Protein AF-A0A084BCE7-F1 (afdb_monomer)

pLDDT: mean 90.68, std 13.87, range [33.34, 98.94]

InterPro domains:
  IPR000743 Glycoside hydrolase, family 28 [PF00295] (41-348)
  IPR000743 Glycoside hydrolase, family 28 [PS00502] (214-227)
  IPR000757 Beta-glucanase-like, N-terminal domain [PS51762] (350-612)
  IPR006626 Parallel beta-helix repeat [SM00710] (154-184)
  IPR006626 Parallel beta-helix repeat [SM00710] (185-206)
  IPR006626 Parallel beta-helix repeat [SM00710] (207-227)
  IPR006626 Parallel beta-helix repeat [SM00710] (236-257)
  IPR006626 Parallel beta-helix repeat [SM00710] (265-287)
  IPR011050 Pectin lyase fold/virulence factor [SSF51126] (38-345)
  IPR012334 Pectin lyase fold [G3DSA:2.160.20.10] (24-354)
  IPR013320 Concanavalin A-like lectin/glucanase domain superfamily [SSF49899] (370-582)
  IPR050434 Glycosyl hydrolase family 28, fungi [PTHR31884] (5-350)

Secondary structure (DSSP, 8-state):
--------------------PPBS-EEESSHHHHHHHGGGBSEEEEES-EEPTT--EEE-SPPTT-EEEEESEEEE----S---SEEEEEES-EEEE-TT-EEE--GGGT--S-GGGSSS-----EEEEEEEEEEEES-EEE--SS--EEEES-EEEEEES-EEE-THHHHHT--S--SEEEES-EEEEEES-EEE-SS-SEEE-SEEEEEEES-EEESSS-EEEEEESSSS--EEEEEEEES-EEES-SEEEEEEEETT---EEEEEEEEEEEEEEESSEEEEEEEEEETTEE-S---SSS-EEEEEEEEEEEEE-TTSEEEEEE-SSEEEEEEEEEEEE----------SS--PPP---TTS-GGGTEEEP-BSTTTIIIIIB--EE---TTTEEE-TTS-EEEEEEE-TT-SSHHHHEEE-EEEEEEE--SSEEEEEEEEEPP--TTEEEEEEEEESSS--TTTT-EEEEEE--TT-SEEEEEEE-S-TT-GGGEEEEEEE-TTTTTSPEEEEEEEE-GGG-TT--EEEEEETTEEEEEEEPPTTPPPGGGEEEEEEEEEBTTTTTT--PPSEEEEEEEEEEEEESS-TTTHHHHHHHHHH-TTSB--B--

Sequence (614 aa):
MVSALLVLSALAASVAANPIQARASCNFNDAAAAAKGKTSCTTIVLDSIVVPAGKTLDLTGLKSGTHVTFKGKTTFGYKEWEGPLISVSGDKITVDGASGHSIDCQGQRWWDTKGSNGGKTKPKFFAAHKMTNSAINGLNVLNTPVQAFSINQATQLQVTGVHIDNSLGDSKGGHNTDAFDVGSSTGVTISGAVVKNQDDCLAVNSGTDITFQDGDCSGGHGISIGSVGGRSDNVVKKVRILNSKISNSDNGVRIKTVSGATGSVSDVTYDGITLSNIAKYGIVIQQDYKNGSPTGTPTGGVPITGLTLNNIHGSVKSGGTNVYILCANAKNWAWSKIAVTGGTKKKSTERHGGNSVPRFDANVPVTVDWDAKLGNGPDGWGNQELQHYTADPANAFHTPDGRLVLRALANNAAPSPDKRYTSARLVSRQTLARDRGVLTALIVSPCAVGIWPAFWLLPQEPFSWPTDGEVDIAETWNGDHENHTCLHWGHHHEPHKHRVLGTKIPDMHARPVRYDFAWEQPNGVPGQGRMVWYIDGRPVMKQRVPEGTRPLRDMTVLLNVAMGGNVCGGKTPQDGYYDMVVETIYMASELEYGGWHRFEGDWASPHISEGNTY

Radius of gyration: 33.07 Å; Cα contacts (8 Å, |Δi|>4): 1876; chains: 1; bounding box: 82×54×138 Å

Organism: Stachybotrys chartarum (strain CBS 109288 / IBT 7711) (NCBI:txid1280523)

Mean predicted aligned error: 14.7 Å

Foldseek 3Di:
DDDDDDDDDDPPPPPPPDPLQQDAEDEDQELVCCQVNQQSYQEYEHAQHEAEAPDASEAEPHDANREYEYEAEYEYHDDQDADANYEHADEAYEYEYDPPYEYEHVLLVQADLCAPVDDTRFYEYYELEHYELYEYEQYHYEQHVAAHYEDYNYEQYEYENYEYDNQVCVVRRFDNHEDYEADHYENYAHENYEDDGAEEPYEDQAYENYEYEPYEAENYAEHEYHLAFPDPAREAYQYYYYQYEYENYQEHAYYHYDAPGAYEAEQHEYENYEYYAHEAEDHEYAQQDDSNDGPLAHDARYAHENYEYYQRAYEYAQCYYHYEYHYPHYDFYHYYNHHYDHHNDDDDHPDDDDWDFDWLAQPDQPVVFWDWDFACPVCNVVFNFQETEDSDCQQWGRDNVTKIKGKWFADCPDPDSHVRIYTTKIWTPAALQDQWWKKKWWKQFFAAQQKKKFKWKDFDPPDDPPQQKIWTQFIDERRPQWTWTKIARDDPVPLVRMFIDIDHHPCSNPGTKMKMKTWHHPPQDQQATKIFIDINRHTAAIDGRHHSHGRSRRMIIITIMTGAGVRSVRIGGDGDMTIIMINIIIIHRADPPQGVNVVVVQRPDPPHHNGDGD

Nearest PDB structures (foldseek):
  2iq7-assembly1_A  TM=9.904E-01  e=1.100E-38  Colletotrichum lupini
  6kve-assembly1_A  TM=9.912E-01  e=2.561E-35  Evansstolkia leycettana
  7e56-assembly1_A  TM=9.897E-01  e=9.537E-35  Evansstolkia leycettana
  1ib4-assembly2_B  TM=9.751E-01  e=1.989E-33  Aspergillus aculeatus
  1nhc-assembly6_F  TM=9.898E-01  e=5.962E-32  Aspergillus niger

Solvent-accessible surface area (backbone atoms only — not comparable to full-atom values): 29007 Å² total; per-residue (Å²): 135,85,87,82,84,85,78,84,77,80,79,77,78,76,77,72,75,72,77,76,73,60,39,75,67,42,82,28,59,41,41,68,59,38,47,73,45,45,70,48,27,43,25,38,36,39,45,41,25,59,29,55,53,82,46,53,39,48,46,56,72,36,41,72,58,23,35,38,33,38,28,48,55,31,36,57,41,85,57,74,37,65,59,44,43,30,34,39,20,25,39,39,29,38,37,36,42,43,92,86,30,36,39,42,48,61,11,70,81,55,30,70,60,37,25,85,83,40,84,62,53,48,29,31,32,34,34,44,36,47,24,27,61,20,38,39,36,50,40,40,36,32,28,48,35,16,35,32,36,40,37,29,53,22,35,42,28,41,36,35,45,35,35,38,48,26,58,67,22,81,84,47,27,41,18,49,27,24,43,37,39,34,30,62,26,34,43,36,39,37,33,46,33,38,37,28,27,54,18,33,49,28,24,42,28,13,27,35,43,34,37,41,30,52,27,42,34,29,49,13,45,18,48,30,41,23,64,25,25,86,56,101,57,18,46,32,34,44,34,39,38,34,55,26,40,32,30,54,9,40,21,27,46,36,38,38,23,31,46,84,22,53,42,34,37,34,42,35,36,42,34,45,34,42,34,33,56,11,45,45,25,34,32,33,38,37,16,16,32,51,96,95,40,77,71,86,58,49,33,49,46,44,36,40,32,41,38,36,43,32,45,33,33,37,36,16,32,51,88,6,22,29,68,45,53,35,46,42,31,44,49,65,66,47,78,43,67,71,52,57,40,60,27,66,48,83,71,85,60,65,77,51,66,63,80,66,58,70,77,34,38,53,91,46,66,59,68,78,57,26,45,65,49,64,48,38,60,70,69,20,68,77,42,50,35,58,31,22,21,38,85,46,66,82,13,43,38,34,37,88,90,39,27,37,35,38,23,25,38,33,33,84,84,43,92,45,68,65,63,21,20,33,12,23,31,36,33,38,76,54,46,64,71,43,44,55,31,20,44,36,36,30,36,24,42,55,64,36,53,8,31,32,43,39,36,30,34,39,53,49,80,87,72,55,88,36,39,36,32,39,43,33,68,39,28,38,49,40,40,69,39,34,36,40,31,37,39,35,42,41,57,89,94,38,35,87,37,30,28,41,38,80,43,83,39,90,52,38,67,80,38,71,40,39,37,37,44,34,38,44,16,80,92,46,43,59,29,44,40,39,37,39,36,26,52,73,85,38,77,57,39,39,45,63,40,50,73,66,17,55,32,66,27,43,22,19,46,36,41,36,40,48,31,28,16,61,89,33,69,68,32,66,56,69,72,48,73,42,53,35,38,36,60,46,49,38,65,40,78,48,49,82,92,54,28,61,64,41,53,53,51,56,69,70,37,88,86,46,38,65,48,40,60,109

Structure (mmCIF, N/CA/C/O backbone):
data_AF-A0A084BCE7-F1
#
_entry.id   AF-A0A084BCE7-F1
#
loop_
_atom_site.group_PDB
_atom_site.id
_atom_site.type_symbol
_atom_site.label_atom_id
_atom_site.label_alt_id
_atom_site.label_comp_id
_atom_site.label_asym_id
_atom_site.label_entity_id
_atom_site.label_seq_id
_atom_site.pdbx_PDB_ins_code
_atom_site.Cartn_x
_atom_site.Cartn_y
_atom_site.Cartn_z
_atom_site.occupancy
_atom_site.B_iso_or_equiv
_atom_site.auth_seq_id
_atom_site.auth_comp_id
_atom_site.auth_asym_id
_atom_site.auth_atom_id
_atom_site.pdbx_PDB_model_num
ATOM 1 N N . MET A 1 1 ? -6.760 33.782 91.946 1.00 41.81 1 MET A N 1
ATOM 2 C CA . MET A 1 1 ? -5.985 32.936 91.012 1.00 41.81 1 MET A CA 1
ATOM 3 C C . MET A 1 1 ? -6.921 32.480 89.908 1.00 41.81 1 MET A C 1
ATOM 5 O O . MET A 1 1 ? -8.112 32.367 90.156 1.00 41.81 1 MET A O 1
ATOM 9 N N . VAL A 1 2 ? -6.387 32.379 88.698 1.00 38.12 2 VAL A N 1
ATOM 10 C CA . VAL A 1 2 ? -7.086 32.501 87.411 1.00 38.12 2 VAL A CA 1
ATOM 11 C C . VAL A 1 2 ? -7.917 31.261 87.050 1.00 38.12 2 VAL A C 1
ATOM 13 O O . VAL A 1 2 ? -7.564 30.142 87.404 1.00 38.12 2 VAL A O 1
ATOM 16 N N . SER A 1 3 ? -9.019 31.528 86.343 1.00 40.91 3 SER A N 1
ATOM 17 C CA . SER A 1 3 ? -10.019 30.639 85.745 1.00 40.91 3 SER A CA 1
ATOM 18 C C . SER A 1 3 ? -9.496 29.362 85.085 1.00 40.91 3 SER A C 1
ATOM 20 O O . SER A 1 3 ? -8.537 29.402 84.319 1.00 40.91 3 SER A O 1
ATOM 22 N N . ALA A 1 4 ? -10.253 28.271 85.237 1.00 38.06 4 ALA A N 1
ATOM 23 C CA . ALA A 1 4 ? -10.224 27.128 84.329 1.00 38.06 4 ALA A CA 1
ATOM 24 C C . ALA A 1 4 ? -11.614 26.960 83.692 1.00 38.06 4 ALA A C 1
ATOM 26 O O . ALA A 1 4 ? -12.567 26.529 84.339 1.00 38.06 4 ALA A O 1
ATOM 27 N N . LEU A 1 5 ? -11.729 27.362 82.424 1.00 37.75 5 LEU A N 1
ATOM 28 C CA . LEU A 1 5 ? -12.868 27.066 81.555 1.00 37.75 5 LEU A CA 1
ATOM 29 C C . LEU A 1 5 ? -12.817 25.572 81.190 1.00 37.75 5 LEU A C 1
ATOM 31 O O . LEU A 1 5 ? -11.868 25.136 80.539 1.00 37.75 5 LEU A O 1
ATOM 35 N N . LEU A 1 6 ? -13.837 24.794 81.562 1.00 38.03 6 LEU A N 1
ATOM 36 C CA . LEU A 1 6 ? -14.081 23.484 80.955 1.00 38.03 6 LEU A CA 1
ATOM 37 C C . LEU A 1 6 ? -14.711 23.700 79.572 1.00 38.03 6 LEU A C 1
ATOM 39 O O . LEU A 1 6 ? -15.870 24.093 79.462 1.00 38.03 6 LEU A O 1
ATOM 43 N N . VAL A 1 7 ? -13.948 23.432 78.515 1.00 38.34 7 VAL A N 1
ATOM 44 C CA . VAL A 1 7 ? -14.473 23.312 77.151 1.00 38.34 7 VAL A CA 1
ATOM 45 C C . VAL A 1 7 ? -14.950 21.872 76.966 1.00 38.34 7 VAL A C 1
ATOM 47 O O . VAL A 1 7 ? -14.140 20.949 76.915 1.00 38.34 7 VAL A O 1
ATOM 50 N N . LEU A 1 8 ? -16.267 21.674 76.878 1.00 39.53 8 LEU A N 1
ATOM 51 C CA . LEU A 1 8 ? -16.862 20.419 76.420 1.00 39.53 8 LEU A CA 1
ATOM 52 C C . LEU A 1 8 ? -16.689 20.344 74.894 1.00 39.53 8 LEU A C 1
ATOM 54 O O . LEU A 1 8 ? -17.446 20.952 74.138 1.00 39.53 8 LEU A O 1
ATOM 58 N N . SER A 1 9 ? -15.673 19.626 74.425 1.00 39.03 9 SER A N 1
ATOM 59 C CA . SER A 1 9 ? -15.544 19.258 73.016 1.00 39.03 9 SER A CA 1
ATOM 60 C C . SER A 1 9 ? -16.465 18.072 72.723 1.00 39.03 9 SER A C 1
ATOM 62 O O . SER A 1 9 ? -16.181 16.926 73.066 1.00 39.03 9 SER A O 1
ATOM 64 N N . ALA A 1 10 ? -17.598 18.342 72.075 1.00 42.47 10 ALA A N 1
ATOM 65 C CA . ALA A 1 10 ? -18.396 17.300 71.448 1.00 42.47 10 ALA A CA 1
ATOM 66 C C . ALA A 1 10 ? -17.591 16.708 70.278 1.00 42.47 10 ALA A C 1
ATOM 68 O O . ALA A 1 10 ? -17.450 17.341 69.230 1.00 42.47 10 ALA A O 1
ATOM 69 N N . LEU A 1 11 ? -17.046 15.498 70.447 1.00 40.72 11 LEU A N 1
ATOM 70 C CA . LEU A 1 11 ? -16.598 14.688 69.317 1.00 40.72 11 LEU A CA 1
ATOM 71 C C . LEU A 1 11 ? -17.836 14.293 68.504 1.00 40.72 11 LEU A C 1
ATOM 73 O O . LEU A 1 11 ? -18.510 13.308 68.801 1.00 40.72 11 LEU A O 1
ATOM 77 N N . ALA A 1 12 ? -18.131 15.058 67.457 1.00 43.97 12 ALA A N 1
ATOM 78 C CA . ALA A 1 12 ? -18.917 14.549 66.350 1.00 43.97 12 ALA A CA 1
ATOM 79 C C . ALA A 1 12 ? -18.075 13.462 65.666 1.00 43.97 12 ALA A C 1
ATOM 81 O O . ALA A 1 12 ? -17.143 13.760 64.918 1.00 43.97 12 ALA A O 1
ATOM 82 N N . ALA A 1 13 ? -18.371 12.196 65.962 1.00 41.03 13 ALA A N 1
ATOM 83 C CA . ALA A 1 13 ? -17.885 11.081 65.169 1.00 41.03 13 ALA A CA 1
ATOM 84 C C . ALA A 1 13 ? -18.434 11.262 63.747 1.00 41.03 13 ALA A C 1
ATOM 86 O O . ALA A 1 13 ? -19.601 10.984 63.471 1.00 41.03 13 ALA A O 1
ATOM 87 N N . SER A 1 14 ? -17.600 11.787 62.850 1.00 43.22 14 SER A N 1
ATOM 88 C CA . SER A 1 14 ? -17.865 11.706 61.423 1.00 43.22 14 SER A CA 1
ATOM 89 C C . SER A 1 14 ? -17.832 10.226 61.069 1.00 43.22 14 SER A C 1
ATOM 91 O O . SER A 1 14 ? -16.785 9.583 61.048 1.00 43.22 14 SER A O 1
ATOM 93 N N . VAL A 1 15 ? -19.014 9.654 60.855 1.00 43.38 15 VAL A N 1
ATOM 94 C CA . VAL A 1 15 ? -19.138 8.356 60.208 1.00 43.38 15 VAL A CA 1
ATOM 95 C C . VAL A 1 15 ? -18.616 8.575 58.793 1.00 43.38 15 VAL A C 1
ATOM 97 O O . VAL A 1 15 ? -19.337 9.065 57.925 1.00 43.38 15 VAL A O 1
ATOM 100 N N . ALA A 1 16 ? -17.328 8.308 58.578 1.00 46.44 16 ALA A N 1
ATOM 101 C CA . ALA A 1 16 ? -16.782 8.190 57.242 1.00 46.44 16 ALA A CA 1
ATOM 102 C C . ALA A 1 16 ? -17.614 7.108 56.553 1.00 46.44 16 ALA A C 1
ATOM 104 O O . ALA A 1 16 ? -17.581 5.941 56.946 1.00 46.44 16 ALA A O 1
ATOM 105 N N . ALA A 1 17 ? -18.441 7.518 55.591 1.00 45.00 17 ALA A N 1
ATOM 106 C CA . ALA A 1 17 ? -19.156 6.589 54.744 1.00 45.00 17 ALA A CA 1
ATOM 107 C C . ALA A 1 17 ? -18.100 5.678 54.116 1.00 45.00 17 ALA A C 1
ATOM 109 O O . ALA A 1 17 ? -17.286 6.134 53.311 1.00 45.00 17 ALA A O 1
ATOM 110 N N . ASN A 1 18 ? -18.076 4.410 54.536 1.00 41.44 18 ASN A N 1
ATOM 111 C CA . ASN A 1 18 ? -17.269 3.393 53.884 1.00 41.44 18 ASN A CA 1
ATOM 112 C C . ASN A 1 18 ? -17.517 3.514 52.374 1.00 41.44 18 ASN A C 1
ATOM 114 O O . ASN A 1 18 ? -18.687 3.580 51.976 1.00 41.44 18 ASN A O 1
ATOM 118 N N . PRO A 1 19 ? -16.470 3.580 51.531 1.00 49.50 19 PRO A N 1
ATOM 119 C CA . PRO A 1 19 ? -16.668 3.608 50.093 1.00 49.50 19 PRO A CA 1
ATOM 120 C C . PRO A 1 19 ? -17.504 2.383 49.739 1.00 49.50 19 PRO A C 1
ATOM 122 O O . PRO A 1 19 ? -17.104 1.256 50.030 1.00 49.50 19 PRO A O 1
ATOM 125 N N . ILE A 1 20 ? -18.700 2.622 49.190 1.00 52.06 20 ILE A N 1
ATOM 126 C CA . ILE A 1 20 ? -19.615 1.565 48.766 1.00 52.06 20 ILE A CA 1
ATOM 127 C C . ILE A 1 20 ? -18.801 0.629 47.877 1.00 52.06 20 ILE A C 1
ATOM 129 O O . ILE A 1 20 ? -18.345 1.016 46.799 1.00 52.06 20 ILE A O 1
ATOM 133 N N . GLN A 1 21 ? -18.559 -0.580 48.376 1.00 54.62 21 GLN A N 1
ATOM 134 C CA . GLN A 1 21 ? -17.821 -1.599 47.655 1.00 54.62 21 GLN A CA 1
ATOM 135 C C . GLN A 1 21 ? -18.555 -1.831 46.333 1.00 54.62 21 GLN A C 1
ATOM 137 O O . GLN A 1 21 ? -19.768 -2.055 46.324 1.00 54.62 21 GLN A O 1
ATOM 142 N N . ALA A 1 22 ? -17.840 -1.682 45.213 1.00 56.84 22 ALA A N 1
ATOM 143 C CA . ALA A 1 22 ? -18.434 -1.846 43.892 1.00 56.84 22 ALA A CA 1
ATOM 144 C C . ALA A 1 22 ? -19.143 -3.205 43.818 1.00 56.84 22 ALA A C 1
ATOM 146 O O . ALA A 1 22 ? -18.609 -4.213 44.290 1.00 56.84 22 ALA A O 1
ATOM 147 N N . ARG A 1 23 ? -20.349 -3.233 43.245 1.00 64.81 23 ARG A N 1
ATOM 148 C CA . ARG A 1 23 ? -21.077 -4.487 43.049 1.00 64.81 23 ARG A CA 1
ATOM 149 C C . ARG A 1 23 ? -20.265 -5.359 42.094 1.00 64.81 23 ARG A C 1
ATOM 151 O O . ARG A 1 23 ? -19.856 -4.894 41.030 1.00 64.81 23 ARG A O 1
ATOM 158 N N . ALA A 1 24 ? -20.048 -6.619 42.474 1.00 75.19 24 ALA A N 1
ATOM 159 C CA . ALA A 1 24 ? -19.218 -7.546 41.703 1.00 75.19 24 ALA A CA 1
ATOM 160 C C . ALA A 1 24 ? -19.749 -7.766 40.270 1.00 75.19 24 ALA A C 1
ATOM 162 O O . ALA A 1 24 ? -18.966 -7.913 39.331 1.00 75.19 24 ALA A O 1
ATOM 163 N N . SER A 1 25 ? -21.078 -7.743 40.097 1.00 89.50 25 SER A N 1
ATOM 164 C CA . SER A 1 25 ? -21.761 -7.877 38.809 1.00 89.50 25 SER A CA 1
ATOM 165 C C . SER A 1 25 ? -23.090 -7.118 38.792 1.00 89.50 25 SER A C 1
ATOM 167 O O . SER A 1 25 ? -23.824 -7.110 39.784 1.00 89.50 25 SER A O 1
ATOM 169 N N . CYS A 1 26 ? -23.395 -6.486 37.661 1.00 94.50 26 CYS A N 1
ATOM 170 C CA . CYS A 1 26 ? -24.638 -5.777 37.384 1.00 94.50 26 CYS A CA 1
ATOM 171 C C . CYS A 1 26 ? -25.211 -6.254 36.048 1.00 94.50 26 CYS A C 1
ATOM 173 O O . CYS A 1 26 ? -24.501 -6.259 35.047 1.00 94.50 26 CYS A O 1
ATOM 175 N N . ASN A 1 27 ? -26.494 -6.613 36.019 1.00 96.31 27 ASN A N 1
ATOM 176 C CA . ASN A 1 27 ? -27.209 -6.935 34.786 1.00 96.31 27 ASN A CA 1
ATOM 177 C C . ASN A 1 27 ? -28.179 -5.798 34.454 1.00 96.31 27 ASN A C 1
ATOM 179 O O . ASN A 1 27 ? -28.990 -5.415 35.302 1.00 96.31 27 ASN A O 1
ATOM 183 N N . PHE A 1 28 ? -28.088 -5.266 33.240 1.00 97.44 28 PHE A N 1
ATOM 184 C CA . PHE A 1 28 ? -28.971 -4.230 32.731 1.00 97.44 28 PHE A CA 1
ATOM 185 C C . PHE A 1 28 ? -29.684 -4.715 31.472 1.00 97.44 28 PHE A C 1
ATOM 187 O O . PHE A 1 28 ? -29.056 -5.176 30.522 1.00 97.44 28 PHE A O 1
ATOM 194 N N . ASN A 1 29 ? -30.997 -4.520 31.451 1.00 94.75 29 ASN A N 1
ATOM 195 C CA . ASN A 1 29 ? -31.865 -4.687 30.284 1.00 94.75 29 ASN A CA 1
ATOM 196 C C . ASN A 1 29 ? -32.379 -3.336 29.742 1.00 94.75 29 ASN A C 1
ATOM 198 O O . ASN A 1 29 ? -33.186 -3.298 28.819 1.00 94.75 29 ASN A O 1
ATOM 202 N N . ASP A 1 30 ? -31.897 -2.226 30.309 1.00 94.56 30 ASP A N 1
ATOM 203 C CA . ASP A 1 30 ? -32.275 -0.860 29.959 1.00 94.56 30 ASP A CA 1
ATOM 204 C C . ASP A 1 30 ? -31.026 0.029 29.838 1.00 94.56 30 ASP A C 1
ATOM 206 O O . ASP A 1 30 ? -30.123 -0.004 30.682 1.00 94.56 30 ASP A O 1
ATOM 210 N N . ALA A 1 31 ? -30.974 0.841 28.778 1.00 96.12 31 ALA A N 1
ATOM 211 C CA . ALA A 1 31 ? -29.816 1.677 28.469 1.00 96.12 31 ALA A CA 1
ATOM 212 C C . ALA A 1 31 ? -29.603 2.813 29.488 1.00 96.12 31 ALA A C 1
ATOM 214 O O . ALA A 1 31 ? -28.458 3.143 29.806 1.00 96.12 31 ALA A O 1
ATOM 215 N N . ALA A 1 32 ? -30.676 3.411 30.017 1.00 95.75 32 ALA A N 1
ATOM 216 C CA . ALA A 1 32 ? -30.576 4.492 30.996 1.00 95.75 32 ALA A CA 1
ATOM 217 C C . ALA A 1 32 ? -30.112 3.962 32.362 1.00 95.75 32 ALA A C 1
ATOM 219 O O . ALA A 1 32 ? -29.286 4.594 33.028 1.00 95.75 32 ALA A O 1
ATOM 220 N N . ALA A 1 33 ? -30.584 2.777 32.753 1.00 96.38 33 ALA A N 1
ATOM 221 C CA . ALA A 1 33 ? -30.126 2.068 33.940 1.00 96.38 33 ALA A CA 1
ATOM 222 C C . ALA A 1 33 ? -28.636 1.711 33.838 1.00 96.38 33 ALA A C 1
ATOM 224 O O . ALA A 1 33 ? -27.888 1.983 34.780 1.00 96.38 33 ALA A O 1
ATOM 225 N N . ALA A 1 34 ? -28.192 1.191 32.686 1.00 97.06 34 ALA A N 1
ATOM 226 C CA . ALA A 1 34 ? -26.780 0.911 32.434 1.00 97.06 34 ALA A CA 1
ATOM 227 C C . ALA A 1 34 ? -25.925 2.183 32.552 1.00 97.06 34 ALA A C 1
ATOM 229 O O . ALA A 1 34 ? -24.966 2.208 33.322 1.00 97.06 34 ALA A O 1
ATOM 230 N N . ALA A 1 35 ? -26.314 3.270 31.878 1.00 96.00 35 ALA A N 1
ATOM 231 C CA . ALA A 1 35 ? -25.580 4.537 31.910 1.00 96.00 35 ALA A CA 1
ATOM 232 C C . ALA A 1 35 ? -25.482 5.137 33.324 1.00 96.00 35 ALA A C 1
ATOM 234 O O . ALA A 1 35 ? -24.441 5.676 33.698 1.00 96.00 35 ALA A O 1
ATOM 235 N N . LYS A 1 36 ? -26.541 5.019 34.136 1.00 95.56 36 LYS A N 1
ATOM 236 C CA . LYS A 1 36 ? -26.555 5.502 35.526 1.00 95.56 36 LYS A CA 1
ATOM 237 C C . LYS A 1 36 ? -25.744 4.609 36.473 1.00 95.56 36 LYS A C 1
ATOM 239 O O . LYS A 1 36 ? -25.140 5.111 37.416 1.00 95.56 36 LYS A O 1
ATOM 244 N N . GLY A 1 37 ? -25.762 3.295 36.254 1.00 94.25 37 GLY A N 1
ATOM 245 C CA . GLY A 1 37 ? -25.154 2.299 37.141 1.00 94.25 37 GLY A CA 1
ATOM 246 C C . GLY A 1 37 ? -23.700 1.947 36.824 1.00 94.25 37 GLY A C 1
ATOM 247 O O . GLY A 1 37 ? -23.021 1.392 37.689 1.00 94.25 37 GLY A O 1
ATOM 248 N N . LYS A 1 38 ? -23.207 2.276 35.625 1.00 94.75 38 LYS A N 1
ATOM 249 C CA . LYS A 1 38 ? -21.930 1.780 35.081 1.00 94.75 38 LYS A CA 1
ATOM 250 C C . LYS A 1 38 ? -20.702 1.951 35.983 1.00 94.75 38 LYS A C 1
ATOM 252 O O . LYS A 1 38 ? -19.850 1.075 36.012 1.00 94.75 38 LYS A O 1
ATOM 257 N N . THR A 1 39 ? -20.602 3.032 36.756 1.00 93.69 39 THR A N 1
ATOM 258 C CA . THR A 1 39 ? -19.436 3.295 37.627 1.00 93.69 39 THR A CA 1
ATOM 259 C C . THR A 1 39 ? -19.475 2.538 38.958 1.00 93.69 39 THR A C 1
ATOM 261 O O . THR A 1 39 ? -18.473 2.487 39.672 1.00 93.69 39 THR A O 1
ATOM 264 N N . SER A 1 40 ? -20.615 1.929 39.296 1.00 92.88 40 SER A N 1
ATOM 265 C CA . SER A 1 40 ? -20.816 1.162 40.534 1.00 92.88 40 SER A CA 1
ATOM 266 C C . SER A 1 40 ? -20.541 -0.341 40.385 1.00 92.88 40 SER A C 1
ATOM 268 O O . SER A 1 40 ? -20.659 -1.083 41.362 1.00 92.88 40 SER A O 1
ATOM 270 N N . CYS A 1 41 ? -20.163 -0.785 39.182 1.00 93.44 41 CYS A N 1
ATOM 271 C CA . CYS A 1 41 ? -20.056 -2.188 38.785 1.00 93.44 41 CYS A CA 1
ATOM 272 C C . CYS A 1 41 ? -18.646 -2.508 38.273 1.00 93.44 41 CYS A C 1
ATOM 274 O O . CYS A 1 41 ? -18.061 -1.707 37.549 1.00 93.44 41 CYS A O 1
ATOM 276 N N . THR A 1 42 ? -18.107 -3.678 38.619 1.00 94.06 42 THR A N 1
ATOM 277 C CA . THR A 1 42 ? -16.871 -4.213 38.004 1.00 94.06 42 THR A CA 1
ATOM 278 C C . THR A 1 42 ? -17.156 -5.146 36.830 1.00 94.06 42 THR A C 1
ATOM 280 O O . THR A 1 42 ? -16.352 -5.225 35.910 1.00 94.06 42 THR A O 1
ATOM 283 N N . THR A 1 43 ? -18.314 -5.808 36.839 1.00 96.69 43 THR A N 1
ATOM 284 C CA . THR A 1 43 ? -18.828 -6.594 35.710 1.00 96.69 43 THR A CA 1
ATOM 285 C C . THR A 1 43 ? -20.190 -6.043 35.309 1.00 96.69 43 THR A C 1
ATOM 287 O O . THR A 1 43 ? -21.039 -5.803 36.172 1.00 96.69 43 THR A O 1
ATOM 290 N N . ILE A 1 44 ? -20.409 -5.837 34.016 1.00 98.44 44 ILE A N 1
ATOM 291 C CA . ILE A 1 44 ? -21.641 -5.308 33.436 1.00 98.44 44 ILE A CA 1
ATOM 292 C C . ILE A 1 44 ? -22.129 -6.290 32.375 1.00 98.44 44 ILE A C 1
ATOM 294 O O . ILE A 1 44 ? -21.455 -6.509 31.377 1.00 98.44 44 ILE A O 1
ATOM 298 N N . VAL A 1 45 ? -23.324 -6.840 32.555 1.00 98.44 45 VAL A N 1
ATOM 299 C CA . VAL A 1 45 ? -24.019 -7.625 31.531 1.00 98.44 45 VAL A CA 1
ATOM 300 C C . VAL A 1 45 ? -25.113 -6.757 30.924 1.00 98.44 45 VAL A C 1
ATOM 302 O O . VAL A 1 45 ? -25.942 -6.207 31.646 1.00 98.44 45 VAL A O 1
ATOM 305 N N . LEU A 1 46 ? -25.100 -6.626 29.603 1.00 98.62 46 LEU A N 1
ATOM 306 C CA . LEU A 1 46 ? -26.089 -5.889 28.822 1.00 98.62 46 LEU A CA 1
ATOM 307 C C . LEU A 1 46 ? -26.982 -6.915 28.124 1.00 98.62 46 LEU A C 1
ATOM 309 O O . LEU A 1 46 ? -26.613 -7.439 27.073 1.00 98.62 46 LEU A O 1
ATOM 313 N N . ASP A 1 47 ? -28.116 -7.252 28.735 1.00 98.19 47 ASP A N 1
ATOM 314 C CA . ASP A 1 47 ? -29.001 -8.320 28.264 1.00 98.19 47 ASP A CA 1
ATOM 315 C C . ASP A 1 47 ? -30.139 -7.757 27.414 1.00 98.19 47 ASP A C 1
ATOM 317 O O . ASP A 1 47 ? -31.093 -7.169 27.927 1.00 98.19 47 ASP A O 1
ATOM 321 N N . SER A 1 48 ? -30.030 -7.958 26.100 1.00 98.19 48 SER A N 1
ATOM 322 C CA . SER A 1 48 ? -31.083 -7.662 25.124 1.00 98.19 48 SER A CA 1
ATOM 323 C C . SER A 1 48 ? -31.585 -6.211 25.178 1.00 98.19 48 SER A C 1
ATOM 325 O O . SER A 1 48 ? -32.780 -5.942 25.059 1.00 98.19 48 SER A O 1
ATOM 327 N N . ILE A 1 49 ? -30.661 -5.264 25.377 1.00 98.12 49 ILE A N 1
ATOM 328 C CA . ILE A 1 49 ? -30.991 -3.843 25.515 1.00 98.12 49 ILE A CA 1
ATOM 329 C C . ILE A 1 49 ? -31.604 -3.305 24.218 1.00 98.12 49 ILE A C 1
ATOM 331 O O . ILE A 1 49 ? -31.028 -3.414 23.133 1.00 98.12 49 ILE A O 1
ATOM 335 N N . VAL A 1 50 ? -32.738 -2.622 24.357 1.00 98.44 50 VAL A N 1
ATOM 336 C CA . VAL A 1 50 ? -33.308 -1.772 23.308 1.00 98.44 50 VAL A CA 1
ATOM 337 C C . VAL A 1 50 ? -32.946 -0.325 23.625 1.00 98.44 50 VAL A C 1
ATOM 339 O O . VAL A 1 50 ? -33.505 0.290 24.531 1.00 98.44 50 VAL A O 1
ATOM 342 N N . VAL A 1 51 ? -31.985 0.231 22.893 1.00 98.69 51 VAL A N 1
ATOM 343 C CA . VAL A 1 51 ? -31.547 1.616 23.085 1.00 98.69 51 VAL A CA 1
ATOM 344 C C . VAL A 1 51 ? -32.597 2.561 22.489 1.00 98.69 51 VAL A C 1
ATOM 346 O O . VAL A 1 51 ? -32.938 2.417 21.309 1.00 98.69 51 VAL A O 1
ATOM 349 N N . PRO A 1 52 ? -33.118 3.544 23.248 1.00 98.50 52 PRO A N 1
ATOM 350 C CA . PRO A 1 52 ? -34.123 4.469 22.733 1.00 98.50 52 PRO A CA 1
ATOM 351 C C . PRO A 1 52 ? -33.650 5.258 21.504 1.00 98.50 52 PRO A C 1
ATOM 353 O O . PRO A 1 52 ? -32.466 5.554 21.338 1.00 98.50 52 PRO A O 1
ATOM 356 N N . ALA A 1 53 ? -34.598 5.649 20.650 1.00 98.62 53 ALA A N 1
ATOM 357 C CA . ALA A 1 53 ? -34.316 6.423 19.445 1.00 98.62 53 ALA A CA 1
ATOM 358 C C . ALA A 1 53 ? -33.560 7.725 19.761 1.00 98.62 53 ALA A C 1
ATOM 360 O O . ALA A 1 53 ? -33.978 8.519 20.607 1.00 98.62 53 ALA A O 1
ATOM 361 N N . GLY A 1 54 ? -32.455 7.971 19.054 1.00 98.31 54 GLY A N 1
ATOM 362 C CA . GLY A 1 54 ? -31.661 9.186 19.248 1.00 98.31 54 GLY A CA 1
ATOM 363 C C . GLY A 1 54 ? -30.876 9.245 20.555 1.00 98.31 54 GLY A C 1
ATOM 364 O O . GLY A 1 54 ? -30.555 10.349 21.001 1.00 98.31 54 GLY A O 1
ATOM 365 N N . LYS A 1 55 ? -30.643 8.101 21.206 1.00 98.56 55 LYS A N 1
ATOM 366 C CA . LYS A 1 55 ? -29.843 7.989 22.426 1.00 98.56 55 LYS A CA 1
ATOM 367 C C . LYS A 1 55 ? -28.654 7.066 22.197 1.00 98.56 55 LYS A C 1
ATOM 369 O O . LYS A 1 55 ? -28.731 6.116 21.424 1.00 98.56 55 LYS A O 1
ATOM 374 N N . THR A 1 56 ? -27.568 7.360 22.900 1.00 98.75 56 THR A N 1
ATOM 375 C CA . THR A 1 56 ? -26.372 6.519 22.956 1.00 98.75 56 THR A CA 1
ATOM 376 C C . THR A 1 56 ? -26.505 5.537 24.115 1.00 98.75 56 THR A C 1
ATOM 378 O O . THR A 1 56 ? -26.910 5.927 25.213 1.00 98.75 56 THR A O 1
ATOM 381 N N . LEU A 1 57 ? -26.110 4.283 23.906 1.00 98.75 57 LEU A N 1
ATOM 382 C CA . LEU A 1 57 ? -25.739 3.390 25.000 1.00 98.75 57 LEU A CA 1
ATOM 383 C C . LEU A 1 57 ? -24.387 3.851 25.551 1.00 98.75 57 LEU A C 1
ATOM 385 O O . LEU A 1 57 ? -23.327 3.508 25.026 1.00 98.75 57 LEU A O 1
ATOM 389 N N . ASP A 1 58 ? -24.451 4.723 26.553 1.00 98.62 58 ASP A N 1
ATOM 390 C CA . ASP A 1 58 ? -23.285 5.420 27.083 1.00 98.62 58 ASP A CA 1
ATOM 391 C C . ASP A 1 58 ? -22.576 4.607 28.174 1.00 98.62 58 ASP A C 1
ATOM 393 O O . ASP A 1 58 ? -22.949 4.626 29.350 1.00 98.62 58 ASP A O 1
ATOM 397 N N . LEU A 1 59 ? -21.476 3.977 27.782 1.00 98.62 59 LEU A N 1
ATOM 398 C CA . LEU A 1 59 ? -20.539 3.243 28.626 1.00 98.62 59 LEU A CA 1
ATOM 399 C C . LEU A 1 59 ? -19.184 3.966 28.676 1.00 98.62 59 LEU A C 1
ATOM 401 O O . LEU A 1 59 ? -18.131 3.342 28.748 1.00 98.62 59 LEU A O 1
ATOM 405 N N . THR A 1 60 ? -19.185 5.295 28.600 1.00 98.56 60 THR A N 1
ATOM 406 C CA . THR A 1 60 ? -17.975 6.095 28.818 1.00 98.56 60 THR A CA 1
ATOM 407 C C . THR A 1 60 ? -17.666 6.253 30.304 1.00 98.56 60 THR A C 1
ATOM 409 O O . THR A 1 60 ? -18.572 6.213 31.142 1.00 98.56 60 THR A O 1
ATOM 412 N N . GLY A 1 61 ? -16.391 6.455 30.638 1.00 97.25 61 GLY A N 1
ATOM 413 C CA . GLY A 1 61 ? -15.941 6.703 32.009 1.00 97.25 61 GLY A CA 1
ATOM 414 C C . GLY A 1 61 ? -16.091 5.486 32.917 1.00 97.25 61 GLY A C 1
ATOM 415 O O . GLY A 1 61 ? -16.392 5.637 34.102 1.00 97.25 61 GLY A O 1
ATOM 416 N N . LEU A 1 62 ? -15.930 4.281 32.363 1.00 97.94 62 LEU A N 1
ATOM 417 C CA . LEU A 1 62 ? -15.972 3.059 33.155 1.00 97.94 62 LEU A CA 1
ATOM 418 C C . LEU A 1 62 ? -14.830 3.038 34.166 1.00 97.94 62 LEU A C 1
ATOM 420 O O . LEU A 1 62 ? -13.736 3.560 33.931 1.00 97.94 62 LEU A O 1
ATOM 424 N N . LYS A 1 63 ? -15.090 2.391 35.302 1.00 96.62 63 LYS A N 1
ATOM 425 C CA . LYS A 1 63 ? -14.063 2.143 36.308 1.00 96.62 63 LYS A CA 1
ATOM 426 C C . LYS A 1 63 ? -12.957 1.284 35.691 1.00 96.62 63 LYS A C 1
ATOM 428 O O . LYS A 1 63 ? -13.254 0.348 34.949 1.00 96.62 63 LYS A O 1
ATOM 433 N N . SER A 1 64 ? -11.698 1.584 36.010 1.00 97.75 64 SER A N 1
ATOM 434 C CA . SER A 1 64 ? -10.583 0.791 35.485 1.00 97.75 64 SER A CA 1
ATOM 435 C C . SER A 1 64 ? -10.751 -0.691 35.844 1.00 97.75 64 SER A C 1
ATOM 437 O O . SER A 1 64 ? -11.138 -1.011 36.973 1.00 97.75 64 SER A O 1
ATOM 439 N N . GLY A 1 65 ? -10.519 -1.577 34.874 1.00 97.31 65 GLY A N 1
ATOM 440 C CA . GLY A 1 65 ? -10.709 -3.022 35.032 1.00 97.31 65 GLY A CA 1
ATOM 441 C C . GLY A 1 65 ? -12.139 -3.526 34.798 1.00 97.31 65 GLY A C 1
ATOM 442 O O . GLY A 1 65 ? -12.395 -4.703 35.038 1.00 97.31 65 GLY A O 1
ATOM 443 N N . THR A 1 66 ? -13.085 -2.670 34.388 1.00 98.44 66 THR A N 1
ATOM 444 C CA . THR A 1 66 ? -14.479 -3.101 34.172 1.00 98.44 66 THR A CA 1
ATOM 445 C C . THR A 1 66 ? -14.591 -4.056 32.985 1.00 98.44 66 THR A C 1
ATOM 447 O O . THR A 1 66 ? -14.051 -3.797 31.908 1.00 98.44 66 THR A O 1
ATOM 450 N N . HIS A 1 67 ? -15.363 -5.126 33.166 1.00 98.56 67 HIS A N 1
ATOM 451 C CA . HIS A 1 67 ? -15.719 -6.080 32.119 1.00 98.56 67 HIS A CA 1
ATOM 452 C C . HIS A 1 67 ? -17.177 -5.882 31.697 1.00 98.56 67 HIS A C 1
ATOM 454 O O . HIS A 1 67 ? -18.077 -5.918 32.533 1.00 98.56 67 HIS A O 1
ATOM 460 N N . VAL A 1 68 ? -17.416 -5.643 30.411 1.00 98.81 68 VAL A N 1
ATOM 461 C CA . VAL A 1 68 ? -18.739 -5.484 29.802 1.00 98.81 68 VAL A CA 1
ATOM 462 C C . VAL A 1 68 ? -19.017 -6.658 28.866 1.00 98.81 68 VAL A C 1
ATOM 464 O O . VAL A 1 68 ? -18.252 -6.884 27.935 1.00 98.81 68 VAL A O 1
ATOM 467 N N . THR A 1 69 ? -20.144 -7.340 29.051 1.00 98.75 69 THR A N 1
ATOM 468 C CA . THR A 1 69 ? -20.589 -8.446 28.195 1.00 98.75 69 THR A CA 1
ATOM 469 C C . THR A 1 69 ? -21.941 -8.128 27.567 1.00 98.75 69 THR A C 1
ATOM 471 O O . THR A 1 69 ? -22.936 -7.927 28.269 1.00 98.75 69 THR A O 1
ATOM 474 N N . PHE A 1 70 ? -22.005 -8.132 26.238 1.00 98.88 70 PHE A N 1
ATOM 475 C CA . PHE A 1 70 ? -23.260 -8.099 25.488 1.00 98.88 70 PHE A CA 1
ATOM 476 C C . PHE A 1 70 ? -23.910 -9.484 25.471 1.00 98.88 70 PHE A C 1
ATOM 478 O O . PHE A 1 70 ? -23.276 -10.478 25.122 1.00 98.88 70 PHE A O 1
ATOM 485 N N . LYS A 1 71 ? -25.193 -9.566 25.816 1.00 98.62 71 LYS A N 1
ATOM 486 C CA . LYS A 1 71 ? -25.966 -10.810 25.818 1.00 98.62 71 LYS A CA 1
ATOM 487 C C . LYS A 1 71 ? -27.273 -10.622 25.055 1.00 98.62 71 LYS A C 1
ATOM 489 O O . LYS A 1 71 ? -27.875 -9.552 25.082 1.00 98.62 71 LYS A O 1
ATOM 494 N N . GLY A 1 72 ? -27.718 -11.684 24.386 1.00 98.44 72 GLY A N 1
ATOM 495 C CA . GLY A 1 72 ? -28.941 -11.646 23.591 1.00 98.44 72 GLY A CA 1
ATOM 496 C C . GLY A 1 72 ? -28.811 -10.684 22.411 1.00 98.44 72 GLY A C 1
ATOM 497 O O . GLY A 1 72 ? -27.747 -10.596 21.795 1.00 98.44 72 GLY A O 1
ATOM 498 N N . LYS A 1 73 ? -29.897 -9.984 22.077 1.00 98.69 73 LYS A N 1
ATOM 499 C CA . LYS A 1 73 ? -29.950 -9.098 20.909 1.00 98.69 73 LYS A CA 1
ATOM 500 C C . LYS A 1 73 ? -30.091 -7.637 21.326 1.00 98.69 73 LYS A C 1
ATOM 502 O O . LYS A 1 73 ? -31.168 -7.220 21.746 1.00 98.69 73 LYS A O 1
ATOM 507 N N . THR A 1 74 ? -29.034 -6.851 21.148 1.00 98.88 74 THR A N 1
ATOM 508 C CA . THR A 1 74 ? -29.084 -5.392 21.328 1.00 98.88 74 THR A CA 1
ATOM 509 C C . THR A 1 74 ? -29.627 -4.728 20.066 1.00 98.88 74 THR A C 1
ATOM 511 O O . THR A 1 74 ? -29.209 -5.072 18.959 1.00 98.88 74 THR A O 1
ATOM 514 N N . THR A 1 75 ? -30.543 -3.769 20.218 1.00 98.88 75 THR A N 1
ATOM 515 C CA . THR A 1 75 ? -31.148 -3.013 19.103 1.00 98.88 75 THR A CA 1
ATOM 516 C C . THR A 1 75 ? -31.288 -1.527 19.428 1.00 98.88 75 THR A C 1
ATOM 518 O O . THR A 1 75 ? -31.096 -1.108 20.569 1.00 98.88 75 THR A O 1
ATOM 521 N N . PHE A 1 76 ? -31.626 -0.714 18.422 1.00 98.81 76 PHE A N 1
ATOM 522 C CA . PHE A 1 76 ? -31.686 0.747 18.537 1.00 98.81 76 PHE A CA 1
ATOM 523 C C . PHE A 1 76 ? -32.969 1.298 17.918 1.00 98.81 76 PHE A C 1
ATOM 525 O O . PHE A 1 76 ? -33.382 0.867 16.838 1.00 98.81 76 PHE A O 1
ATOM 532 N N . GLY A 1 77 ? -33.585 2.287 18.560 1.00 98.69 77 GLY A N 1
ATOM 533 C CA . GLY A 1 77 ? -34.705 3.034 17.991 1.00 98.69 77 GLY A CA 1
ATOM 534 C C . GLY A 1 77 ? -34.284 3.892 16.789 1.00 98.69 77 GLY A C 1
ATOM 535 O O . GLY A 1 77 ? -33.159 4.387 16.723 1.00 98.69 77 GLY A O 1
ATOM 536 N N . TYR A 1 78 ? -35.197 4.091 15.836 1.00 98.75 78 TYR A N 1
ATOM 537 C CA . TYR A 1 78 ? -34.932 4.893 14.639 1.00 98.75 78 TYR A CA 1
ATOM 538 C C . TYR A 1 78 ? -35.017 6.396 14.924 1.00 98.75 78 TYR A C 1
ATOM 540 O O . TYR A 1 78 ? -36.024 6.885 15.434 1.00 98.75 78 TYR A O 1
ATOM 548 N N . LYS A 1 79 ? -33.975 7.132 14.539 1.00 98.62 79 LYS A N 1
ATOM 549 C CA . LYS A 1 79 ? -33.944 8.596 14.441 1.00 98.62 79 LYS A CA 1
ATOM 550 C C . LYS A 1 79 ? -32.887 8.979 13.413 1.00 98.62 79 LYS A C 1
ATOM 552 O O . LYS A 1 79 ? -31.859 8.315 13.342 1.00 98.62 79 LYS A O 1
ATOM 557 N N . GLU A 1 80 ? -33.091 10.049 12.660 1.00 98.75 80 GLU A N 1
ATOM 558 C CA . GLU A 1 80 ? -32.029 10.656 11.851 1.00 98.75 80 GLU A CA 1
ATOM 559 C C . GLU A 1 80 ? -31.202 11.597 12.740 1.00 98.75 80 GLU A C 1
ATOM 561 O O . GLU A 1 80 ? -31.685 12.632 13.196 1.00 98.75 80 GLU A O 1
ATOM 566 N N . TRP A 1 81 ? -29.990 11.170 13.093 1.00 98.69 81 TRP A N 1
ATOM 567 C CA . TRP A 1 81 ? -29.055 11.869 13.983 1.00 98.69 81 TRP A CA 1
ATOM 568 C C . TRP A 1 81 ? -27.640 11.324 13.767 1.00 98.69 81 TRP A C 1
ATOM 570 O O . TRP A 1 81 ? -27.481 10.282 13.139 1.00 98.69 81 TRP A O 1
ATOM 580 N N . GLU A 1 82 ? -26.620 12.010 14.274 1.00 98.25 82 GLU A N 1
ATOM 581 C CA . GLU A 1 82 ? -25.212 11.687 13.982 1.00 98.25 82 GLU A CA 1
ATOM 582 C C . GLU A 1 82 ? -24.636 10.535 14.824 1.00 98.25 82 GLU A C 1
ATOM 584 O O . GLU A 1 82 ? -23.605 9.956 14.474 1.00 98.25 82 GLU A O 1
ATOM 589 N N . GLY A 1 83 ? -25.321 10.136 15.900 1.00 98.25 83 GLY A N 1
ATOM 590 C CA . GLY A 1 83 ? -24.829 9.118 16.827 1.00 98.25 83 GLY A CA 1
ATOM 591 C C . GLY A 1 83 ? -23.803 9.668 17.834 1.00 98.25 83 GLY A C 1
ATOM 592 O O . GLY A 1 83 ? -23.776 10.877 18.076 1.00 98.25 83 GLY A O 1
ATOM 593 N N . PRO A 1 84 ? -22.968 8.800 18.441 1.00 98.75 84 PRO A N 1
ATOM 594 C CA . PRO A 1 84 ? -22.864 7.361 18.189 1.00 98.75 84 PRO A CA 1
ATOM 595 C C . PRO A 1 84 ? -23.991 6.544 18.846 1.00 98.75 84 PRO A C 1
ATOM 597 O O . PRO A 1 84 ? -24.589 6.973 19.834 1.00 98.75 84 PRO A O 1
ATOM 600 N N . LEU A 1 85 ? -24.257 5.343 18.328 1.00 98.88 85 LEU A N 1
ATOM 601 C CA . LEU A 1 85 ? -25.196 4.382 18.921 1.00 98.88 85 LEU A CA 1
ATOM 602 C C . LEU A 1 85 ? -24.662 3.784 20.237 1.00 98.88 85 LEU A C 1
ATOM 604 O O . LEU A 1 85 ? -25.409 3.673 21.209 1.00 98.88 85 LEU A O 1
ATOM 608 N N . ILE A 1 86 ? -23.373 3.443 20.291 1.00 98.94 86 ILE A N 1
ATOM 609 C CA . ILE A 1 86 ? -22.653 2.949 21.474 1.00 98.94 86 ILE A CA 1
ATOM 610 C C . ILE A 1 86 ? -21.391 3.793 21.668 1.00 98.94 86 ILE A C 1
ATOM 612 O O . ILE A 1 86 ? -20.703 4.118 20.701 1.00 98.94 86 ILE A O 1
ATOM 616 N N . SER A 1 87 ? -21.056 4.122 22.914 1.00 98.88 87 SER A N 1
ATOM 617 C CA . SER A 1 87 ? -19.779 4.760 23.248 1.00 98.88 87 SER A CA 1
ATOM 618 C C . SER A 1 87 ? -19.160 4.106 24.476 1.00 98.88 87 SER A C 1
ATOM 620 O O . SER A 1 87 ? -19.841 3.967 25.491 1.00 98.88 87 SER A O 1
ATOM 622 N N . VAL A 1 88 ? -17.889 3.707 24.387 1.00 98.81 88 VAL A N 1
ATOM 623 C CA . VAL A 1 88 ? -17.140 3.051 25.470 1.00 98.81 88 VAL A CA 1
ATOM 624 C C . VAL A 1 88 ? -15.816 3.773 25.693 1.00 98.81 88 VAL A C 1
ATOM 626 O O . VAL A 1 88 ? -15.099 4.067 24.738 1.00 98.81 88 VAL A O 1
ATOM 629 N N . SER A 1 89 ? -15.475 4.040 26.958 1.00 98.81 89 SER A N 1
ATOM 630 C CA . SER A 1 89 ? -14.170 4.592 27.338 1.00 98.81 89 SER A CA 1
ATOM 631 C C . SER A 1 89 ? -13.742 4.169 28.742 1.00 98.81 89 SER A C 1
ATOM 633 O O . SER A 1 89 ? -14.581 3.888 29.604 1.00 98.81 89 SER A O 1
ATOM 635 N N . GLY A 1 90 ? -12.430 4.150 28.980 1.00 98.50 90 GLY A N 1
ATOM 636 C CA . GLY A 1 90 ? -11.838 3.766 30.260 1.00 98.50 90 GLY A CA 1
ATOM 637 C C . GLY A 1 90 ? -10.460 3.122 30.103 1.00 98.50 90 GLY A C 1
ATOM 638 O O . GLY A 1 90 ? -9.962 2.940 28.994 1.00 98.50 90 GLY A O 1
ATOM 639 N N . ASP A 1 91 ? -9.849 2.771 31.230 1.00 98.69 91 ASP A N 1
ATOM 640 C CA . ASP A 1 91 ? -8.574 2.049 31.291 1.00 98.69 91 ASP A CA 1
ATOM 641 C C . ASP A 1 91 ? -8.811 0.580 31.672 1.00 98.69 91 ASP A C 1
ATOM 643 O O . ASP A 1 91 ? -9.648 0.297 32.526 1.00 98.69 91 ASP A O 1
ATOM 647 N N . LYS A 1 92 ? -8.086 -0.362 31.064 1.00 98.62 92 LYS A N 1
ATOM 648 C CA . LYS A 1 92 ? -8.213 -1.806 31.348 1.00 98.62 92 LYS A CA 1
ATOM 649 C C . LYS A 1 92 ? -9.640 -2.334 31.204 1.00 98.62 92 LYS A C 1
ATOM 651 O O . LYS A 1 92 ? -10.083 -3.173 31.984 1.00 98.62 92 LYS A O 1
ATOM 656 N N . ILE A 1 93 ? -10.380 -1.818 30.228 1.00 98.81 93 ILE A N 1
ATOM 657 C CA . ILE A 1 93 ? -11.750 -2.246 29.963 1.00 98.81 93 ILE A CA 1
ATOM 658 C C . ILE A 1 93 ? -11.719 -3.474 29.065 1.00 98.81 93 ILE A C 1
ATOM 660 O O . ILE A 1 93 ? -11.015 -3.485 28.058 1.00 98.81 93 ILE A O 1
ATOM 664 N N . THR A 1 94 ? -12.512 -4.485 29.403 1.00 98.88 94 THR A N 1
ATOM 665 C CA . THR A 1 94 ? -12.785 -5.610 28.501 1.00 98.88 94 THR A CA 1
ATOM 666 C C . THR A 1 94 ? -14.227 -5.522 28.035 1.00 98.88 94 THR A C 1
ATOM 668 O O . THR A 1 94 ? -15.127 -5.393 28.860 1.00 98.88 94 THR A O 1
ATOM 671 N N . VAL A 1 95 ? -14.453 -5.581 26.728 1.00 98.88 95 VAL A N 1
ATOM 672 C CA . VAL A 1 95 ? -15.784 -5.664 26.124 1.00 98.88 95 VAL A CA 1
ATOM 673 C C . VAL A 1 95 ? -15.864 -6.955 25.329 1.00 98.88 95 VAL A C 1
ATOM 675 O O . VAL A 1 95 ? -15.027 -7.186 24.463 1.00 98.88 95 VAL A O 1
ATOM 678 N N . ASP A 1 96 ? -16.865 -7.785 25.582 1.00 98.50 96 ASP A N 1
ATOM 679 C CA . ASP A 1 96 ? -17.117 -8.987 24.794 1.00 98.50 96 ASP A CA 1
ATOM 680 C C . ASP A 1 96 ? -18.609 -9.257 24.610 1.00 98.50 96 ASP A C 1
ATOM 682 O O . ASP A 1 96 ? -19.466 -8.450 24.987 1.00 98.50 96 ASP A O 1
ATOM 686 N N . GLY A 1 97 ? -18.926 -10.379 23.973 1.00 98.06 97 GLY A N 1
ATOM 687 C CA . GLY A 1 97 ? -20.291 -10.847 23.858 1.00 98.06 97 GLY A CA 1
ATOM 688 C C . GLY A 1 97 ? -20.428 -12.326 24.190 1.00 98.06 97 GLY A C 1
ATOM 689 O O . GLY A 1 97 ? -19.591 -13.155 23.838 1.00 98.06 97 GLY A O 1
ATOM 690 N N . ALA A 1 98 ? -21.519 -12.656 24.873 1.00 98.19 98 ALA A N 1
ATOM 691 C CA . ALA A 1 98 ? -21.874 -14.018 25.235 1.00 98.19 98 ALA A CA 1
ATOM 692 C C . ALA A 1 98 ? -22.182 -14.872 23.992 1.00 98.19 98 ALA A C 1
ATOM 694 O O . ALA A 1 98 ? -22.499 -14.360 22.916 1.00 98.19 98 ALA A O 1
ATOM 695 N N . SER A 1 99 ? -22.153 -16.197 24.140 1.00 97.62 99 SER A N 1
ATOM 696 C CA . SER A 1 99 ? -22.551 -17.100 23.054 1.00 97.62 99 SER A CA 1
ATOM 697 C C . SER A 1 99 ? -23.953 -16.755 22.527 1.00 97.62 99 SER A C 1
ATOM 699 O O . SER A 1 99 ? -24.885 -16.544 23.305 1.00 97.62 99 SER A O 1
ATOM 701 N N . GLY A 1 100 ? -24.087 -16.659 21.201 1.00 97.62 100 GLY A N 1
ATOM 702 C CA . GLY A 1 100 ? -25.340 -16.316 20.522 1.00 97.62 100 GLY A CA 1
ATOM 703 C C . GLY A 1 100 ? -25.741 -14.836 20.562 1.00 97.62 100 GLY A C 1
ATOM 704 O O . GLY A 1 100 ? -26.830 -14.504 20.092 1.00 97.62 100 GLY A O 1
ATOM 705 N N . HIS A 1 101 ? -24.910 -13.938 21.104 1.00 98.75 101 HIS A N 1
ATOM 706 C CA . HIS A 1 101 ? -25.227 -12.510 21.104 1.00 98.75 101 HIS A CA 1
ATOM 707 C C . HIS A 1 101 ? -25.212 -11.900 19.688 1.00 98.75 101 HIS A C 1
ATOM 709 O O . HIS A 1 101 ? -24.554 -12.382 18.760 1.00 98.75 101 HIS A O 1
ATOM 715 N N . SER A 1 102 ? -25.931 -10.791 19.531 1.00 98.75 102 SER A N 1
ATOM 716 C CA . SER A 1 102 ? -25.836 -9.926 18.353 1.00 98.75 102 SER A CA 1
ATOM 717 C C . SER A 1 102 ? -26.140 -8.474 18.708 1.00 98.75 102 SER A C 1
ATOM 719 O O . SER A 1 102 ? -26.962 -8.183 19.580 1.00 98.75 102 SER A O 1
ATOM 721 N N . ILE A 1 103 ? -25.490 -7.555 18.004 1.00 98.94 103 ILE A N 1
ATOM 722 C CA . ILE A 1 103 ? -25.792 -6.126 18.036 1.00 98.94 103 ILE A CA 1
ATOM 723 C C . ILE A 1 103 ? -26.350 -5.764 16.661 1.00 98.94 103 ILE A C 1
ATOM 725 O O . ILE A 1 103 ? -25.598 -5.561 15.710 1.00 98.94 103 ILE A O 1
ATOM 729 N N . ASP A 1 104 ? -27.677 -5.737 16.541 1.00 98.88 104 ASP A N 1
ATOM 730 C CA . ASP A 1 104 ? -28.366 -5.477 15.276 1.00 98.88 104 ASP A CA 1
ATOM 731 C C . ASP A 1 104 ? -28.819 -4.022 15.210 1.00 98.88 104 ASP A C 1
ATOM 733 O O . ASP A 1 104 ? -29.797 -3.602 15.841 1.00 98.88 104 ASP A O 1
ATOM 737 N N . CYS A 1 105 ? -28.091 -3.244 14.418 1.00 98.88 105 CYS A N 1
ATOM 738 C CA . CYS A 1 105 ? -28.353 -1.828 14.227 1.00 98.88 105 CYS A CA 1
ATOM 739 C C . CYS A 1 105 ? -29.558 -1.568 13.314 1.00 98.88 105 CYS A C 1
ATOM 741 O O . CYS A 1 105 ? -30.124 -0.470 13.345 1.00 98.88 105 CYS A O 1
ATOM 743 N N . GLN A 1 106 ? -29.985 -2.566 12.530 1.00 98.75 106 GLN A N 1
ATOM 744 C CA . GLN A 1 106 ? -31.074 -2.462 11.555 1.00 98.75 106 GLN A CA 1
ATOM 745 C C . GLN A 1 106 ? -30.906 -1.234 10.629 1.00 98.75 106 GLN A C 1
ATOM 747 O O . GLN A 1 106 ? -31.818 -0.411 10.465 1.00 98.75 106 GLN A O 1
ATOM 752 N N . GLY A 1 107 ? -29.704 -1.091 10.065 1.00 98.75 107 GLY A N 1
ATOM 753 C CA . GLY A 1 107 ? -29.233 0.024 9.239 1.00 98.75 107 GLY A CA 1
ATOM 754 C C . GLY A 1 107 ? -30.064 0.293 7.990 1.00 98.75 107 GLY A C 1
ATOM 755 O O . GLY A 1 107 ? -30.153 1.442 7.562 1.00 98.75 107 GLY A O 1
ATOM 756 N N . GLN A 1 108 ? -30.791 -0.704 7.480 1.00 98.69 108 GLN A N 1
ATOM 757 C CA . GLN A 1 108 ? -31.712 -0.573 6.345 1.00 98.69 108 GLN A CA 1
ATOM 758 C C . GLN A 1 108 ? -32.811 0.479 6.547 1.00 98.69 108 GLN A C 1
ATOM 760 O O . GLN A 1 108 ? -33.445 0.904 5.587 1.00 98.69 108 GLN A O 1
ATOM 765 N N . ARG A 1 109 ? -33.049 0.924 7.787 1.00 98.75 109 ARG A N 1
ATOM 766 C CA . ARG A 1 109 ? -33.958 2.043 8.077 1.00 98.75 109 ARG A CA 1
ATOM 767 C C . ARG A 1 109 ? -33.378 3.396 7.626 1.00 98.75 109 ARG A C 1
ATOM 769 O O . ARG A 1 109 ? -34.136 4.310 7.296 1.00 98.75 109 ARG A O 1
ATOM 776 N N . TRP A 1 110 ? -32.049 3.519 7.581 1.00 98.81 110 TRP A N 1
ATOM 777 C CA . TRP A 1 110 ? -31.310 4.722 7.175 1.00 98.81 110 TRP A CA 1
ATOM 778 C C . TRP A 1 110 ? -30.717 4.643 5.773 1.00 98.81 110 TRP A C 1
ATOM 780 O O . TRP A 1 110 ? -30.581 5.685 5.140 1.00 98.81 110 TRP A O 1
ATOM 790 N N . TRP A 1 111 ? -30.334 3.455 5.306 1.00 98.75 111 TRP A N 1
ATOM 791 C CA . TRP A 1 111 ? -29.667 3.285 4.017 1.00 98.75 111 TRP A CA 1
ATOM 792 C C . TRP A 1 111 ? -30.475 3.881 2.856 1.00 98.75 111 TRP A C 1
ATOM 794 O O . TRP A 1 111 ? -31.675 3.654 2.714 1.00 98.75 111 TRP A O 1
ATOM 804 N N . ASP A 1 112 ? -29.794 4.696 2.055 1.00 98.12 112 ASP A N 1
ATOM 805 C CA . ASP A 1 112 ? -30.363 5.531 0.993 1.00 98.12 112 ASP A CA 1
ATOM 806 C C . ASP A 1 112 ? -29.379 5.718 -0.177 1.00 98.12 112 ASP A C 1
ATOM 808 O O . ASP A 1 112 ? -29.449 6.719 -0.888 1.00 98.12 112 ASP A O 1
ATOM 812 N N . THR A 1 113 ? -28.422 4.788 -0.313 1.00 96.69 113 THR A N 1
ATOM 813 C CA . THR A 1 113 ? -27.300 4.780 -1.272 1.00 96.69 113 THR A CA 1
ATOM 814 C C . THR A 1 113 ? -26.314 5.946 -1.157 1.00 96.69 113 THR A C 1
ATOM 816 O O . THR A 1 113 ? -25.393 6.029 -1.966 1.00 96.69 113 THR A O 1
ATOM 819 N N . LYS A 1 114 ? -26.489 6.868 -0.202 1.00 94.62 114 LYS A N 1
ATOM 820 C CA . LYS A 1 114 ? -25.661 8.081 -0.073 1.00 94.62 114 LYS A CA 1
ATOM 821 C C . LYS A 1 114 ? -24.762 8.081 1.156 1.00 94.62 114 LYS A C 1
ATOM 823 O O . LYS A 1 114 ? -23.826 8.873 1.208 1.00 94.62 114 LYS A O 1
ATOM 828 N N . GLY A 1 115 ? -25.019 7.201 2.124 1.00 96.00 115 GLY A N 1
ATOM 829 C CA . GLY A 1 115 ? -24.153 7.028 3.293 1.00 96.00 115 GLY A CA 1
ATOM 830 C C . GLY A 1 115 ? -23.952 8.340 4.052 1.00 96.00 115 GLY A C 1
ATOM 831 O O . GLY A 1 115 ? -24.917 9.064 4.296 1.00 96.00 115 GLY A O 1
ATOM 832 N N . SER A 1 116 ? -22.714 8.669 4.408 1.00 92.62 116 SER A N 1
ATOM 833 C CA . SER A 1 116 ? -22.353 9.941 5.048 1.00 92.62 116 SER A CA 1
ATOM 834 C C . SER A 1 116 ? -22.114 11.091 4.061 1.00 92.62 116 SER A C 1
ATOM 836 O O . SER A 1 116 ? -21.836 12.207 4.491 1.00 92.62 116 SER A O 1
ATOM 838 N N . ASN A 1 117 ? -22.230 10.853 2.752 1.00 90.00 117 ASN A N 1
ATOM 839 C CA . ASN A 1 117 ? -22.012 11.868 1.715 1.00 90.00 117 ASN A CA 1
ATOM 840 C C . ASN A 1 117 ? -23.272 12.701 1.403 1.00 90.00 117 ASN A C 1
ATOM 842 O O . ASN A 1 117 ? -23.217 13.636 0.605 1.00 90.00 117 ASN A O 1
ATOM 846 N N . GLY A 1 118 ? -24.417 12.369 2.005 1.00 92.44 118 GLY A N 1
ATOM 847 C CA . GLY A 1 118 ? -25.672 13.108 1.873 1.00 92.44 118 GLY A CA 1
ATOM 848 C C . GLY A 1 118 ? -26.904 12.248 2.170 1.00 92.44 118 GLY A C 1
ATOM 849 O O . GLY A 1 118 ? -26.794 11.111 2.625 1.00 92.44 118 GLY A O 1
ATOM 850 N N . GLY A 1 119 ? -28.092 12.784 1.873 1.00 97.25 119 GLY A N 1
ATOM 851 C CA . GLY A 1 119 ? -29.365 12.106 2.142 1.00 97.25 119 GLY A CA 1
ATOM 852 C C . GLY A 1 119 ? -29.788 12.219 3.607 1.00 97.25 119 GLY A C 1
ATOM 853 O O . GLY A 1 119 ? -29.664 13.293 4.193 1.00 97.25 119 GLY A O 1
ATOM 854 N N . LYS A 1 120 ? -30.305 11.131 4.185 1.00 98.38 120 LYS A N 1
ATOM 855 C CA . LYS A 1 120 ? -30.678 11.063 5.607 1.00 98.38 120 LYS A CA 1
ATOM 856 C C . LYS A 1 120 ? -29.455 11.262 6.495 1.00 98.38 120 LYS A C 1
ATOM 858 O O . LYS A 1 120 ? -28.387 10.736 6.172 1.00 98.38 120 LYS A O 1
ATOM 863 N N . THR A 1 121 ? -29.622 11.893 7.655 1.00 98.62 121 THR A N 1
ATOM 864 C CA . THR A 1 121 ? -28.589 11.876 8.703 1.00 98.62 121 THR A CA 1
ATOM 865 C C . THR A 1 121 ? -28.565 10.497 9.362 1.00 98.62 121 THR A C 1
ATOM 867 O O . THR A 1 121 ? -29.600 9.997 9.810 1.00 98.62 121 THR A O 1
ATOM 870 N N . LYS A 1 122 ? -27.391 9.864 9.419 1.00 98.69 122 LYS A N 1
ATOM 871 C CA . LYS A 1 122 ? -27.234 8.464 9.844 1.00 98.69 122 LYS A CA 1
ATOM 872 C C . LYS A 1 122 ? -26.275 8.384 11.030 1.00 98.69 122 LYS A C 1
ATOM 874 O O . LYS A 1 122 ? -25.212 9.004 10.967 1.00 98.69 122 LYS A O 1
ATOM 879 N N . PRO A 1 123 ? -26.607 7.627 12.087 1.00 98.81 123 PRO A N 1
ATOM 880 C CA . PRO A 1 123 ? -25.764 7.602 13.265 1.00 98.81 123 PRO A CA 1
ATOM 881 C C . PRO A 1 123 ? -24.553 6.696 13.066 1.00 98.81 123 PRO A C 1
ATOM 883 O O . PRO A 1 123 ? -24.688 5.564 12.595 1.00 98.81 123 PRO A O 1
ATOM 886 N N . LYS A 1 124 ? -23.381 7.170 13.501 1.00 98.75 124 LYS A N 1
ATOM 887 C CA . LYS A 1 124 ? -22.203 6.311 13.691 1.00 98.75 124 LYS A CA 1
ATOM 888 C C . LYS A 1 124 ? -22.524 5.209 14.699 1.00 98.75 124 LYS A C 1
ATOM 890 O O . LYS A 1 124 ? -23.309 5.430 15.623 1.00 98.75 124 LYS A O 1
ATOM 895 N N . PHE A 1 125 ? -21.922 4.033 14.555 1.00 98.94 125 PHE A N 1
ATOM 896 C CA . PHE A 1 125 ? -22.239 2.907 15.432 1.00 98.94 125 PHE A CA 1
ATOM 897 C C . PHE A 1 125 ? -21.477 2.954 16.765 1.00 98.94 125 PHE A C 1
ATOM 899 O O . PHE A 1 125 ? -22.072 3.320 17.776 1.00 98.94 125 PHE A O 1
ATOM 906 N N . PHE A 1 126 ? -20.194 2.594 16.792 1.00 98.94 126 PHE A N 1
ATOM 907 C CA . PHE A 1 126 ? -19.453 2.334 18.026 1.00 98.94 126 PHE A CA 1
ATOM 908 C C . PHE A 1 126 ? -18.256 3.273 18.159 1.00 98.94 126 PHE A C 1
ATOM 910 O O . PHE A 1 126 ? -17.314 3.219 17.369 1.00 98.94 126 PHE A O 1
ATOM 917 N N . ALA A 1 127 ? -18.264 4.114 19.188 1.00 98.94 127 ALA A N 1
ATOM 918 C CA . ALA A 1 127 ? -17.122 4.939 19.561 1.00 98.94 127 ALA A CA 1
ATOM 919 C C . ALA A 1 127 ? -16.266 4.213 20.612 1.00 98.94 127 ALA A C 1
ATOM 921 O O . ALA A 1 127 ? -16.625 4.158 21.788 1.00 98.94 127 ALA A O 1
ATOM 922 N N . ALA A 1 128 ? -15.125 3.669 20.184 1.00 98.81 128 ALA A N 1
ATOM 923 C CA . ALA A 1 128 ? -14.073 3.132 21.048 1.00 98.81 128 ALA A CA 1
ATOM 924 C C . ALA A 1 128 ? -13.056 4.245 21.337 1.00 98.81 128 ALA A C 1
ATOM 926 O O . ALA A 1 128 ? -11.921 4.235 20.852 1.00 98.81 128 ALA A O 1
ATOM 927 N N . HIS A 1 129 ? -13.515 5.287 22.031 1.00 98.81 129 HIS A N 1
ATOM 928 C CA . HIS A 1 129 ? -12.741 6.511 22.227 1.00 98.81 129 HIS A CA 1
ATOM 929 C C . HIS A 1 129 ? -12.099 6.527 23.607 1.00 98.81 129 HIS A C 1
ATOM 931 O O . HIS A 1 129 ? -12.768 6.233 24.592 1.00 98.81 129 HIS A O 1
ATOM 937 N N . LYS A 1 130 ? -10.822 6.918 23.713 1.00 98.69 130 LYS A N 1
ATOM 938 C CA . LYS A 1 130 ? -10.108 6.981 25.009 1.00 98.69 130 LYS A CA 1
ATOM 939 C C . LYS A 1 130 ? -10.157 5.653 25.781 1.00 98.69 130 LYS A C 1
ATOM 941 O O . LYS A 1 130 ? -10.327 5.633 27.001 1.00 98.69 130 LYS A O 1
ATOM 946 N N . MET A 1 131 ? -10.060 4.545 25.050 1.00 98.75 131 MET A N 1
ATOM 947 C CA . MET A 1 131 ? -9.856 3.218 25.622 1.00 98.75 131 MET A CA 1
ATOM 948 C C . MET A 1 131 ? -8.354 2.963 25.736 1.00 98.75 131 MET A C 1
ATOM 950 O O . MET A 1 131 ? -7.640 2.990 24.731 1.00 98.75 131 MET A O 1
ATOM 954 N N . THR A 1 132 ? -7.885 2.739 26.959 1.00 98.81 132 THR A N 1
ATOM 955 C CA . THR A 1 132 ? -6.462 2.571 27.274 1.00 98.81 132 THR A CA 1
ATOM 956 C C . THR A 1 132 ? -6.219 1.182 27.855 1.00 98.81 132 THR A C 1
ATOM 958 O O . THR A 1 132 ? -7.003 0.741 28.692 1.00 98.81 132 THR A O 1
ATOM 961 N N . ASN A 1 133 ? -5.181 0.465 27.417 1.00 98.75 133 ASN A N 1
ATOM 962 C CA . ASN A 1 133 ? -4.856 -0.897 27.881 1.00 98.75 133 ASN A CA 1
ATOM 963 C C . ASN A 1 133 ? -6.066 -1.850 27.859 1.00 98.75 133 ASN A C 1
ATOM 965 O O . ASN A 1 133 ? -6.289 -2.604 28.804 1.00 98.75 133 ASN A O 1
ATOM 969 N N . SER A 1 134 ? -6.913 -1.735 26.842 1.00 98.94 134 SER A N 1
ATOM 970 C CA . SER A 1 134 ? -8.261 -2.313 26.828 1.00 98.94 134 SER A CA 1
ATOM 971 C C . SER A 1 134 ? -8.417 -3.347 25.714 1.00 98.94 134 SER A C 1
ATOM 973 O O . SER A 1 134 ? -7.584 -3.426 24.810 1.00 98.94 134 SER A O 1
ATOM 975 N N . ALA A 1 135 ? -9.498 -4.124 25.760 1.00 98.88 135 ALA A N 1
ATOM 976 C CA . ALA A 1 135 ? -9.807 -5.152 24.775 1.00 98.88 135 ALA A CA 1
ATOM 977 C C . ALA A 1 135 ? -11.286 -5.140 24.355 1.00 98.88 135 ALA A C 1
ATOM 979 O O . ALA A 1 135 ? -12.174 -4.929 25.183 1.00 98.88 135 ALA A O 1
ATOM 980 N N . ILE A 1 136 ? -11.544 -5.407 23.075 1.00 98.94 136 ILE A N 1
ATOM 981 C CA . ILE A 1 136 ? -12.864 -5.667 22.492 1.00 98.94 136 ILE A CA 1
ATOM 982 C C . ILE A 1 136 ? -12.797 -7.022 21.784 1.00 98.94 136 ILE A C 1
ATOM 984 O O . ILE A 1 136 ? -12.023 -7.184 20.845 1.00 98.94 136 ILE A O 1
ATOM 988 N N . ASN A 1 137 ? -13.599 -7.993 22.212 1.00 98.69 137 ASN A N 1
ATOM 989 C CA . ASN A 1 137 ? -13.464 -9.384 21.790 1.00 98.69 137 ASN A CA 1
ATOM 990 C C . ASN A 1 137 ? -14.785 -9.953 21.263 1.00 98.69 137 ASN A C 1
ATOM 992 O O . ASN A 1 137 ? -15.815 -9.882 21.928 1.00 98.69 137 ASN A O 1
ATOM 996 N N . GLY A 1 138 ? -14.746 -10.573 20.086 1.00 98.12 138 GLY A N 1
ATOM 997 C CA . GLY A 1 138 ? -15.800 -11.470 19.613 1.00 98.12 138 GLY A CA 1
ATOM 998 C C . GLY A 1 138 ? -17.148 -10.818 19.308 1.00 98.12 138 GLY A C 1
ATOM 999 O O . GLY A 1 138 ? -18.133 -11.541 19.195 1.00 98.12 138 GLY A O 1
ATOM 1000 N N . LEU A 1 139 ? -17.234 -9.486 19.212 1.00 98.88 139 LEU A N 1
ATOM 1001 C CA . LEU A 1 139 ? -18.515 -8.813 18.983 1.00 98.88 139 LEU A CA 1
ATOM 1002 C C . LEU A 1 139 ? -19.102 -9.181 17.616 1.00 98.88 139 LEU A C 1
ATOM 1004 O O . LEU A 1 139 ? -18.420 -9.083 16.598 1.00 98.88 139 LEU A O 1
ATOM 1008 N N . ASN A 1 140 ? -20.384 -9.546 17.601 1.00 98.88 140 ASN A N 1
ATOM 1009 C CA . ASN A 1 140 ? -21.151 -9.853 16.396 1.00 98.88 140 ASN A CA 1
ATOM 1010 C C . ASN A 1 140 ? -22.097 -8.690 16.059 1.00 98.88 140 ASN A C 1
ATOM 1012 O O . ASN A 1 140 ? -23.127 -8.497 16.714 1.00 98.88 140 ASN A O 1
ATOM 1016 N N . VAL A 1 141 ? -21.733 -7.900 15.053 1.00 98.94 141 VAL A N 1
ATOM 1017 C CA . VAL A 1 141 ? -22.387 -6.641 14.674 1.00 98.94 141 VAL A CA 1
ATOM 1018 C C . VAL A 1 141 ? -23.089 -6.804 13.333 1.00 98.94 141 VAL A C 1
ATOM 1020 O O . VAL A 1 141 ? -22.491 -7.274 12.369 1.00 98.94 141 VAL A O 1
ATOM 1023 N N . LEU A 1 142 ? -24.349 -6.374 13.261 1.00 98.94 142 LEU A N 1
ATOM 1024 C CA . LEU A 1 142 ? -25.177 -6.490 12.064 1.00 98.94 142 LEU A CA 1
ATOM 1025 C C . LEU A 1 142 ? -25.712 -5.122 11.625 1.00 98.94 142 LEU A C 1
ATOM 1027 O O . LEU A 1 142 ? -26.248 -4.358 12.435 1.00 98.94 142 LEU A O 1
ATOM 1031 N N . ASN A 1 143 ? -25.653 -4.868 10.318 1.00 98.88 143 ASN A N 1
ATOM 1032 C CA . ASN A 1 143 ? -26.366 -3.795 9.620 1.00 98.88 143 ASN A CA 1
ATOM 1033 C C . ASN A 1 143 ? -26.128 -2.384 10.191 1.00 98.88 143 ASN A C 1
ATOM 1035 O O . ASN A 1 143 ? -27.086 -1.701 10.555 1.00 98.88 143 ASN A O 1
ATOM 1039 N N . THR A 1 144 ? -24.887 -1.914 10.303 1.00 98.94 144 THR A N 1
ATOM 1040 C CA . THR A 1 144 ? -24.598 -0.552 10.783 1.00 98.94 144 THR A CA 1
ATOM 1041 C C . THR A 1 144 ? -25.168 0.520 9.836 1.00 98.94 144 THR A C 1
ATOM 1043 O O . THR A 1 144 ? -25.170 0.330 8.618 1.00 98.94 144 THR A O 1
ATOM 1046 N N . PRO A 1 145 ? -25.673 1.668 10.340 1.00 98.88 145 PRO A N 1
ATOM 1047 C CA . PRO A 1 145 ? -26.279 2.690 9.477 1.00 98.88 145 PRO A CA 1
ATOM 1048 C C . PRO A 1 145 ? -25.270 3.362 8.533 1.00 98.88 145 PRO A C 1
ATOM 1050 O O . PRO A 1 145 ? -25.612 3.655 7.390 1.00 98.88 145 PRO A O 1
ATOM 1053 N N . VAL A 1 146 ? -24.048 3.580 9.028 1.00 98.75 146 VAL A N 1
ATOM 1054 C CA . VAL A 1 146 ? -22.839 4.051 8.323 1.00 98.75 146 VAL A CA 1
ATOM 1055 C C . VAL A 1 146 ? -21.626 3.340 8.948 1.00 98.75 146 VAL A C 1
ATOM 1057 O O . VAL A 1 146 ? -21.698 2.124 9.151 1.00 98.75 146 VAL A O 1
ATOM 1060 N N . GLN A 1 147 ? -20.549 4.051 9.293 1.00 98.81 147 GLN A N 1
ATOM 1061 C CA . GLN A 1 147 ? -19.325 3.487 9.858 1.00 98.81 147 GLN A CA 1
ATOM 1062 C C . GLN A 1 147 ? -19.581 2.719 11.162 1.00 98.81 147 GLN A C 1
ATOM 1064 O O . GLN A 1 147 ? -20.372 3.144 12.017 1.00 98.81 147 GLN A O 1
ATOM 1069 N N . ALA A 1 148 ? -18.891 1.589 11.307 1.00 98.88 148 ALA A N 1
ATOM 1070 C CA . ALA A 1 148 ? -18.995 0.673 12.427 1.00 98.88 148 ALA A CA 1
ATOM 1071 C C . ALA A 1 148 ? -18.151 1.148 13.622 1.00 98.88 148 ALA A C 1
ATOM 1073 O O . ALA A 1 148 ? -18.682 1.819 14.509 1.00 98.88 148 ALA A O 1
ATOM 1074 N N . PHE A 1 149 ? -16.857 0.829 13.674 1.00 98.94 149 PHE A N 1
ATOM 1075 C CA . PHE A 1 149 ? -15.990 1.201 14.792 1.00 98.94 149 PHE A CA 1
ATOM 1076 C C . PHE A 1 149 ? -15.196 2.466 14.484 1.00 98.94 149 PHE A C 1
ATOM 1078 O O . PHE A 1 149 ? -14.324 2.475 13.621 1.00 98.94 149 PHE A O 1
ATOM 1085 N N . SER A 1 150 ? -15.435 3.513 15.269 1.00 98.94 150 SER A N 1
ATOM 1086 C CA . SER A 1 150 ? -14.547 4.667 15.363 1.00 98.94 150 SER A CA 1
ATOM 1087 C C . SER A 1 150 ? -13.595 4.469 16.540 1.00 98.94 150 SER A C 1
ATOM 1089 O O . SER A 1 150 ? -14.008 4.553 17.698 1.00 98.94 150 SER A O 1
ATOM 1091 N N . ILE A 1 151 ? -12.322 4.216 16.244 1.00 98.94 151 ILE A N 1
ATOM 1092 C CA . ILE A 1 151 ? -11.236 4.065 17.216 1.00 98.94 151 ILE A CA 1
ATOM 1093 C C . ILE A 1 151 ? -10.456 5.377 17.242 1.00 98.94 151 ILE A C 1
ATOM 1095 O O . ILE A 1 151 ? -9.810 5.756 16.260 1.00 98.94 151 ILE A O 1
ATOM 1099 N N . ASN A 1 152 ? -10.550 6.109 18.351 1.00 98.81 152 ASN A N 1
ATOM 1100 C CA . ASN A 1 152 ? -9.956 7.439 18.446 1.00 98.81 152 ASN A CA 1
ATOM 1101 C C . ASN A 1 152 ? -9.383 7.728 19.831 1.00 98.81 152 ASN A C 1
ATOM 1103 O O . ASN A 1 152 ? -10.010 7.408 20.839 1.00 98.81 152 ASN A O 1
ATOM 1107 N N . GLN A 1 153 ? -8.197 8.339 19.901 1.00 98.69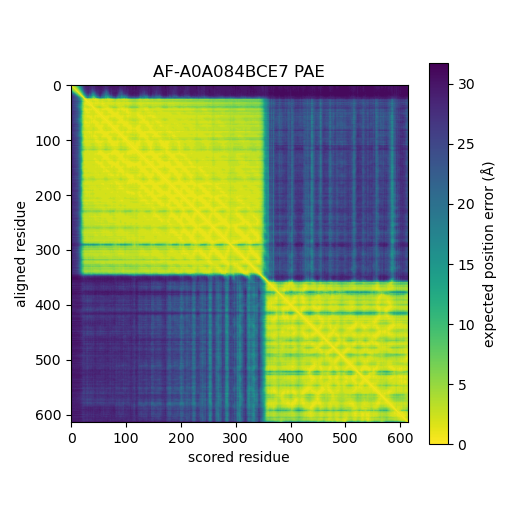 153 GLN A N 1
ATOM 1108 C CA . GLN A 1 153 ? -7.514 8.584 21.180 1.00 98.69 153 GLN A CA 1
ATOM 1109 C C . GLN A 1 153 ? -7.345 7.305 22.017 1.00 98.69 153 GLN A C 1
ATOM 1111 O O . GLN A 1 153 ? -7.335 7.364 23.245 1.00 98.69 153 GLN A O 1
ATOM 1116 N N . ALA A 1 154 ? -7.252 6.143 21.365 1.00 98.81 154 ALA A N 1
ATOM 1117 C CA . ALA A 1 154 ? -7.045 4.863 22.025 1.00 98.81 154 ALA A CA 1
ATOM 1118 C C . ALA A 1 154 ? -5.545 4.583 22.182 1.00 98.81 154 ALA A C 1
ATOM 1120 O O . ALA A 1 154 ? -4.742 4.949 21.321 1.00 98.81 154 ALA A O 1
ATOM 1121 N N . THR A 1 155 ? -5.171 3.929 23.279 1.00 98.88 155 THR A N 1
ATOM 1122 C CA . THR A 1 155 ? -3.779 3.572 23.586 1.00 98.88 155 THR A CA 1
ATOM 1123 C C . THR A 1 155 ? -3.719 2.114 24.014 1.00 98.88 155 THR A C 1
ATOM 1125 O O . THR A 1 155 ? -4.351 1.764 25.005 1.00 98.88 155 THR A O 1
ATOM 1128 N N . GLN A 1 156 ? -2.947 1.265 23.333 1.00 98.81 156 GLN A N 1
ATOM 1129 C CA . GLN A 1 156 ? -2.854 -0.166 23.677 1.00 98.81 156 GLN A CA 1
ATOM 1130 C C . GLN A 1 156 ? -4.241 -0.841 23.677 1.00 98.81 156 GLN A C 1
ATOM 1132 O O . GLN A 1 156 ? -4.683 -1.395 24.686 1.00 98.81 156 GLN A O 1
ATOM 1137 N N . LEU A 1 157 ? -4.966 -0.721 22.559 1.00 98.94 157 LEU A N 1
ATOM 1138 C CA . LEU A 1 157 ? -6.298 -1.307 22.378 1.00 98.94 157 LEU A CA 1
ATOM 1139 C C . LEU A 1 157 ? -6.209 -2.566 21.516 1.00 98.94 157 LEU A C 1
ATOM 1141 O O . LEU A 1 157 ? -5.748 -2.512 20.377 1.00 98.94 157 LEU A O 1
ATOM 1145 N N . GLN A 1 158 ? -6.713 -3.672 22.048 1.00 98.94 158 GLN A N 1
ATOM 1146 C CA . GLN A 1 158 ? -6.847 -4.942 21.341 1.00 98.94 158 GLN A CA 1
ATOM 1147 C C . GLN A 1 158 ? -8.278 -5.113 20.825 1.00 98.94 158 GLN A C 1
ATOM 1149 O O . GLN A 1 158 ? -9.233 -4.927 21.576 1.00 98.94 158 GLN A O 1
ATOM 1154 N N . VAL A 1 159 ? -8.446 -5.484 19.560 1.00 98.94 159 VAL A N 1
ATOM 1155 C CA . VAL A 1 159 ? -9.747 -5.782 18.948 1.00 98.94 159 VAL A CA 1
ATOM 1156 C C . VAL A 1 159 ? -9.653 -7.140 18.261 1.00 98.94 159 VAL A C 1
ATOM 1158 O O . VAL A 1 159 ? -9.027 -7.262 17.213 1.00 98.94 159 VAL A O 1
ATOM 1161 N N . THR A 1 160 ? -10.250 -8.175 18.846 1.00 98.88 160 THR A N 1
ATOM 1162 C CA . THR A 1 160 ? -10.025 -9.565 18.417 1.00 98.88 160 THR A CA 1
ATOM 1163 C C . THR A 1 160 ? -11.323 -10.245 18.010 1.00 98.88 160 THR A C 1
ATOM 1165 O O . THR A 1 160 ? -12.301 -10.207 18.753 1.00 98.88 160 THR A O 1
ATOM 1168 N N . GLY A 1 161 ? -11.340 -10.910 16.853 1.00 98.25 161 GLY A N 1
ATOM 1169 C CA . GLY A 1 161 ? -12.436 -11.792 16.437 1.00 98.25 161 GLY A CA 1
ATOM 1170 C C . GLY A 1 161 ? -13.780 -11.090 16.229 1.00 98.25 161 GLY A C 1
ATOM 1171 O O . GLY A 1 161 ? -14.826 -11.711 16.396 1.00 98.25 161 GLY A O 1
ATOM 1172 N N . VAL A 1 162 ? -13.777 -9.789 15.932 1.00 98.81 162 VAL A N 1
ATOM 1173 C CA . VAL A 1 162 ? -15.008 -9.027 15.680 1.00 98.81 162 VAL A CA 1
ATOM 1174 C C . VAL A 1 162 ? -15.574 -9.391 14.306 1.00 98.81 162 VAL A C 1
ATOM 1176 O O . VAL A 1 162 ? -14.855 -9.380 13.306 1.00 98.81 162 VAL A O 1
ATOM 1179 N N . HIS A 1 163 ? -16.876 -9.668 14.255 1.00 98.81 163 HIS A N 1
ATOM 1180 C CA . HIS A 1 163 ? -17.617 -9.946 13.030 1.00 98.81 163 HIS A CA 1
ATOM 1181 C C . HIS A 1 163 ? -18.564 -8.786 12.716 1.00 98.81 163 HIS A C 1
ATOM 1183 O O . HIS A 1 163 ? -19.391 -8.409 13.548 1.00 98.81 163 HIS A O 1
ATOM 1189 N N . ILE A 1 164 ? -18.440 -8.220 11.517 1.00 98.94 164 ILE A N 1
ATOM 1190 C CA . ILE A 1 164 ? -19.287 -7.132 11.023 1.00 98.94 164 ILE A CA 1
ATOM 1191 C C . ILE A 1 164 ? -19.954 -7.606 9.738 1.00 98.94 164 ILE A C 1
ATOM 1193 O O . ILE A 1 164 ? -19.302 -7.714 8.697 1.00 98.94 164 ILE A O 1
ATOM 1197 N N . ASP A 1 165 ? -21.257 -7.866 9.808 1.00 98.94 165 ASP A N 1
ATOM 1198 C CA . ASP A 1 165 ? -22.055 -8.262 8.652 1.00 98.94 165 ASP A CA 1
ATOM 1199 C C . ASP A 1 165 ? -23.024 -7.140 8.258 1.00 98.94 165 ASP A C 1
ATOM 1201 O O . ASP A 1 165 ? -24.113 -6.972 8.816 1.00 98.94 165 ASP A O 1
ATOM 1205 N N . ASN A 1 166 ? -22.600 -6.360 7.268 1.00 98.88 166 ASN A N 1
ATOM 1206 C CA . ASN A 1 166 ? -23.410 -5.370 6.569 1.00 98.88 166 ASN A CA 1
ATOM 1207 C C . ASN A 1 166 ? -23.781 -5.847 5.157 1.00 98.88 166 ASN A C 1
ATOM 1209 O O . ASN A 1 166 ? -24.155 -5.021 4.329 1.00 98.88 166 ASN A O 1
ATOM 1213 N N . SER A 1 167 ? -23.702 -7.148 4.846 1.00 98.75 167 SER A N 1
ATOM 1214 C CA . SER A 1 167 ? -23.948 -7.669 3.486 1.00 98.75 167 SER A CA 1
ATOM 1215 C C . SER A 1 167 ? -25.352 -7.359 2.953 1.00 98.75 167 SER A C 1
ATOM 1217 O O . SER A 1 167 ? -25.544 -7.182 1.752 1.00 98.75 167 SER A O 1
ATOM 1219 N N . LEU A 1 168 ? -26.344 -7.188 3.836 1.00 98.62 168 LEU A N 1
ATOM 1220 C CA . LEU A 1 168 ? -27.674 -6.719 3.438 1.00 98.62 168 LEU A CA 1
ATOM 1221 C C . LEU A 1 168 ? -27.612 -5.355 2.721 1.00 98.62 168 LEU A C 1
ATOM 1223 O O . LEU A 1 168 ? -28.427 -5.090 1.831 1.00 98.62 168 LEU A O 1
ATOM 1227 N N . GLY A 1 169 ? -26.633 -4.521 3.078 1.00 98.69 169 GLY A N 1
ATOM 1228 C CA . GLY A 1 169 ? -26.366 -3.215 2.486 1.00 98.69 169 GLY A CA 1
ATOM 1229 C C . GLY A 1 169 ? -26.128 -3.268 0.980 1.00 98.69 169 GLY A C 1
ATOM 1230 O O . GLY A 1 169 ? -26.592 -2.363 0.287 1.00 98.69 169 GLY A O 1
ATOM 1231 N N . ASP A 1 170 ? -25.555 -4.353 0.450 1.00 97.25 170 ASP A N 1
ATOM 1232 C CA . ASP A 1 170 ? -25.307 -4.522 -0.992 1.00 97.25 170 ASP A CA 1
ATOM 1233 C C . ASP A 1 170 ? -26.604 -4.413 -1.810 1.00 97.25 170 ASP A C 1
ATOM 1235 O O . ASP A 1 170 ? -26.633 -3.834 -2.893 1.00 97.25 170 ASP A O 1
ATOM 1239 N N . SER A 1 171 ? -27.710 -4.934 -1.264 1.00 97.75 171 SER A N 1
ATOM 1240 C CA . SER A 1 171 ? -29.031 -4.944 -1.916 1.00 97.75 171 SER A CA 1
ATOM 1241 C C . SER A 1 171 ? -29.999 -3.879 -1.391 1.00 97.75 171 SER A C 1
ATOM 1243 O O . SER A 1 171 ? -31.078 -3.685 -1.955 1.00 97.75 171 SER A O 1
ATOM 1245 N N . LYS A 1 172 ? -29.648 -3.205 -0.289 1.00 98.12 172 LYS A N 1
ATOM 1246 C CA . LYS A 1 172 ? -30.512 -2.242 0.416 1.00 98.12 172 LYS A CA 1
ATOM 1247 C C . LYS A 1 172 ? -29.932 -0.828 0.485 1.00 98.12 172 LYS A C 1
ATOM 1249 O O . LYS A 1 172 ? -30.516 0.025 1.144 1.00 98.12 172 LYS A O 1
ATOM 1254 N N . GLY A 1 173 ? -28.832 -0.564 -0.217 1.00 97.19 173 GLY A N 1
ATOM 1255 C CA . GLY A 1 173 ? -28.262 0.775 -0.364 1.00 97.19 173 GLY A CA 1
ATOM 1256 C C . GLY A 1 173 ? -27.349 1.208 0.782 1.00 97.19 173 GLY A C 1
ATOM 1257 O O . GLY A 1 173 ? -27.286 2.404 1.082 1.00 97.19 173 GLY A O 1
ATOM 1258 N N . GLY A 1 174 ? -26.672 0.256 1.427 1.00 98.38 174 GLY A N 1
ATOM 1259 C CA . GLY A 1 174 ? -25.580 0.536 2.357 1.00 98.38 174 GLY A CA 1
ATOM 1260 C C . GLY A 1 174 ? -24.450 1.287 1.647 1.00 98.38 174 GLY A C 1
ATOM 1261 O O . GLY A 1 174 ? -24.125 0.998 0.497 1.00 98.38 174 GLY A O 1
ATOM 1262 N N . HIS A 1 175 ? -23.900 2.308 2.300 1.00 97.12 175 HIS A N 1
ATOM 1263 C CA . HIS A 1 175 ? -22.820 3.138 1.765 1.00 97.12 175 HIS A CA 1
ATOM 1264 C C . HIS A 1 175 ? -22.088 3.832 2.923 1.00 97.12 175 HIS A C 1
ATOM 1266 O O . HIS A 1 175 ? -22.735 4.205 3.905 1.00 97.12 175 HIS A O 1
ATOM 1272 N N . ASN A 1 176 ? -20.767 4.013 2.817 1.00 98.06 176 ASN A N 1
ATOM 1273 C CA . ASN A 1 176 ? -19.899 4.493 3.911 1.00 98.06 176 ASN A CA 1
ATOM 1274 C C . ASN A 1 176 ? -20.065 3.682 5.202 1.00 98.06 176 ASN A C 1
ATOM 1276 O O . ASN A 1 176 ? -20.217 4.221 6.298 1.00 98.06 176 ASN A O 1
ATOM 1280 N N . THR A 1 177 ? -20.120 2.361 5.044 1.00 98.69 177 THR A N 1
ATOM 1281 C CA . THR A 1 177 ? -20.240 1.393 6.137 1.00 98.69 177 THR A CA 1
ATOM 1282 C C . THR A 1 177 ? -18.869 0.855 6.542 1.00 98.69 177 THR A C 1
ATOM 1284 O O . THR A 1 177 ? -18.682 -0.360 6.629 1.00 98.69 177 THR A O 1
ATOM 1287 N N . ASP A 1 178 ? -17.891 1.743 6.697 1.00 98.81 178 ASP A N 1
ATOM 1288 C CA . ASP A 1 178 ? -16.508 1.431 7.059 1.00 98.81 178 ASP A CA 1
ATOM 1289 C C . ASP A 1 178 ? -16.471 0.555 8.320 1.00 98.81 178 ASP A C 1
ATOM 1291 O O . ASP A 1 178 ? -17.256 0.764 9.247 1.00 98.81 178 ASP A O 1
ATOM 1295 N N . ALA A 1 179 ? -15.598 -0.449 8.368 1.00 98.88 179 ALA A N 1
ATOM 1296 C CA . ALA A 1 179 ? -15.543 -1.365 9.508 1.00 98.88 179 ALA A CA 1
ATOM 1297 C C . ALA A 1 179 ? -14.724 -0.794 10.673 1.00 98.88 179 ALA A C 1
ATOM 1299 O O . ALA A 1 179 ? -15.248 -0.667 11.782 1.00 98.88 179 ALA A O 1
ATOM 1300 N N . PHE A 1 180 ? -13.469 -0.414 10.425 1.00 98.94 180 PHE A N 1
ATOM 1301 C CA . PHE A 1 180 ? -12.586 0.158 11.442 1.00 98.94 180 PHE A CA 1
ATOM 1302 C C . PHE A 1 180 ? -11.958 1.467 10.958 1.00 98.94 180 PHE A C 1
ATOM 1304 O O . PHE A 1 180 ? -11.043 1.465 10.136 1.00 98.94 180 PHE A O 1
ATOM 1311 N N . ASP A 1 181 ? -12.409 2.582 11.526 1.00 98.94 181 ASP A N 1
ATOM 1312 C CA . ASP A 1 181 ? -11.811 3.901 11.343 1.00 98.94 181 ASP A CA 1
ATOM 1313 C C . ASP A 1 181 ? -10.868 4.211 12.499 1.00 98.94 181 ASP A C 1
ATOM 1315 O O . ASP A 1 181 ? -11.309 4.418 13.633 1.00 98.94 181 ASP A O 1
ATOM 1319 N N . VAL A 1 182 ? -9.570 4.302 12.214 1.00 98.88 182 VAL A N 1
ATOM 1320 C CA . VAL A 1 182 ? -8.548 4.619 13.219 1.00 98.88 182 VAL A CA 1
ATOM 1321 C C . VAL A 1 182 ? -8.069 6.056 13.040 1.00 98.88 182 VAL A C 1
ATOM 1323 O O . VAL A 1 182 ? -7.714 6.479 11.937 1.00 98.88 182 VAL A O 1
ATOM 1326 N N . GLY A 1 183 ? -8.054 6.815 14.133 1.00 98.69 183 GLY A N 1
ATOM 1327 C CA . GLY A 1 183 ? -7.486 8.161 14.193 1.00 98.69 183 GLY A CA 1
ATOM 1328 C C . GLY A 1 183 ? -6.840 8.432 15.546 1.00 98.69 183 GLY A C 1
ATOM 1329 O O . GLY A 1 183 ? -7.289 7.910 16.563 1.00 98.69 183 GLY A O 1
ATOM 1330 N N . SER A 1 184 ? -5.793 9.248 15.575 1.00 98.75 184 SER A N 1
ATOM 1331 C CA . SER A 1 184 ? -5.133 9.761 16.787 1.00 98.75 184 SER A CA 1
ATOM 1332 C C . SER A 1 184 ? -4.942 8.713 17.883 1.00 98.75 184 SER A C 1
ATOM 1334 O O . SER A 1 184 ? -5.246 8.964 19.044 1.00 98.75 184 SER A O 1
ATOM 1336 N N . SER A 1 185 ? -4.509 7.512 17.504 1.00 98.88 185 SER A N 1
ATOM 1337 C CA . SER A 1 185 ? -4.393 6.360 18.403 1.00 98.88 185 SER A CA 1
ATOM 1338 C C . SER A 1 185 ? -2.993 5.756 18.337 1.00 98.88 185 SER A C 1
ATOM 1340 O O . SER A 1 185 ? -2.270 5.963 17.357 1.00 98.88 185 SER A O 1
ATOM 1342 N N . THR A 1 186 ? -2.607 5.018 19.378 1.00 98.88 186 THR A N 1
ATOM 1343 C CA . THR A 1 186 ? -1.308 4.341 19.449 1.00 98.88 186 THR A CA 1
ATOM 1344 C C . THR A 1 186 ? -1.419 2.913 19.973 1.00 98.88 186 THR A C 1
ATOM 1346 O O . THR A 1 186 ? -2.161 2.659 20.921 1.00 98.88 186 THR A O 1
ATOM 1349 N N . GLY A 1 187 ? -0.692 1.964 19.383 1.00 98.75 187 GLY A N 1
ATOM 1350 C CA . GLY A 1 187 ? -0.702 0.571 19.846 1.00 98.75 187 GLY A CA 1
ATOM 1351 C C . GLY A 1 187 ? -2.068 -0.101 19.684 1.00 98.75 187 GLY A C 1
ATOM 1352 O O . GLY A 1 187 ? -2.539 -0.765 20.603 1.00 98.75 187 GLY A O 1
ATOM 1353 N N . VAL A 1 188 ? -2.754 0.126 18.562 1.00 98.94 188 VAL A N 1
ATOM 1354 C CA . VAL A 1 188 ? -4.030 -0.552 18.270 1.00 98.94 188 VAL A CA 1
ATOM 1355 C C . VAL A 1 188 ? -3.730 -1.817 17.485 1.00 98.94 188 VAL A C 1
ATOM 1357 O O . VAL A 1 188 ? -3.068 -1.749 16.455 1.00 98.94 188 VAL A O 1
ATOM 1360 N N . THR A 1 189 ? -4.230 -2.961 17.934 1.00 98.94 189 THR A N 1
ATOM 1361 C CA . THR A 1 189 ? -4.112 -4.225 17.199 1.00 98.94 189 THR A CA 1
ATOM 1362 C C . THR A 1 189 ? -5.497 -4.801 16.950 1.00 98.94 189 THR A C 1
ATOM 1364 O O . THR A 1 189 ? -6.279 -4.988 17.878 1.00 98.94 189 THR A O 1
ATOM 1367 N N . ILE A 1 190 ? -5.801 -5.053 15.682 1.00 98.94 190 ILE A N 1
ATOM 1368 C CA . ILE A 1 190 ? -7.047 -5.643 15.202 1.00 98.94 190 ILE A CA 1
ATOM 1369 C C . ILE A 1 190 ? -6.691 -7.004 14.602 1.00 98.94 190 ILE A C 1
ATOM 1371 O O . ILE A 1 190 ? -5.885 -7.070 13.677 1.00 98.94 190 ILE A O 1
ATOM 1375 N N . SER A 1 191 ? -7.249 -8.089 15.130 1.00 98.88 191 SER A N 1
ATOM 1376 C CA . SER A 1 191 ? -6.887 -9.454 14.731 1.00 98.88 191 SER A CA 1
ATOM 1377 C C . SER A 1 191 ? -8.118 -10.323 14.489 1.00 98.88 191 SER A C 1
ATOM 1379 O O . SER A 1 191 ? -9.080 -10.274 15.259 1.00 98.88 191 SER A O 1
ATOM 1381 N N . GLY A 1 192 ? -8.101 -11.121 13.419 1.00 98.75 192 GLY A N 1
ATOM 1382 C CA . GLY A 1 192 ? -9.152 -12.105 13.139 1.00 98.75 192 GLY A CA 1
ATOM 1383 C C . GLY A 1 192 ? -10.515 -11.491 12.811 1.00 98.75 192 GLY A C 1
ATOM 1384 O O . GLY A 1 192 ? -11.544 -12.112 13.071 1.00 98.75 192 GLY A O 1
ATOM 1385 N N . ALA A 1 193 ? -10.545 -10.250 12.319 1.00 98.81 193 ALA A N 1
ATOM 1386 C CA . ALA A 1 193 ? -11.793 -9.581 11.972 1.00 98.81 193 ALA A CA 1
ATOM 1387 C C . ALA A 1 193 ? -12.402 -10.179 10.696 1.00 98.81 193 ALA A C 1
ATOM 1389 O O . ALA A 1 193 ? -11.695 -10.394 9.713 1.00 98.81 193 ALA A O 1
ATOM 1390 N N . VAL A 1 194 ? -13.719 -10.378 10.686 1.00 98.88 194 VAL A N 1
ATOM 1391 C CA . VAL A 1 194 ? -14.468 -10.791 9.491 1.00 98.88 194 VAL A CA 1
ATOM 1392 C C . VAL A 1 194 ? -15.446 -9.679 9.135 1.00 98.88 194 VAL A C 1
ATOM 1394 O O . VAL A 1 194 ? -16.287 -9.300 9.951 1.00 98.88 194 VAL A O 1
ATOM 1397 N N . VAL A 1 195 ? -15.322 -9.132 7.929 1.00 98.94 195 VAL A N 1
ATOM 1398 C CA . VAL A 1 195 ? -16.038 -7.927 7.503 1.00 98.94 195 VAL A CA 1
ATOM 1399 C C . VAL A 1 195 ? -16.717 -8.156 6.158 1.00 98.94 195 VAL A C 1
ATOM 1401 O O . VAL A 1 195 ? -16.079 -8.532 5.173 1.00 98.94 195 VAL A O 1
ATOM 1404 N N . LYS A 1 196 ? -18.013 -7.853 6.102 1.00 98.94 196 LYS A N 1
ATOM 1405 C CA . LYS A 1 196 ? -18.790 -7.728 4.864 1.00 98.94 196 LYS A CA 1
ATOM 1406 C C . LYS A 1 196 ? -19.431 -6.353 4.841 1.00 98.94 196 LYS A C 1
ATOM 1408 O O . LYS A 1 196 ? -20.286 -6.084 5.683 1.00 98.94 196 LYS A O 1
ATOM 1413 N N . ASN A 1 197 ? -19.013 -5.469 3.945 1.00 98.88 197 ASN A N 1
ATOM 1414 C CA . ASN A 1 197 ? -19.489 -4.085 3.933 1.00 98.88 197 ASN A CA 1
ATOM 1415 C C . ASN A 1 197 ? -19.398 -3.432 2.543 1.00 98.88 197 ASN A C 1
ATOM 1417 O O . ASN A 1 197 ? -19.060 -4.088 1.567 1.00 98.88 197 ASN A O 1
ATOM 1421 N N . GLN A 1 198 ? -19.717 -2.134 2.468 1.00 98.69 198 GLN A N 1
ATOM 1422 C CA . GLN A 1 198 ? -19.736 -1.334 1.236 1.00 98.69 198 GLN A CA 1
ATOM 1423 C C . GLN A 1 198 ? -18.717 -0.176 1.244 1.00 98.69 198 GLN A C 1
ATOM 1425 O O . GLN A 1 198 ? -18.840 0.758 0.455 1.00 98.69 198 GLN A O 1
ATOM 1430 N N . ASP A 1 199 ? -17.745 -0.185 2.162 1.00 98.50 199 ASP A N 1
ATOM 1431 C CA . ASP A 1 199 ? -16.657 0.805 2.200 1.00 98.50 199 ASP A CA 1
ATOM 1432 C C . ASP A 1 199 ? -15.380 0.190 2.802 1.00 98.50 199 ASP A C 1
ATOM 1434 O O . ASP A 1 199 ? -15.190 -1.022 2.724 1.00 98.50 199 ASP A O 1
ATOM 1438 N N . ASP A 1 200 ? -14.458 0.973 3.353 1.00 98.81 200 ASP A N 1
ATOM 1439 C CA . ASP A 1 200 ? -13.187 0.462 3.864 1.00 98.81 200 ASP A CA 1
ATOM 1440 C C . ASP A 1 200 ? -13.359 -0.632 4.930 1.00 98.81 200 ASP A C 1
ATOM 1442 O O . ASP A 1 200 ? -14.134 -0.511 5.879 1.00 98.81 200 ASP A O 1
ATOM 1446 N N . CYS A 1 201 ? -12.601 -1.720 4.788 1.00 98.88 201 CYS A N 1
ATOM 1447 C CA . CYS A 1 201 ? -12.468 -2.720 5.848 1.00 98.88 201 CYS A CA 1
ATOM 1448 C C . CYS A 1 201 ? -11.660 -2.139 7.018 1.00 98.88 201 CYS A C 1
ATOM 1450 O O . CYS A 1 201 ? -11.985 -2.325 8.186 1.00 98.88 201 CYS A O 1
ATOM 1452 N N . LEU A 1 202 ? -10.630 -1.364 6.684 1.00 98.94 202 LEU A N 1
ATOM 1453 C CA . LEU A 1 202 ? -9.834 -0.568 7.607 1.00 98.94 202 LEU A CA 1
ATOM 1454 C C . LEU A 1 202 ? -9.513 0.763 6.935 1.00 98.94 202 LEU A C 1
ATOM 1456 O O . LEU A 1 202 ? -9.088 0.767 5.778 1.00 98.94 202 LEU A O 1
ATOM 1460 N N . ALA A 1 203 ? -9.634 1.859 7.676 1.00 98.81 203 ALA A N 1
ATOM 1461 C CA . ALA A 1 203 ? -9.159 3.176 7.280 1.00 98.81 203 ALA A CA 1
ATOM 1462 C C . ALA A 1 203 ? -8.318 3.793 8.407 1.00 98.81 203 ALA A C 1
ATOM 1464 O O . ALA A 1 203 ? -8.834 4.304 9.406 1.00 98.81 203 ALA A O 1
ATOM 1465 N N . VAL A 1 204 ? -6.991 3.766 8.252 1.00 98.88 204 VAL A N 1
ATOM 1466 C CA . VAL A 1 204 ? -6.074 4.437 9.189 1.00 98.88 204 VAL A CA 1
ATOM 1467 C C . VAL A 1 204 ? -5.880 5.885 8.754 1.00 98.88 204 VAL A C 1
ATOM 1469 O O . VAL A 1 204 ? -5.045 6.184 7.902 1.00 98.88 204 VAL A O 1
ATOM 1472 N N . ASN A 1 205 ? -6.667 6.794 9.323 1.00 98.62 205 ASN A N 1
ATOM 1473 C CA . ASN A 1 205 ? -6.622 8.223 9.010 1.00 98.62 205 ASN A CA 1
ATOM 1474 C C . ASN A 1 205 ? -5.421 8.921 9.671 1.00 98.62 205 ASN A C 1
ATOM 1476 O O . ASN A 1 205 ? -4.811 9.801 9.064 1.00 98.62 205 ASN A O 1
ATOM 1480 N N . SER A 1 206 ? -5.091 8.515 10.900 1.00 98.88 206 SER A N 1
ATOM 1481 C CA . SER A 1 206 ? -3.876 8.885 11.633 1.00 98.88 206 SER A CA 1
ATOM 1482 C C . SER A 1 206 ? -3.624 7.905 12.787 1.00 98.88 206 SER A C 1
ATOM 1484 O O . SER A 1 206 ? -4.535 7.195 13.222 1.00 98.88 206 SER A O 1
ATOM 1486 N N . GLY A 1 207 ? -2.393 7.847 13.290 1.00 98.62 207 GLY A N 1
ATOM 1487 C CA . GLY A 1 207 ? -2.010 6.983 14.407 1.00 98.62 207 GLY A CA 1
ATOM 1488 C C . GLY A 1 207 ? -0.601 6.411 14.279 1.00 98.62 207 GLY A C 1
ATOM 1489 O O . GLY A 1 207 ? 0.047 6.522 13.236 1.00 98.62 207 GLY A O 1
ATOM 1490 N N . THR A 1 208 ? -0.114 5.811 15.363 1.00 98.75 208 THR A N 1
ATOM 1491 C CA . THR A 1 208 ? 1.200 5.155 15.417 1.00 98.75 208 THR A CA 1
ATOM 1492 C C . THR A 1 208 ? 1.084 3.726 15.933 1.00 98.75 208 THR A C 1
ATOM 1494 O O . THR A 1 208 ? 0.296 3.475 16.831 1.00 98.75 208 THR A O 1
ATOM 1497 N N . ASP A 1 209 ? 1.887 2.793 15.425 1.00 98.75 209 ASP A N 1
ATOM 1498 C CA . ASP A 1 209 ? 1.918 1.411 15.934 1.00 98.75 209 ASP A CA 1
ATOM 1499 C C . ASP A 1 209 ? 0.543 0.731 15.838 1.00 98.75 209 ASP A C 1
ATOM 1501 O O . ASP A 1 209 ? -0.075 0.362 16.837 1.00 98.75 209 ASP A O 1
ATOM 1505 N N . ILE A 1 210 ? 0.025 0.664 14.612 1.00 98.94 210 ILE A N 1
ATOM 1506 C CA . ILE A 1 210 ? -1.286 0.084 14.312 1.00 98.94 210 ILE A CA 1
ATOM 1507 C C . ILE A 1 210 ? -1.076 -1.234 13.575 1.00 98.94 210 ILE A C 1
ATOM 1509 O O . ILE A 1 210 ? -0.417 -1.252 12.536 1.00 98.94 210 ILE A O 1
ATOM 1513 N N . THR A 1 211 ? -1.670 -2.313 14.069 1.00 98.94 211 THR A N 1
ATOM 1514 C CA . THR A 1 211 ? -1.615 -3.632 13.436 1.00 98.94 211 THR A CA 1
ATOM 1515 C C . THR A 1 211 ? -3.016 -4.088 13.051 1.00 98.94 211 THR A C 1
ATOM 1517 O O . THR A 1 211 ? -3.929 -4.052 13.869 1.00 98.94 211 THR A O 1
ATOM 1520 N N . PHE A 1 212 ? -3.187 -4.544 11.816 1.00 98.94 212 PHE A N 1
ATOM 1521 C CA . PHE A 1 212 ? -4.353 -5.297 11.368 1.00 98.94 212 PHE A CA 1
ATOM 1522 C C . PHE A 1 212 ? -3.863 -6.633 10.825 1.00 98.94 212 PHE A C 1
ATOM 1524 O O . PHE A 1 212 ? -3.022 -6.650 9.927 1.00 98.94 212 PHE A O 1
ATOM 1531 N N . GLN A 1 213 ? -4.343 -7.749 11.358 1.00 98.88 213 GLN A N 1
ATOM 1532 C CA . GLN A 1 213 ? -3.855 -9.060 10.948 1.00 98.88 213 GLN A CA 1
ATOM 1533 C C . GLN A 1 213 ? -4.945 -10.120 10.886 1.00 98.88 213 GLN A C 1
ATOM 1535 O O . GLN A 1 213 ? -5.961 -10.029 11.575 1.00 98.88 213 GLN A O 1
ATOM 1540 N N . ASP A 1 214 ? -4.697 -11.140 10.065 1.00 98.81 214 ASP A N 1
ATOM 1541 C CA . ASP A 1 214 ? -5.540 -12.333 9.956 1.00 98.81 214 ASP A CA 1
ATOM 1542 C C . ASP A 1 214 ? -7.012 -11.999 9.634 1.00 98.81 214 ASP A C 1
ATOM 1544 O O . ASP A 1 214 ? -7.931 -12.697 10.058 1.00 98.81 214 ASP A O 1
ATOM 1548 N N . GLY A 1 215 ? -7.248 -10.891 8.922 1.00 98.75 215 GLY A N 1
ATOM 1549 C CA . GLY A 1 215 ? -8.587 -10.407 8.604 1.00 98.75 215 GLY A CA 1
ATOM 1550 C C . GLY A 1 215 ? -9.148 -10.988 7.307 1.00 98.75 215 GLY A C 1
ATOM 1551 O O . GLY A 1 215 ? -8.406 -11.274 6.364 1.00 98.75 215 GLY A O 1
ATOM 1552 N N . ASP A 1 216 ? -10.472 -11.103 7.240 1.00 98.88 216 ASP A N 1
ATOM 1553 C CA . ASP A 1 216 ? -11.230 -11.481 6.045 1.00 98.88 216 ASP A CA 1
ATOM 1554 C C . ASP A 1 216 ? -12.198 -10.353 5.668 1.00 98.88 216 ASP A C 1
ATOM 1556 O O . ASP A 1 216 ? -13.227 -10.140 6.313 1.00 98.88 216 ASP A O 1
ATOM 1560 N N . CYS A 1 217 ? -11.828 -9.586 4.646 1.00 98.94 217 CYS A N 1
ATOM 1561 C CA . CYS A 1 217 ? -12.560 -8.417 4.178 1.00 98.94 217 CYS A CA 1
ATOM 1562 C C . CYS A 1 217 ? -13.286 -8.729 2.868 1.00 98.94 217 CYS A C 1
ATOM 1564 O O . CYS A 1 217 ? -12.655 -9.158 1.895 1.00 98.94 217 CYS A O 1
ATOM 1566 N N . SER A 1 218 ? -14.583 -8.426 2.784 1.00 98.88 218 SER A N 1
ATOM 1567 C CA . SER A 1 218 ? -15.343 -8.616 1.547 1.00 98.88 218 SER A CA 1
ATOM 1568 C C . SER A 1 218 ? -16.388 -7.543 1.240 1.00 98.88 218 SER A C 1
ATOM 1570 O O . SER A 1 218 ? -16.948 -6.920 2.141 1.00 98.88 218 SER A O 1
ATOM 1572 N N . GLY A 1 219 ? -16.627 -7.321 -0.056 1.00 98.56 219 GLY A N 1
ATOM 1573 C CA . GLY A 1 219 ? -17.641 -6.396 -0.591 1.00 98.56 219 GLY A CA 1
ATOM 1574 C C . GLY A 1 219 ? -17.214 -4.923 -0.638 1.00 98.56 219 GLY A C 1
ATOM 1575 O O . GLY A 1 219 ? -17.638 -4.184 -1.523 1.00 98.56 219 GLY A O 1
ATOM 1576 N N . GLY A 1 220 ? -16.345 -4.508 0.285 1.00 98.50 220 GLY A N 1
ATOM 1577 C CA . GLY A 1 220 ? -16.021 -3.107 0.531 1.00 98.50 220 GLY A CA 1
ATOM 1578 C C . GLY A 1 220 ? -14.972 -2.481 -0.392 1.00 98.50 220 GLY A C 1
ATOM 1579 O O . GLY A 1 220 ? -14.850 -2.783 -1.579 1.00 98.50 220 GLY A O 1
ATOM 1580 N N . HIS A 1 221 ? -14.168 -1.575 0.165 1.00 98.56 221 HIS A N 1
ATOM 1581 C CA . HIS A 1 221 ? -13.159 -0.795 -0.562 1.00 98.56 221 HIS A CA 1
ATOM 1582 C C . HIS A 1 221 ? -11.704 -1.196 -0.275 1.00 98.56 221 HIS A C 1
ATOM 1584 O O . HIS A 1 221 ? -10.790 -0.518 -0.754 1.00 98.56 221 HIS A O 1
ATOM 1590 N N . GLY A 1 222 ? -11.495 -2.311 0.428 1.00 98.56 222 GLY A N 1
ATOM 1591 C CA . GLY A 1 222 ? -10.174 -2.856 0.739 1.00 98.56 222 GLY A CA 1
ATOM 1592 C C . GLY A 1 222 ? -9.651 -2.442 2.111 1.00 98.56 222 GLY A C 1
ATOM 1593 O O . GLY A 1 222 ? -10.415 -2.030 2.985 1.00 98.56 222 GLY A O 1
ATOM 1594 N N . ILE A 1 223 ? -8.343 -2.589 2.302 1.00 98.88 223 ILE A N 1
ATOM 1595 C CA . ILE A 1 223 ? -7.641 -2.175 3.521 1.00 98.88 223 ILE A CA 1
ATOM 1596 C C . ILE A 1 223 ? -6.822 -0.931 3.174 1.00 98.88 223 ILE A C 1
ATOM 1598 O O . ILE A 1 223 ? -5.954 -0.975 2.297 1.00 98.88 223 ILE A O 1
ATOM 1602 N N . SER A 1 224 ? -7.132 0.178 3.844 1.00 98.88 224 SER A N 1
ATOM 1603 C CA . SER A 1 224 ? -6.687 1.513 3.460 1.00 98.88 224 SER A CA 1
ATOM 1604 C C . SER A 1 224 ? -5.868 2.217 4.539 1.00 98.88 224 SER A C 1
ATOM 1606 O O . SER A 1 224 ? -6.253 2.298 5.707 1.00 98.88 224 SER A O 1
ATOM 1608 N N . ILE A 1 225 ? -4.787 2.867 4.106 1.00 98.88 225 ILE A N 1
ATOM 1609 C CA . ILE A 1 225 ? -4.228 4.024 4.810 1.00 98.88 225 ILE A CA 1
ATOM 1610 C C . ILE A 1 225 ? -4.871 5.294 4.251 1.00 98.88 225 ILE A C 1
ATOM 1612 O O . ILE A 1 225 ? -4.838 5.549 3.043 1.00 98.88 225 ILE A O 1
ATOM 1616 N N . GLY A 1 226 ? -5.415 6.109 5.147 1.00 97.19 226 GLY A N 1
ATOM 1617 C CA . GLY A 1 226 ? -6.018 7.396 4.854 1.00 97.19 226 GLY A CA 1
ATOM 1618 C C . GLY A 1 226 ? -7.539 7.381 4.660 1.00 97.19 226 GLY A C 1
ATOM 1619 O O . GLY A 1 226 ? -8.203 6.378 4.883 1.00 97.19 226 GLY A O 1
ATOM 1620 N N . SER A 1 227 ? -8.132 8.485 4.202 1.00 97.06 227 SER A N 1
ATOM 1621 C CA . SER A 1 227 ? -7.422 9.610 3.573 1.00 97.06 227 SER A CA 1
ATOM 1622 C C . SER A 1 227 ? -6.602 10.430 4.566 1.00 97.06 227 SER A C 1
ATOM 1624 O O . SER A 1 227 ? -7.176 11.026 5.466 1.00 97.06 227 SER A O 1
ATOM 1626 N N . VAL A 1 228 ? -5.281 10.500 4.396 1.00 98.31 228 VAL A N 1
ATOM 1627 C CA . VAL A 1 228 ? -4.389 11.260 5.295 1.00 98.31 228 VAL A CA 1
ATOM 1628 C C . VAL A 1 228 ? -4.295 12.712 4.833 1.00 98.31 228 VAL A C 1
ATOM 1630 O O . VAL A 1 228 ? -4.044 12.957 3.653 1.00 98.31 228 VAL A O 1
ATOM 1633 N N . GLY A 1 229 ? -4.488 13.670 5.741 1.00 95.19 229 GLY A N 1
ATOM 1634 C CA . GLY A 1 229 ? -4.512 15.103 5.432 1.00 95.19 229 GLY A CA 1
ATOM 1635 C C . GLY A 1 229 ? -5.873 15.755 5.711 1.00 95.19 229 GLY A C 1
ATOM 1636 O O . GLY A 1 229 ? -6.914 15.095 5.678 1.00 95.19 229 GLY A O 1
ATOM 1637 N N . GLY A 1 230 ? -5.870 17.060 5.996 1.00 92.38 230 GLY A N 1
ATOM 1638 C CA . GLY A 1 230 ? -7.088 17.855 6.211 1.00 92.38 230 GLY A CA 1
ATOM 1639 C C . GLY A 1 230 ? -7.806 17.615 7.547 1.00 92.38 230 GLY A C 1
ATOM 1640 O O . GLY A 1 230 ? -8.958 18.016 7.692 1.00 92.38 230 GLY A O 1
ATOM 1641 N N . ARG A 1 231 ? -7.159 16.952 8.513 1.00 94.50 231 ARG A N 1
ATOM 1642 C CA . ARG A 1 231 ? -7.665 16.706 9.876 1.00 94.50 231 ARG A CA 1
ATOM 1643 C C . ARG A 1 231 ? -6.784 17.399 10.917 1.00 94.50 231 ARG A C 1
ATOM 1645 O O . ARG A 1 231 ? -5.745 17.965 10.583 1.00 94.50 231 ARG A O 1
ATOM 1652 N N . SER A 1 232 ? -7.186 17.331 12.187 1.00 95.81 232 SER A N 1
ATOM 1653 C CA . SER A 1 232 ? -6.367 17.788 13.321 1.00 95.81 232 SER A CA 1
ATOM 1654 C C . SER A 1 232 ? -5.076 16.983 13.489 1.00 95.81 232 SER A C 1
ATOM 1656 O O . SER A 1 232 ? -4.099 17.492 14.024 1.00 95.81 232 SER A O 1
ATOM 1658 N N . ASP A 1 233 ? -5.074 15.734 13.026 1.00 97.88 233 ASP A N 1
ATOM 1659 C CA . ASP A 1 233 ? -3.934 14.829 13.044 1.00 97.88 233 ASP A CA 1
ATOM 1660 C C . ASP A 1 233 ? -3.840 14.125 11.686 1.00 97.88 233 ASP A C 1
ATOM 1662 O O . ASP A 1 233 ? -4.811 13.544 11.202 1.00 97.88 233 ASP A O 1
ATOM 1666 N N . ASN A 1 234 ? -2.671 14.238 11.058 1.00 98.31 234 ASN A N 1
ATOM 1667 C CA . ASN A 1 234 ? -2.395 13.772 9.699 1.00 98.31 234 ASN A CA 1
ATOM 1668 C C . ASN A 1 234 ? -1.112 12.932 9.653 1.00 98.31 234 ASN A C 1
ATOM 1670 O O . ASN A 1 234 ? -0.435 12.895 8.624 1.00 98.31 234 ASN A O 1
ATOM 1674 N N . VAL A 1 235 ? -0.736 12.323 10.780 1.00 98.56 235 VAL A N 1
ATOM 1675 C CA . VAL A 1 235 ? 0.466 11.496 10.889 1.00 98.56 235 VAL A CA 1
ATOM 1676 C C . VAL A 1 235 ? 0.064 10.032 10.990 1.00 98.56 235 VAL A C 1
ATOM 1678 O O . VAL A 1 235 ? -0.639 9.625 11.912 1.00 98.56 235 VAL A O 1
ATOM 1681 N N . VAL A 1 236 ? 0.546 9.231 10.046 1.00 98.94 236 VAL A N 1
ATOM 1682 C CA . VAL A 1 236 ? 0.495 7.770 10.090 1.00 98.94 236 VAL A CA 1
ATOM 1683 C C . VAL A 1 236 ? 1.922 7.248 10.182 1.00 98.94 236 VAL A C 1
ATOM 1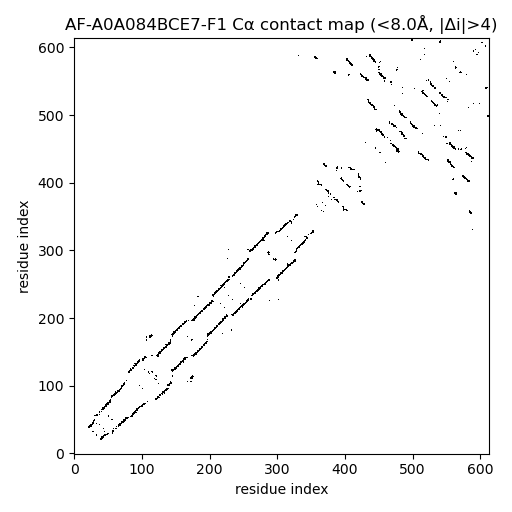685 O O . VAL A 1 236 ? 2.762 7.561 9.332 1.00 98.94 236 VAL A O 1
ATOM 1688 N N . LYS A 1 237 ? 2.209 6.446 11.208 1.00 98.69 237 LYS A N 1
ATOM 1689 C CA . LYS A 1 237 ? 3.541 5.876 11.424 1.00 98.69 237 LYS A CA 1
ATOM 1690 C C . LYS A 1 237 ? 3.473 4.433 11.912 1.00 98.69 237 LYS A C 1
ATOM 1692 O O . LYS A 1 237 ? 2.646 4.124 12.758 1.00 98.69 237 LYS A O 1
ATOM 1697 N N . LYS A 1 238 ? 4.385 3.568 11.465 1.00 98.31 238 LYS A N 1
ATOM 1698 C CA . LYS A 1 238 ? 4.529 2.199 11.993 1.00 98.31 238 LYS A CA 1
ATOM 1699 C C . LYS A 1 238 ? 3.200 1.432 11.920 1.00 98.31 238 LYS A C 1
ATOM 1701 O O . LYS A 1 238 ? 2.609 1.087 12.937 1.00 98.31 238 LYS A O 1
ATOM 1706 N N . VAL A 1 239 ? 2.696 1.221 10.707 1.00 98.94 239 VAL A N 1
ATOM 1707 C CA . VAL A 1 239 ? 1.470 0.437 10.476 1.00 98.94 239 VAL A CA 1
ATOM 1708 C C . VAL A 1 239 ? 1.829 -0.916 9.877 1.00 98.94 239 VAL A C 1
ATOM 1710 O O . VAL A 1 239 ? 2.680 -0.984 8.987 1.00 98.94 239 VAL A O 1
ATOM 1713 N N . ARG A 1 240 ? 1.212 -1.992 10.364 1.00 98.88 240 ARG A N 1
ATOM 1714 C CA . ARG A 1 240 ? 1.414 -3.369 9.898 1.00 98.88 240 ARG A CA 1
ATOM 1715 C C . ARG A 1 240 ? 0.078 -3.979 9.508 1.00 98.88 240 ARG A C 1
ATOM 1717 O O . ARG A 1 240 ? -0.834 -4.051 10.319 1.00 98.88 240 ARG A O 1
ATOM 1724 N N . ILE A 1 241 ? -0.040 -4.408 8.262 1.00 98.94 241 ILE A N 1
ATOM 1725 C CA . ILE A 1 241 ? -1.226 -5.071 7.729 1.00 98.94 241 ILE A CA 1
ATOM 1726 C C . ILE A 1 241 ? -0.775 -6.438 7.234 1.00 98.94 241 ILE A C 1
ATOM 1728 O O . ILE A 1 241 ? 0.010 -6.514 6.291 1.00 98.94 241 ILE A O 1
ATOM 1732 N N . LEU A 1 242 ? -1.207 -7.500 7.907 1.00 98.88 242 LEU A N 1
ATOM 1733 C CA . LEU A 1 242 ? -0.570 -8.814 7.823 1.00 98.88 242 LEU A CA 1
ATOM 1734 C C . LEU A 1 242 ? -1.583 -9.924 7.513 1.00 98.88 242 LEU A C 1
ATOM 1736 O O . LEU A 1 242 ? -2.707 -9.899 8.012 1.00 98.88 242 LEU A O 1
ATOM 1740 N N . ASN A 1 243 ? -1.180 -10.922 6.727 1.00 98.69 243 ASN A N 1
ATOM 1741 C CA . ASN A 1 243 ? -1.855 -12.223 6.583 1.00 98.69 243 ASN A CA 1
ATOM 1742 C C . ASN A 1 243 ? -3.372 -12.144 6.323 1.00 98.69 243 ASN A C 1
ATOM 1744 O O . ASN A 1 243 ? -4.151 -12.921 6.871 1.00 98.69 243 ASN A O 1
ATOM 1748 N N . SER A 1 244 ? -3.812 -11.171 5.528 1.00 98.88 244 SER A N 1
ATOM 1749 C CA . SER A 1 244 ? -5.234 -10.844 5.380 1.00 98.88 244 SER A CA 1
ATOM 1750 C C . SER A 1 244 ? -5.751 -11.125 3.973 1.00 98.88 244 SER A C 1
ATOM 1752 O O . SER A 1 244 ? -5.015 -11.063 2.982 1.00 98.88 244 SER A O 1
ATOM 1754 N N . LYS A 1 245 ? -7.047 -11.417 3.880 1.00 98.88 245 LYS A N 1
ATOM 1755 C CA . LYS A 1 245 ? -7.756 -11.690 2.629 1.00 98.88 245 LYS A CA 1
ATOM 1756 C C . LYS A 1 245 ? -8.681 -10.533 2.289 1.00 98.88 245 LYS A C 1
ATOM 1758 O O . LYS A 1 245 ? -9.374 -10.002 3.153 1.00 98.88 245 LYS A O 1
ATOM 1763 N N . ILE A 1 246 ? -8.701 -10.158 1.014 1.00 98.94 246 ILE A N 1
ATOM 1764 C CA . ILE A 1 246 ? -9.599 -9.132 0.487 1.00 98.94 246 ILE A CA 1
ATOM 1765 C C . ILE A 1 246 ? -10.3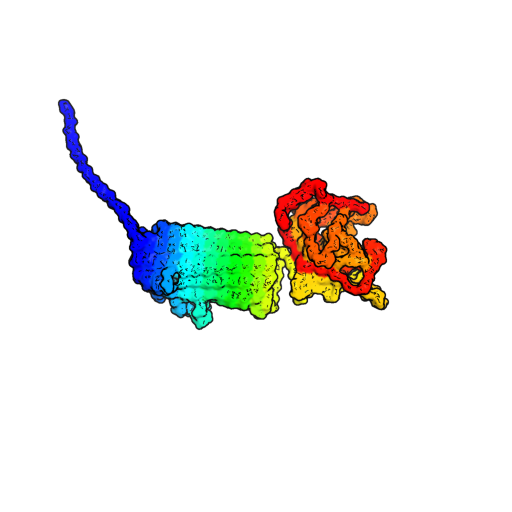01 -9.705 -0.740 1.00 98.94 246 ILE A C 1
ATOM 1767 O O . ILE A 1 246 ? -9.647 -10.054 -1.726 1.00 98.94 246 ILE A O 1
ATOM 1771 N N . SER A 1 247 ? -11.627 -9.807 -0.691 1.00 98.88 247 SER A N 1
ATOM 1772 C CA . SER A 1 247 ? -12.419 -10.432 -1.749 1.00 98.88 247 SER A CA 1
ATOM 1773 C C . SER A 1 247 ? -13.607 -9.586 -2.194 1.00 98.88 247 SER A C 1
ATOM 1775 O O . SER A 1 247 ? -14.241 -8.917 -1.392 1.00 98.88 247 SER A O 1
ATOM 1777 N N . ASN A 1 248 ? -13.954 -9.624 -3.481 1.00 98.56 248 ASN A N 1
ATOM 1778 C CA . ASN A 1 248 ? -15.147 -8.943 -4.011 1.00 98.56 248 ASN A CA 1
ATOM 1779 C C . ASN A 1 248 ? -15.215 -7.438 -3.679 1.00 98.56 248 ASN A C 1
ATOM 1781 O O . ASN A 1 248 ? -16.301 -6.877 -3.604 1.00 98.56 248 ASN A O 1
ATOM 1785 N N . SER A 1 249 ? -14.061 -6.805 -3.484 1.00 98.81 249 SER A N 1
ATOM 1786 C CA . SER A 1 249 ? -13.939 -5.406 -3.076 1.00 98.81 249 SER A CA 1
ATOM 1787 C C . SER A 1 249 ? -13.545 -4.526 -4.256 1.00 98.81 249 SER A C 1
ATOM 1789 O O . SER A 1 249 ? -12.969 -4.997 -5.242 1.00 98.81 249 SER A O 1
ATOM 1791 N N . ASP A 1 250 ? -13.781 -3.222 -4.152 1.00 98.00 250 ASP A N 1
ATOM 1792 C CA . ASP A 1 250 ? -13.298 -2.257 -5.141 1.00 98.00 250 ASP A CA 1
ATOM 1793 C C . ASP A 1 250 ? -11.774 -2.260 -5.235 1.00 98.00 250 ASP A C 1
ATOM 1795 O O . ASP A 1 250 ? -11.219 -2.256 -6.335 1.00 98.00 250 ASP A O 1
ATOM 1799 N N . ASN A 1 251 ? -11.092 -2.276 -4.091 1.00 98.44 251 ASN A N 1
ATOM 1800 C CA . ASN A 1 251 ? -9.638 -2.243 -4.034 1.00 98.44 251 ASN A CA 1
ATOM 1801 C C . ASN A 1 251 ? -9.105 -3.345 -3.121 1.00 98.44 251 ASN A C 1
ATOM 1803 O O . ASN A 1 251 ? -9.803 -3.795 -2.213 1.00 98.44 251 ASN A O 1
ATOM 1807 N N . GLY A 1 252 ? -7.865 -3.761 -3.369 1.00 98.69 252 GLY A N 1
ATOM 1808 C CA . GLY A 1 252 ? -7.092 -4.574 -2.438 1.00 98.69 252 GLY A CA 1
ATOM 1809 C C . GLY A 1 252 ? -6.364 -3.683 -1.435 1.00 98.69 252 GLY A C 1
ATOM 1810 O O . GLY A 1 252 ? -6.952 -3.190 -0.472 1.00 98.69 252 GLY A O 1
ATOM 1811 N N . VAL A 1 253 ? -5.076 -3.462 -1.689 1.00 98.69 253 VAL A N 1
ATOM 1812 C CA . VAL A 1 253 ? -4.226 -2.562 -0.897 1.00 98.69 253 VAL A CA 1
ATOM 1813 C C . VAL A 1 253 ? -4.428 -1.121 -1.342 1.00 98.69 253 VAL A C 1
ATOM 1815 O O . VAL A 1 253 ? -4.352 -0.830 -2.540 1.00 98.69 253 VAL A O 1
ATOM 1818 N N . ARG A 1 254 ? -4.640 -0.206 -0.389 1.00 98.75 254 ARG A N 1
ATOM 1819 C CA . ARG A 1 254 ? -4.864 1.208 -0.699 1.00 98.75 254 ARG A CA 1
ATOM 1820 C C . ARG A 1 254 ? -4.112 2.168 0.221 1.00 98.75 254 ARG A C 1
ATOM 1822 O O . ARG A 1 254 ? -4.117 2.035 1.440 1.00 98.75 254 ARG A O 1
ATOM 1829 N N . ILE A 1 255 ? -3.515 3.203 -0.365 1.00 98.69 255 ILE A N 1
ATOM 1830 C CA . ILE A 1 255 ? -3.035 4.392 0.350 1.00 98.69 255 ILE A CA 1
ATOM 1831 C C . ILE A 1 255 ? -3.557 5.628 -0.381 1.00 98.69 255 ILE A C 1
ATOM 1833 O O . ILE A 1 255 ? -3.337 5.791 -1.580 1.00 98.69 255 ILE A O 1
ATOM 1837 N N . LYS A 1 256 ? -4.256 6.500 0.343 1.00 97.94 256 LYS A N 1
ATOM 1838 C CA . LYS A 1 256 ? -4.861 7.727 -0.189 1.00 97.94 256 LYS A CA 1
ATOM 1839 C C . LYS A 1 256 ? -4.465 8.920 0.679 1.00 97.94 256 LYS A C 1
ATOM 1841 O O . LYS A 1 256 ? -4.700 8.915 1.887 1.00 97.94 256 LYS A O 1
ATOM 1846 N N . THR A 1 257 ? -3.884 9.959 0.084 1.00 98.12 257 THR A N 1
ATOM 1847 C CA . THR A 1 257 ? -3.619 11.232 0.780 1.00 98.12 257 THR A CA 1
ATOM 1848 C C . THR A 1 257 ? -4.398 12.372 0.142 1.00 98.12 257 THR A C 1
ATOM 1850 O O . THR A 1 257 ? -4.665 12.372 -1.061 1.00 98.12 257 THR A O 1
ATOM 1853 N N . VAL A 1 258 ? -4.794 13.340 0.964 1.00 97.19 258 VAL A N 1
ATOM 1854 C CA . VAL A 1 258 ? -5.633 14.460 0.540 1.00 97.19 258 VAL A CA 1
ATOM 1855 C C . VAL A 1 258 ? -4.813 15.462 -0.274 1.00 97.19 258 VAL A C 1
ATOM 1857 O O . VAL A 1 258 ? -3.760 15.922 0.166 1.00 97.19 258 VAL A O 1
ATOM 1860 N N . SER A 1 259 ? -5.317 15.820 -1.453 1.00 93.19 259 SER A N 1
ATOM 1861 C CA . SER A 1 259 ? -4.719 16.811 -2.345 1.00 93.19 259 SER A CA 1
ATOM 1862 C C . SER A 1 259 ? -4.625 18.180 -1.663 1.00 93.19 259 SER A C 1
ATOM 1864 O O . SER A 1 259 ? -5.625 18.712 -1.185 1.00 93.19 259 SER A O 1
ATOM 1866 N N . GLY A 1 260 ? -3.434 18.777 -1.667 1.00 90.44 260 GLY A N 1
ATOM 1867 C CA . GLY A 1 260 ? -3.134 20.081 -1.068 1.00 90.44 260 GLY A CA 1
ATOM 1868 C C . GLY A 1 260 ? -2.983 20.065 0.456 1.00 90.44 260 GLY A C 1
ATOM 1869 O O . GLY A 1 260 ? -2.744 21.115 1.045 1.00 90.44 260 GLY A O 1
ATOM 1870 N N . ALA A 1 261 ? -3.122 18.906 1.104 1.00 96.19 261 ALA A N 1
ATOM 1871 C CA . ALA A 1 261 ? -2.980 18.791 2.549 1.00 96.19 261 ALA A CA 1
ATOM 1872 C C . ALA A 1 261 ? -1.519 18.603 2.986 1.00 96.19 261 ALA A C 1
ATOM 1874 O O . ALA A 1 261 ? -0.631 18.326 2.177 1.00 96.19 261 ALA A O 1
ATOM 1875 N N . THR A 1 262 ? -1.293 18.709 4.296 1.00 95.12 262 THR A N 1
ATOM 1876 C CA . THR A 1 262 ? -0.015 18.426 4.956 1.00 95.12 262 THR A CA 1
ATOM 1877 C C . THR A 1 262 ? -0.150 17.269 5.945 1.00 95.12 262 THR A C 1
ATOM 1879 O O . THR A 1 262 ? -1.217 17.047 6.523 1.00 95.12 262 THR A O 1
ATOM 1882 N N . GLY A 1 263 ? 0.924 16.499 6.121 1.00 97.75 263 GLY A N 1
ATOM 1883 C CA . GLY A 1 263 ? 0.940 15.322 6.990 1.00 97.75 263 GLY A CA 1
ATOM 1884 C C . GLY A 1 263 ? 2.120 14.406 6.692 1.00 97.75 263 GLY A C 1
ATOM 1885 O O . GLY A 1 263 ? 3.087 14.823 6.060 1.00 97.75 263 GLY A O 1
ATOM 1886 N N . SER A 1 264 ? 2.043 13.148 7.115 1.00 98.19 264 SER A N 1
ATOM 1887 C CA . SER A 1 264 ? 3.020 12.126 6.734 1.00 98.19 264 SER A CA 1
ATOM 1888 C C . SER A 1 264 ? 2.444 10.718 6.826 1.00 98.19 264 SER A C 1
ATOM 1890 O O . SER A 1 264 ? 1.625 10.412 7.692 1.00 98.19 264 SER A O 1
ATOM 1892 N N . VAL A 1 265 ? 2.905 9.848 5.931 1.00 98.81 265 VAL A N 1
ATOM 1893 C CA . VAL A 1 265 ? 2.710 8.399 6.004 1.00 98.81 265 VAL A CA 1
ATOM 1894 C C . VAL A 1 265 ? 4.093 7.772 6.007 1.00 98.81 265 VAL A C 1
ATOM 1896 O O . VAL A 1 265 ? 4.847 7.952 5.055 1.00 98.81 265 VAL A O 1
ATOM 1899 N N . SER A 1 266 ? 4.457 7.078 7.081 1.00 97.56 266 SER A N 1
ATOM 1900 C CA . SER A 1 266 ? 5.802 6.520 7.230 1.00 97.56 266 SER A CA 1
ATOM 1901 C C . SER A 1 266 ? 5.803 5.129 7.850 1.00 97.56 266 SER A C 1
ATOM 1903 O O . SER A 1 266 ? 4.984 4.847 8.720 1.00 97.56 266 SER A O 1
ATOM 1905 N N . ASP A 1 267 ? 6.745 4.277 7.443 1.00 96.25 267 ASP A N 1
ATOM 1906 C CA . ASP A 1 267 ? 6.927 2.942 8.030 1.00 96.25 267 ASP A CA 1
ATOM 1907 C C . ASP A 1 267 ? 5.620 2.125 7.993 1.00 96.25 267 ASP A C 1
ATOM 1909 O O . ASP A 1 267 ? 5.032 1.776 9.017 1.00 96.25 267 ASP A O 1
ATOM 1913 N N . VAL A 1 268 ? 5.109 1.885 6.788 1.00 98.88 268 VAL A N 1
ATOM 1914 C CA . VAL A 1 268 ? 3.881 1.115 6.552 1.00 98.88 268 VAL A CA 1
ATOM 1915 C C . VAL A 1 268 ? 4.261 -0.199 5.893 1.00 98.88 268 VAL A C 1
ATOM 1917 O O . VAL A 1 268 ? 5.018 -0.208 4.931 1.00 98.88 268 VAL A O 1
ATOM 1920 N N . THR A 1 269 ? 3.734 -1.317 6.381 1.00 98.44 269 THR A N 1
ATOM 1921 C CA . THR A 1 269 ? 3.958 -2.640 5.788 1.00 98.44 269 THR A CA 1
ATOM 1922 C C . THR A 1 269 ? 2.634 -3.316 5.482 1.00 98.44 269 THR A C 1
ATOM 1924 O O . THR A 1 269 ? 1.785 -3.420 6.364 1.00 98.44 269 THR A O 1
ATOM 1927 N N . TYR A 1 270 ? 2.500 -3.810 4.256 1.00 98.88 270 TYR A N 1
ATOM 1928 C CA . TYR A 1 270 ? 1.527 -4.828 3.875 1.00 98.88 270 TYR A CA 1
ATOM 1929 C C . TYR A 1 270 ? 2.290 -6.120 3.583 1.00 98.88 270 TYR A C 1
ATOM 1931 O O . TYR A 1 270 ? 3.176 -6.113 2.726 1.00 98.88 270 TYR A O 1
ATOM 1939 N N . ASP A 1 271 ? 1.962 -7.206 4.280 1.00 98.06 271 ASP A N 1
ATOM 1940 C CA . ASP A 1 271 ? 2.612 -8.506 4.098 1.00 98.06 271 ASP A CA 1
ATOM 1941 C C . ASP A 1 271 ? 1.599 -9.656 4.102 1.00 98.06 271 ASP A C 1
ATOM 1943 O O . ASP A 1 271 ? 0.711 -9.707 4.950 1.00 98.06 271 ASP A O 1
ATOM 1947 N N . GLY A 1 272 ? 1.722 -10.585 3.156 1.00 96.44 272 GLY A N 1
ATOM 1948 C CA . GLY A 1 272 ? 0.878 -11.778 3.096 1.00 96.44 272 GLY A CA 1
ATOM 1949 C C . GLY A 1 272 ? -0.576 -11.459 2.760 1.00 96.44 272 GLY A C 1
ATOM 1950 O O . GLY A 1 272 ? -1.491 -11.956 3.414 1.00 96.44 272 GLY A O 1
ATOM 1951 N N . ILE A 1 273 ? -0.802 -10.608 1.755 1.00 98.88 273 ILE A N 1
ATOM 1952 C CA . ILE A 1 273 ? -2.147 -10.169 1.367 1.00 98.88 273 ILE A CA 1
ATOM 1953 C C . ILE A 1 273 ? -2.645 -10.979 0.173 1.00 98.88 273 ILE A C 1
ATOM 1955 O O . ILE A 1 273 ? -2.047 -10.950 -0.904 1.00 98.88 273 ILE A O 1
ATOM 1959 N N . THR A 1 274 ? -3.772 -11.671 0.349 1.00 98.69 274 THR A N 1
ATOM 1960 C CA . THR A 1 274 ? -4.433 -12.428 -0.724 1.00 98.69 274 THR A CA 1
ATOM 1961 C C . THR A 1 274 ? -5.617 -11.647 -1.282 1.00 98.69 274 THR A C 1
ATOM 1963 O O . THR A 1 274 ? -6.536 -11.284 -0.547 1.00 98.69 274 THR A O 1
ATOM 1966 N N . LEU A 1 275 ? -5.621 -11.421 -2.593 1.00 98.88 275 LEU A N 1
ATOM 1967 C CA . LEU A 1 275 ? -6.667 -10.695 -3.308 1.00 98.88 275 LEU A CA 1
ATOM 1968 C C . LEU A 1 275 ? -7.541 -11.646 -4.132 1.00 98.88 275 LEU A C 1
ATOM 1970 O O . LEU A 1 275 ? -7.041 -12.546 -4.807 1.00 98.88 275 LEU A O 1
ATOM 1974 N N . SER A 1 276 ? -8.851 -11.421 -4.145 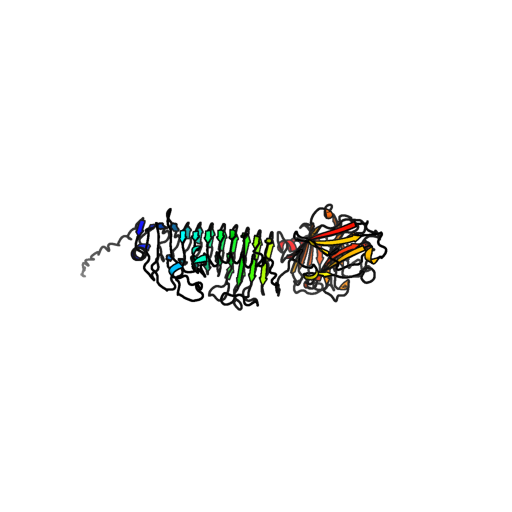1.00 98.50 276 SER A N 1
ATOM 1975 C CA . SER A 1 276 ? -9.759 -12.161 -5.021 1.00 98.50 276 SER A CA 1
ATOM 1976 C C . SER A 1 276 ? -10.851 -11.270 -5.588 1.00 98.50 276 SER A C 1
ATOM 1978 O O . SER A 1 276 ? -11.559 -10.580 -4.856 1.00 98.50 276 SER A O 1
ATOM 1980 N N . ASN A 1 277 ? -11.040 -11.322 -6.905 1.00 97.19 277 ASN A N 1
ATOM 1981 C CA . ASN A 1 277 ? -12.163 -10.674 -7.577 1.00 97.19 277 ASN A CA 1
ATOM 1982 C C . ASN A 1 277 ? -12.242 -9.149 -7.344 1.00 97.19 277 ASN A C 1
ATOM 1984 O O . ASN A 1 277 ? -13.336 -8.588 -7.225 1.00 97.19 277 ASN A O 1
ATOM 1988 N N . ILE A 1 278 ? -11.088 -8.477 -7.274 1.00 98.69 278 ILE A N 1
ATOM 1989 C CA . ILE A 1 278 ? -11.010 -7.031 -7.017 1.00 98.69 278 ILE A CA 1
ATOM 1990 C C . ILE A 1 278 ? -11.525 -6.238 -8.223 1.00 98.69 278 ILE A C 1
ATOM 1992 O O . ILE A 1 278 ? -11.119 -6.501 -9.353 1.00 98.69 278 ILE A O 1
ATOM 1996 N N . ALA A 1 279 ? -12.421 -5.272 -8.020 1.00 96.56 279 ALA A N 1
ATOM 1997 C CA . ALA A 1 279 ? -13.140 -4.632 -9.123 1.00 96.56 279 ALA A CA 1
ATOM 1998 C C . ALA A 1 279 ? -12.381 -3.482 -9.805 1.00 96.56 279 ALA A C 1
ATOM 2000 O O . ALA A 1 279 ? -12.432 -3.371 -11.032 1.00 96.56 279 ALA A O 1
ATOM 2001 N N . LYS A 1 280 ? -11.702 -2.619 -9.039 1.00 93.12 280 LYS A N 1
ATOM 2002 C CA . LYS A 1 280 ? -11.058 -1.393 -9.539 1.00 93.12 280 LYS A CA 1
ATOM 2003 C C . LYS A 1 280 ? -9.541 -1.478 -9.501 1.00 93.12 280 LYS A C 1
ATOM 2005 O O . LYS A 1 280 ? -8.933 -1.406 -10.565 1.00 93.12 280 LYS A O 1
ATOM 2010 N N . TYR A 1 281 ? -8.934 -1.629 -8.323 1.00 96.44 281 TYR A N 1
ATOM 2011 C CA . TYR A 1 281 ? -7.474 -1.600 -8.184 1.00 96.44 281 TYR A CA 1
ATOM 2012 C C . TYR A 1 281 ? -6.953 -2.680 -7.242 1.00 96.44 281 TYR A C 1
ATOM 2014 O O . TYR A 1 281 ? -7.277 -2.671 -6.059 1.00 96.44 281 TYR A O 1
ATOM 2022 N N . GLY A 1 282 ? -6.092 -3.575 -7.726 1.00 96.19 282 GLY A N 1
ATOM 2023 C CA . GLY A 1 282 ? -5.429 -4.545 -6.847 1.00 96.19 282 GLY A CA 1
ATOM 2024 C C . GLY A 1 282 ? -4.574 -3.850 -5.781 1.00 96.19 282 GLY A C 1
ATOM 2025 O O . GLY A 1 282 ? -4.783 -4.042 -4.585 1.00 96.19 282 GLY A O 1
ATOM 2026 N N . ILE A 1 283 ? -3.668 -2.977 -6.223 1.00 97.81 283 ILE A N 1
ATOM 2027 C CA . ILE A 1 283 ? -2.893 -2.061 -5.376 1.00 97.81 283 ILE A CA 1
ATOM 2028 C C . ILE A 1 283 ? -3.095 -0.636 -5.897 1.00 97.81 283 ILE A C 1
ATOM 2030 O O . ILE A 1 283 ? -2.897 -0.385 -7.087 1.00 97.81 283 ILE A O 1
ATOM 2034 N N . VAL A 1 284 ? -3.457 0.306 -5.026 1.00 96.06 284 VAL A N 1
ATOM 2035 C CA . VAL A 1 284 ? -3.575 1.728 -5.379 1.00 96.06 284 VAL A CA 1
ATOM 2036 C C . VAL A 1 284 ? -2.931 2.637 -4.339 1.00 96.06 284 VAL A C 1
ATOM 2038 O O . VAL A 1 284 ? -3.292 2.613 -3.166 1.00 96.06 284 VAL A O 1
ATOM 2041 N N . ILE A 1 285 ? -1.982 3.469 -4.765 1.00 97.38 285 ILE A N 1
ATOM 2042 C CA . ILE A 1 285 ? -1.316 4.449 -3.901 1.00 97.38 285 ILE A CA 1
ATOM 2043 C C . ILE A 1 285 ? -1.349 5.807 -4.587 1.00 97.38 285 ILE A C 1
ATOM 2045 O O . ILE A 1 285 ? -0.753 5.975 -5.648 1.00 97.38 285 ILE A O 1
ATOM 2049 N N . GLN A 1 286 ? -2.053 6.775 -4.003 1.00 93.81 286 GLN A N 1
ATOM 2050 C CA . GLN A 1 286 ? -2.300 8.051 -4.669 1.00 93.81 286 GLN A CA 1
ATOM 2051 C C . GLN A 1 286 ? -2.366 9.255 -3.719 1.00 93.81 286 GLN A C 1
ATOM 2053 O O . GLN A 1 286 ? -2.854 9.147 -2.591 1.00 93.81 286 GLN A O 1
ATOM 2058 N N . GLN A 1 287 ? -1.880 10.409 -4.190 1.00 94.81 287 GLN A N 1
ATOM 2059 C CA . GLN A 1 287 ? -1.771 11.661 -3.419 1.00 94.81 287 GLN A CA 1
ATOM 2060 C C . GLN A 1 287 ? -2.647 12.806 -3.960 1.00 94.81 287 GLN A C 1
ATOM 2062 O O . GLN A 1 287 ? -2.304 13.987 -3.849 1.00 94.81 287 GLN A O 1
ATOM 2067 N N . ASP A 1 288 ? -3.772 12.452 -4.575 1.00 91.00 288 ASP A N 1
ATOM 2068 C CA . ASP A 1 288 ? -4.669 13.339 -5.321 1.00 91.00 288 ASP A CA 1
ATOM 2069 C C . ASP A 1 288 ? -6.123 13.292 -4.798 1.00 91.00 288 ASP A C 1
ATOM 2071 O O . ASP A 1 288 ? -7.059 13.671 -5.496 1.00 91.00 288 ASP A O 1
ATOM 2075 N N . TYR A 1 289 ? -6.363 12.799 -3.578 1.00 90.31 289 TYR A N 1
ATOM 2076 C CA . TYR A 1 289 ? -7.727 12.590 -3.077 1.00 90.31 289 TYR A CA 1
ATOM 2077 C C . TYR A 1 289 ? -8.383 13.911 -2.643 1.00 90.31 289 TYR A C 1
ATOM 2079 O O . TYR A 1 289 ? -7.827 14.645 -1.830 1.00 90.31 289 TYR A O 1
ATOM 2087 N N . LYS A 1 290 ? -9.596 14.218 -3.106 1.00 86.56 290 LYS A N 1
ATOM 2088 C CA . LYS A 1 290 ? -10.364 15.405 -2.694 1.00 86.56 290 LYS A CA 1
ATOM 2089 C C . LYS A 1 290 ? -11.858 15.092 -2.637 1.00 86.56 290 LYS A C 1
ATOM 2091 O O . LYS A 1 290 ? -12.423 14.581 -3.594 1.00 86.56 290 LYS A O 1
ATOM 2096 N N . ASN A 1 291 ? -12.512 15.410 -1.517 1.00 76.50 291 ASN A N 1
ATOM 2097 C CA . ASN A 1 291 ? -13.965 15.244 -1.335 1.00 76.50 291 ASN A CA 1
ATOM 2098 C C . ASN A 1 291 ? -14.489 13.849 -1.744 1.00 76.50 291 ASN A C 1
ATOM 2100 O O . ASN A 1 291 ? -15.482 13.725 -2.453 1.00 76.50 291 ASN A O 1
ATOM 2104 N N . GLY A 1 292 ? -13.778 12.794 -1.339 1.00 71.00 292 GLY A N 1
ATOM 2105 C CA . GLY A 1 292 ? -14.164 11.409 -1.623 1.00 71.00 292 GLY A CA 1
ATOM 2106 C C . GLY A 1 292 ? -13.777 10.884 -3.011 1.00 71.00 292 GLY A C 1
ATOM 2107 O O . GLY A 1 292 ? -13.987 9.701 -3.263 1.00 71.00 292 GLY A O 1
ATOM 2108 N N . SER A 1 293 ? -13.175 11.703 -3.882 1.00 77.06 293 SER A N 1
ATOM 2109 C CA . SER A 1 293 ? -12.777 11.300 -5.240 1.00 77.06 293 SER A CA 1
ATOM 2110 C C . SER A 1 293 ? -11.330 11.690 -5.593 1.00 77.06 293 SER A C 1
ATOM 2112 O O . SER A 1 293 ? -10.828 12.689 -5.083 1.00 77.06 293 SER A O 1
ATOM 2114 N N . PRO A 1 294 ? -10.641 10.938 -6.470 1.00 85.81 294 PRO A N 1
ATOM 2115 C CA . PRO A 1 294 ? -9.353 11.345 -7.047 1.00 85.81 294 PRO A CA 1
ATOM 2116 C C . PRO A 1 294 ? -9.501 12.576 -7.959 1.00 85.81 294 PRO A C 1
ATOM 2118 O O . PRO A 1 294 ? -10.465 12.648 -8.723 1.00 85.81 294 PRO A O 1
ATOM 2121 N N . THR A 1 295 ? -8.557 13.518 -7.924 1.00 84.25 295 THR A N 1
ATOM 2122 C CA . THR A 1 295 ? -8.516 14.672 -8.847 1.00 84.25 295 THR A CA 1
ATOM 2123 C C . THR A 1 295 ? -7.748 14.381 -10.136 1.00 84.25 295 THR A C 1
ATOM 2125 O O . THR A 1 295 ? -7.923 15.100 -11.116 1.00 84.25 295 THR A O 1
ATOM 2128 N N . GLY A 1 296 ? -6.895 13.354 -10.144 1.00 81.25 296 GLY A N 1
ATOM 2129 C CA . GLY A 1 296 ? -5.947 13.058 -11.216 1.00 81.25 296 GLY A CA 1
ATOM 2130 C C . GLY A 1 296 ? -4.611 13.797 -11.096 1.00 81.25 296 GLY A C 1
ATOM 2131 O O . GLY A 1 296 ? -3.691 13.481 -11.842 1.00 81.25 296 GLY A O 1
ATOM 2132 N N . THR A 1 297 ? -4.462 14.736 -10.155 1.00 82.56 297 THR A N 1
ATOM 2133 C CA . THR A 1 297 ? -3.230 15.524 -9.981 1.00 82.56 297 THR A CA 1
ATOM 2134 C C . THR A 1 297 ? -2.708 15.396 -8.548 1.00 82.56 297 THR A C 1
ATOM 2136 O O . THR A 1 297 ? -3.333 15.932 -7.626 1.00 82.56 297 THR A O 1
ATOM 2139 N N . PRO A 1 298 ? -1.579 14.697 -8.323 1.00 85.31 298 PRO A N 1
ATOM 2140 C CA . PRO A 1 298 ? -1.061 14.479 -6.981 1.00 85.31 298 PRO A CA 1
ATOM 2141 C C . PRO A 1 298 ? -0.377 15.726 -6.416 1.00 85.31 298 PRO A C 1
ATOM 2143 O O . PRO A 1 298 ? 0.173 16.550 -7.143 1.00 85.31 298 PRO A O 1
ATOM 2146 N N . THR A 1 299 ? -0.349 15.833 -5.088 1.00 83.38 299 THR A N 1
ATOM 2147 C CA . THR A 1 299 ? 0.372 16.894 -4.362 1.00 83.38 299 THR A CA 1
ATOM 2148 C C . THR A 1 299 ? 1.319 16.306 -3.317 1.00 83.38 299 THR A C 1
ATOM 2150 O O . THR A 1 299 ? 1.058 15.246 -2.756 1.00 83.38 299 THR A O 1
ATOM 2153 N N . GLY A 1 300 ? 2.445 16.979 -3.059 1.00 87.25 300 GLY A N 1
ATOM 2154 C CA . GLY A 1 300 ? 3.554 16.420 -2.271 1.00 87.25 300 GLY A CA 1
ATOM 2155 C C . GLY A 1 300 ? 3.541 16.705 -0.763 1.00 87.25 300 GLY A C 1
ATOM 2156 O O . GLY A 1 300 ? 4.504 16.346 -0.086 1.00 87.25 300 GLY A O 1
ATOM 2157 N N . GLY A 1 301 ? 2.503 17.362 -0.231 1.00 84.75 301 GLY A N 1
ATOM 2158 C CA . GLY A 1 301 ? 2.458 17.827 1.166 1.00 84.75 301 GLY A CA 1
ATOM 2159 C C . GLY A 1 301 ? 2.294 16.720 2.218 1.00 84.75 301 GLY A C 1
ATOM 2160 O O . GLY A 1 301 ? 2.537 16.956 3.401 1.00 84.75 301 GLY A O 1
ATOM 2161 N N . VAL A 1 302 ? 1.939 15.504 1.794 1.00 96.06 302 VAL A N 1
ATOM 2162 C CA . VAL A 1 302 ? 1.842 14.311 2.649 1.00 96.06 302 VAL A CA 1
ATOM 2163 C C . VAL A 1 302 ? 2.820 13.245 2.135 1.00 96.06 302 VAL A C 1
ATOM 2165 O O . VAL A 1 302 ? 2.389 12.332 1.431 1.00 96.06 302 VAL A O 1
ATOM 2168 N N . PRO A 1 303 ? 4.135 13.348 2.409 1.00 89.06 303 PRO A N 1
ATOM 2169 C CA . PRO A 1 303 ? 5.117 12.354 1.978 1.00 89.06 303 PRO A CA 1
ATOM 2170 C C . PRO A 1 303 ? 4.741 10.933 2.413 1.00 89.06 303 PRO A C 1
ATOM 2172 O O . PRO A 1 303 ? 4.354 10.721 3.564 1.00 89.06 303 PRO A O 1
ATOM 2175 N N . ILE A 1 304 ? 4.921 9.969 1.505 1.00 95.69 304 ILE A N 1
ATOM 2176 C CA . ILE A 1 304 ? 4.763 8.533 1.777 1.00 95.69 304 ILE A CA 1
ATOM 2177 C C . ILE A 1 304 ? 6.148 7.877 1.769 1.00 95.69 304 ILE A C 1
ATOM 2179 O O . ILE A 1 304 ? 6.768 7.730 0.712 1.00 95.69 304 ILE A O 1
ATOM 2183 N N . THR A 1 305 ? 6.656 7.484 2.935 1.00 85.31 305 THR A N 1
ATOM 2184 C CA . THR A 1 305 ? 8.025 6.973 3.097 1.00 85.31 305 THR A CA 1
ATOM 2185 C C . THR A 1 305 ? 8.085 5.627 3.811 1.00 85.31 305 THR A C 1
ATOM 2187 O O . THR A 1 305 ? 7.224 5.315 4.623 1.00 85.31 305 THR A O 1
ATOM 2190 N N . GLY A 1 306 ? 9.096 4.800 3.530 1.00 80.31 306 GLY A N 1
ATOM 2191 C CA . GLY A 1 306 ? 9.247 3.517 4.233 1.00 80.31 306 GLY A CA 1
ATOM 2192 C C . GLY A 1 306 ? 8.045 2.589 4.030 1.00 80.31 306 GLY A C 1
ATOM 2193 O O . GLY A 1 306 ? 7.519 2.051 5.001 1.00 80.31 306 GLY A O 1
ATOM 2194 N N . LEU A 1 307 ? 7.548 2.482 2.793 1.00 95.06 307 LEU A N 1
ATOM 2195 C CA . LEU A 1 307 ? 6.448 1.580 2.452 1.00 95.06 307 LEU A CA 1
ATOM 2196 C C . LEU A 1 307 ? 7.007 0.224 2.025 1.00 95.06 307 LEU A C 1
ATOM 2198 O O . LEU A 1 307 ? 7.705 0.144 1.017 1.00 95.06 307 LEU A O 1
ATOM 2202 N N . THR A 1 308 ? 6.629 -0.834 2.727 1.00 85.94 308 THR A N 1
ATOM 2203 C CA . THR A 1 308 ? 6.957 -2.214 2.370 1.00 85.94 308 THR A CA 1
ATOM 2204 C C . THR A 1 308 ? 5.707 -2.932 1.879 1.00 85.94 308 THR A C 1
ATOM 2206 O O . THR A 1 308 ? 4.725 -3.036 2.612 1.00 85.94 308 THR A O 1
ATOM 2209 N N . LEU A 1 309 ? 5.744 -3.444 0.652 1.00 90.50 309 LEU A N 1
ATOM 2210 C CA . LEU A 1 309 ? 4.753 -4.371 0.115 1.00 90.50 309 LEU A CA 1
ATOM 2211 C C . LEU A 1 309 ? 5.435 -5.720 -0.121 1.00 90.50 309 LEU A C 1
ATOM 2213 O O . LEU A 1 309 ? 6.317 -5.823 -0.971 1.00 90.50 309 LEU A O 1
ATOM 2217 N N . ASN A 1 310 ? 5.036 -6.751 0.614 1.00 84.62 310 ASN A N 1
ATOM 2218 C CA . ASN A 1 310 ? 5.609 -8.089 0.501 1.00 84.62 310 ASN A CA 1
ATOM 2219 C C . ASN A 1 310 ? 4.501 -9.130 0.335 1.00 84.62 310 ASN A C 1
ATOM 2221 O O . ASN A 1 310 ? 3.445 -9.027 0.953 1.00 84.62 310 ASN A O 1
ATOM 2225 N N . ASN A 1 311 ? 4.741 -10.145 -0.493 1.00 86.69 311 ASN A N 1
ATOM 2226 C CA . ASN A 1 311 ? 3.858 -11.308 -0.619 1.00 86.69 311 ASN A CA 1
ATOM 2227 C C . ASN A 1 311 ? 2.378 -10.928 -0.856 1.00 86.69 311 ASN A C 1
ATOM 2229 O O . ASN A 1 311 ? 1.473 -11.391 -0.159 1.00 86.69 311 ASN A O 1
ATOM 2233 N N . ILE A 1 312 ? 2.138 -10.053 -1.836 1.00 93.69 312 ILE A N 1
ATOM 2234 C CA . ILE A 1 312 ? 0.791 -9.622 -2.232 1.00 93.69 312 ILE A CA 1
ATOM 2235 C C . ILE A 1 312 ? 0.440 -10.301 -3.543 1.00 93.69 312 ILE A C 1
ATOM 2237 O O . ILE A 1 312 ? 1.087 -10.059 -4.562 1.00 93.69 312 ILE A O 1
ATOM 2241 N N . HIS A 1 313 ? -0.595 -11.128 -3.543 1.00 89.31 313 HIS A N 1
ATOM 2242 C CA . HIS A 1 313 ? -0.933 -11.944 -4.702 1.00 89.31 313 HIS A CA 1
ATOM 2243 C C . HIS A 1 313 ? -2.440 -12.123 -4.856 1.00 89.31 313 HIS A C 1
ATOM 2245 O O . HIS A 1 313 ? -3.191 -12.016 -3.887 1.00 89.31 313 HIS A O 1
ATOM 2251 N N . GLY A 1 314 ? -2.896 -12.391 -6.079 1.00 90.81 314 GLY A N 1
ATOM 2252 C CA . GLY A 1 314 ? -4.302 -12.682 -6.343 1.00 90.81 314 GLY A CA 1
ATOM 2253 C C . GLY A 1 314 ? -4.860 -12.050 -7.613 1.00 90.81 314 GLY A C 1
ATOM 2254 O O . GLY A 1 314 ? -4.114 -11.672 -8.521 1.00 90.81 314 GLY A O 1
ATOM 2255 N N . SER A 1 315 ? -6.191 -11.958 -7.679 1.00 86.25 315 SER A N 1
ATOM 2256 C CA . SER A 1 315 ? -6.917 -11.604 -8.903 1.00 86.25 315 SER A CA 1
ATOM 2257 C C . SER A 1 315 ? -7.661 -10.267 -8.833 1.00 86.25 315 SER A C 1
ATOM 2259 O O . SER A 1 315 ? -8.334 -9.927 -7.857 1.00 86.25 315 SER A O 1
ATOM 2261 N N . VAL A 1 316 ? -7.580 -9.529 -9.935 1.00 92.62 316 VAL A N 1
ATOM 2262 C CA . VAL A 1 316 ? -8.356 -8.330 -10.255 1.00 92.62 316 VAL A CA 1
ATOM 2263 C C . VAL A 1 316 ? -9.249 -8.665 -11.450 1.00 92.62 316 VAL A C 1
ATOM 2265 O O . VAL A 1 316 ? -8.822 -9.340 -12.386 1.00 92.62 316 VAL A O 1
ATOM 2268 N N . LYS A 1 317 ? -10.505 -8.212 -11.434 1.00 91.25 317 LYS A N 1
ATOM 2269 C CA . LYS A 1 317 ? -11.433 -8.345 -12.563 1.00 91.25 317 LYS A CA 1
ATOM 2270 C C . LYS A 1 317 ? -10.849 -7.655 -13.794 1.00 91.25 317 LYS A C 1
ATOM 2272 O O . LYS A 1 317 ? -10.217 -6.608 -13.673 1.00 91.25 317 LYS A O 1
ATOM 2277 N N . SER A 1 318 ? -11.151 -8.173 -14.985 1.00 83.38 318 SER A N 1
ATOM 2278 C CA . SER A 1 318 ? -10.663 -7.618 -16.257 1.00 83.38 318 SER A CA 1
ATOM 2279 C C . SER A 1 318 ? -10.921 -6.113 -16.394 1.00 83.38 318 SER A C 1
ATOM 2281 O O . SER A 1 318 ? -10.046 -5.373 -16.822 1.00 83.38 318 SER A O 1
ATOM 2283 N N . GLY A 1 319 ? -12.072 -5.621 -15.928 1.00 84.44 319 GLY A N 1
ATOM 2284 C CA . GLY A 1 319 ? -12.412 -4.194 -15.937 1.00 84.44 319 GLY A CA 1
ATOM 2285 C C . GLY A 1 319 ? -11.619 -3.293 -14.974 1.00 84.44 319 GLY A C 1
ATOM 2286 O O . GLY A 1 319 ? -11.872 -2.082 -14.973 1.00 84.44 319 GLY A O 1
ATOM 2287 N N . GLY A 1 320 ? -10.709 -3.846 -14.170 1.00 86.31 320 GLY A N 1
ATOM 2288 C CA . GLY A 1 320 ? -9.863 -3.140 -13.208 1.00 86.31 320 GLY A CA 1
ATOM 2289 C C . GLY A 1 320 ? -8.399 -3.023 -13.643 1.00 86.31 320 GLY A C 1
ATOM 2290 O O . GLY A 1 320 ? -8.011 -3.392 -14.753 1.00 86.31 320 GLY A O 1
ATOM 2291 N N . THR A 1 321 ? -7.577 -2.498 -12.741 1.00 83.94 321 THR A N 1
ATOM 2292 C CA . THR A 1 321 ? -6.141 -2.252 -12.904 1.00 83.94 321 THR A CA 1
ATOM 2293 C C . THR A 1 321 ? -5.372 -2.996 -11.812 1.00 83.94 321 THR A C 1
ATOM 2295 O O . THR A 1 321 ? -5.700 -2.892 -10.634 1.00 83.94 321 THR A O 1
ATOM 2298 N N . ASN A 1 322 ? -4.320 -3.733 -12.177 1.00 80.25 322 ASN A N 1
ATOM 2299 C CA . ASN A 1 322 ? -3.545 -4.511 -11.199 1.00 80.25 322 ASN A CA 1
ATOM 2300 C C . ASN A 1 322 ? -2.872 -3.612 -10.151 1.00 80.25 322 ASN A C 1
ATOM 2302 O O . ASN A 1 322 ? -3.033 -3.825 -8.953 1.00 80.25 322 ASN A O 1
ATOM 2306 N N . VAL A 1 323 ? -2.146 -2.590 -10.611 1.00 86.38 323 VAL A N 1
ATOM 2307 C CA . VAL A 1 323 ? -1.404 -1.650 -9.763 1.00 86.38 323 VAL A CA 1
ATOM 2308 C C . VAL A 1 323 ? -1.548 -0.241 -10.329 1.00 86.38 323 VAL A C 1
ATOM 2310 O O . VAL A 1 323 ? -1.352 -0.046 -11.529 1.00 86.38 323 VAL A O 1
ATOM 2313 N N . TYR A 1 324 ? -1.863 0.731 -9.474 1.00 83.75 324 TYR A N 1
ATOM 2314 C CA . TYR A 1 324 ? -1.920 2.151 -9.813 1.00 83.75 324 TYR A CA 1
ATOM 2315 C C . TYR A 1 324 ? -1.172 2.988 -8.769 1.00 83.75 324 TYR A C 1
ATOM 2317 O O . TYR A 1 324 ? -1.476 2.927 -7.580 1.00 83.75 324 TYR A O 1
ATOM 2325 N N . ILE A 1 325 ? -0.182 3.766 -9.211 1.00 86.69 325 ILE A N 1
ATOM 2326 C CA . ILE A 1 325 ? 0.611 4.648 -8.347 1.00 86.69 325 ILE A CA 1
ATOM 2327 C C . ILE A 1 325 ? 0.569 6.057 -8.940 1.00 86.69 325 ILE A C 1
ATOM 2329 O O . ILE A 1 325 ? 0.965 6.246 -10.090 1.00 86.69 325 ILE A O 1
ATOM 2333 N N . LEU A 1 326 ? 0.100 7.025 -8.152 1.00 83.06 326 LEU A N 1
ATOM 2334 C CA . LEU A 1 326 ? 0.030 8.444 -8.503 1.00 83.06 326 LEU A CA 1
ATOM 2335 C C . LEU A 1 326 ? 0.537 9.292 -7.327 1.00 83.06 326 LEU A C 1
ATOM 2337 O O . LEU A 1 326 ? -0.233 9.759 -6.485 1.00 83.06 326 LEU A O 1
ATOM 2341 N N . CYS A 1 327 ? 1.852 9.478 -7.254 1.00 83.19 327 CYS A N 1
ATOM 2342 C CA . CYS A 1 327 ? 2.507 10.178 -6.152 1.00 83.19 327 CYS A CA 1
ATOM 2343 C C . CYS A 1 327 ? 3.326 11.368 -6.654 1.00 83.19 327 CYS A C 1
ATOM 2345 O O . CYS A 1 327 ? 3.991 11.277 -7.678 1.00 83.19 327 CYS A O 1
ATOM 2347 N N . ALA A 1 328 ? 3.298 12.456 -5.887 1.00 77.44 328 ALA A N 1
ATOM 2348 C CA . ALA A 1 328 ? 4.177 13.612 -6.024 1.00 77.44 328 ALA A CA 1
ATOM 2349 C C . ALA A 1 328 ? 5.331 13.600 -5.000 1.00 77.44 328 ALA A C 1
ATOM 2351 O O . ALA A 1 328 ? 6.322 14.300 -5.181 1.00 77.44 328 ALA A O 1
ATOM 2352 N N . ASN A 1 329 ? 5.206 12.854 -3.895 1.00 79.31 329 ASN A N 1
ATOM 2353 C CA . ASN A 1 329 ? 6.240 12.740 -2.867 1.00 79.31 329 ASN A CA 1
ATOM 2354 C C . ASN A 1 329 ? 6.207 11.352 -2.212 1.00 79.31 329 ASN A C 1
ATOM 2356 O O . ASN A 1 329 ? 5.473 11.116 -1.244 1.00 79.31 329 ASN A O 1
ATOM 2360 N N . ALA A 1 330 ? 7.007 10.440 -2.764 1.00 81.62 330 ALA A N 1
ATOM 2361 C CA . ALA A 1 330 ? 7.151 9.064 -2.310 1.00 81.62 330 ALA A CA 1
ATOM 2362 C C . ALA A 1 330 ? 8.624 8.628 -2.368 1.00 81.62 330 ALA A C 1
ATOM 2364 O O . ALA A 1 330 ? 9.305 8.868 -3.363 1.00 81.62 330 ALA A O 1
ATOM 2365 N N . LYS A 1 331 ? 9.135 7.986 -1.309 1.00 79.12 331 LYS A N 1
ATOM 2366 C CA . LYS A 1 331 ? 10.531 7.503 -1.260 1.00 79.12 331 LYS A CA 1
ATOM 2367 C C . LYS A 1 331 ? 10.719 6.314 -0.323 1.00 79.12 331 LYS A C 1
ATOM 2369 O O . LYS A 1 331 ? 9.939 6.126 0.603 1.00 79.12 331 LYS A O 1
ATOM 2374 N N . ASN A 1 332 ? 11.806 5.568 -0.508 1.00 73.75 332 ASN A N 1
ATOM 2375 C CA . ASN A 1 332 ? 12.194 4.426 0.331 1.00 73.75 332 ASN A CA 1
ATOM 2376 C C . ASN A 1 332 ? 11.091 3.360 0.398 1.00 73.75 332 ASN A C 1
ATOM 2378 O O . ASN A 1 332 ? 10.608 3.024 1.476 1.00 73.75 332 ASN A O 1
ATOM 2382 N N . TRP A 1 333 ? 10.621 2.907 -0.763 1.00 84.69 333 TRP A N 1
ATOM 2383 C CA . TRP A 1 333 ? 9.647 1.823 -0.847 1.00 84.69 333 TRP A CA 1
ATOM 2384 C C . TRP A 1 333 ? 10.359 0.514 -1.185 1.00 84.69 333 TRP A C 1
ATOM 2386 O O . TRP A 1 333 ? 11.255 0.510 -2.026 1.00 84.69 333 TRP A O 1
ATOM 2396 N N . ALA A 1 334 ? 9.938 -0.583 -0.561 1.00 69.38 334 ALA A N 1
ATOM 2397 C CA . ALA A 1 334 ? 10.434 -1.932 -0.808 1.00 69.38 334 ALA A CA 1
ATOM 2398 C C . ALA A 1 334 ? 9.273 -2.819 -1.262 1.00 69.38 334 ALA A C 1
ATOM 2400 O O . ALA A 1 334 ? 8.242 -2.887 -0.594 1.00 69.38 334 ALA A O 1
ATOM 2401 N N . TRP A 1 335 ? 9.401 -3.432 -2.436 1.00 82.69 335 TRP A N 1
ATOM 2402 C CA . TRP A 1 335 ? 8.354 -4.256 -3.037 1.00 82.69 335 TRP A CA 1
ATOM 2403 C C . TRP A 1 335 ? 8.946 -5.613 -3.395 1.00 82.69 335 TRP A C 1
ATOM 2405 O O . TRP A 1 335 ? 9.940 -5.680 -4.115 1.00 82.69 335 TRP A O 1
ATOM 2415 N N . SER A 1 336 ? 8.339 -6.691 -2.914 1.00 64.62 336 SER A N 1
ATOM 2416 C CA . SER A 1 336 ? 8.810 -8.053 -3.160 1.00 64.62 336 SER A CA 1
ATOM 2417 C C . SER A 1 336 ? 7.640 -9.031 -3.254 1.00 64.62 336 SER A C 1
ATOM 2419 O O . SER A 1 336 ? 6.610 -8.871 -2.601 1.00 64.62 336 SER A O 1
ATOM 2421 N N . LYS A 1 337 ? 7.792 -10.070 -4.087 1.00 69.19 337 LYS A N 1
ATOM 2422 C CA . LYS A 1 337 ? 6.800 -11.153 -4.241 1.00 69.19 337 LYS A CA 1
ATOM 2423 C C . LYS A 1 337 ? 5.382 -10.633 -4.547 1.00 69.19 337 LYS A C 1
ATOM 2425 O O . LYS A 1 337 ? 4.408 -11.042 -3.917 1.00 69.19 337 LYS A O 1
ATOM 2430 N N . ILE A 1 338 ? 5.277 -9.702 -5.499 1.00 83.62 338 ILE A N 1
ATOM 2431 C CA . ILE A 1 338 ? 3.999 -9.128 -5.937 1.00 83.62 338 ILE A CA 1
ATOM 2432 C C . ILE A 1 338 ? 3.489 -9.894 -7.161 1.00 83.62 338 ILE A C 1
ATOM 2434 O O . ILE A 1 338 ? 4.105 -9.848 -8.220 1.00 83.62 338 ILE A O 1
ATOM 2438 N N . ALA A 1 339 ? 2.345 -10.563 -7.027 1.00 77.38 339 ALA A N 1
ATOM 2439 C CA . ALA A 1 339 ? 1.720 -11.375 -8.072 1.00 77.38 339 ALA A CA 1
ATOM 2440 C C . ALA A 1 339 ? 0.219 -11.052 -8.207 1.00 77.38 339 ALA A C 1
ATOM 2442 O O . ALA A 1 339 ? -0.653 -11.887 -7.964 1.00 77.38 339 ALA A O 1
ATOM 2443 N N . VAL A 1 340 ? -0.089 -9.801 -8.564 1.00 81.38 340 VAL A N 1
ATOM 2444 C CA . VAL A 1 340 ? -1.461 -9.299 -8.756 1.00 81.38 340 VAL A CA 1
ATOM 2445 C C . VAL A 1 340 ? -1.789 -9.246 -10.247 1.00 81.38 340 VAL A C 1
ATOM 2447 O O . VAL A 1 340 ? -1.156 -8.500 -10.999 1.00 81.38 340 VAL A O 1
ATOM 2450 N N . THR A 1 341 ? -2.777 -10.029 -10.679 1.00 77.88 341 THR A N 1
ATOM 2451 C CA . THR A 1 341 ? -3.055 -10.281 -12.105 1.00 77.88 341 THR A CA 1
ATOM 2452 C C . THR A 1 341 ? -4.544 -10.162 -12.446 1.00 77.88 341 THR A C 1
ATOM 2454 O O . THR A 1 341 ? -5.391 -10.076 -11.562 1.00 77.88 341 THR A O 1
ATOM 2457 N N . GLY A 1 342 ? -4.875 -10.158 -13.741 1.00 78.38 342 GLY A N 1
ATOM 2458 C CA . GLY A 1 342 ? -6.250 -10.213 -14.257 1.00 78.38 342 GLY A CA 1
ATOM 2459 C C . GLY A 1 342 ? -6.816 -8.880 -14.762 1.00 78.38 342 GLY A C 1
ATOM 2460 O O . GLY A 1 342 ? -7.519 -8.871 -15.771 1.00 78.38 342 GLY A O 1
ATOM 2461 N N . GLY A 1 343 ? -6.465 -7.749 -14.146 1.00 79.69 343 GLY A N 1
ATOM 2462 C CA . GLY A 1 343 ? -6.897 -6.425 -14.600 1.00 79.69 343 GLY A CA 1
ATOM 2463 C C . GLY A 1 343 ? -6.283 -6.046 -15.949 1.00 79.69 343 GLY A C 1
ATOM 2464 O O . GLY A 1 343 ? -5.071 -6.174 -16.133 1.00 79.69 343 GLY A O 1
ATOM 2465 N N . THR A 1 344 ? -7.104 -5.557 -16.884 1.00 69.44 344 THR A N 1
ATOM 2466 C CA . THR A 1 344 ? -6.669 -5.183 -18.243 1.00 69.44 344 THR A CA 1
ATOM 2467 C C . THR A 1 344 ? -6.635 -3.675 -18.475 1.00 69.44 344 THR A C 1
ATOM 2469 O O . THR A 1 344 ? -6.005 -3.218 -19.433 1.00 69.44 344 THR A O 1
ATOM 2472 N N . LYS A 1 345 ? -7.244 -2.863 -17.597 1.00 64.94 345 LYS A N 1
ATOM 2473 C CA . LYS A 1 345 ? -7.152 -1.403 -17.705 1.00 64.94 345 LYS A CA 1
ATOM 2474 C C . LYS A 1 345 ? -5.755 -0.937 -17.313 1.00 64.94 345 LYS A C 1
ATOM 2476 O O . LYS A 1 345 ? -5.354 -1.041 -16.152 1.00 64.94 345 LYS A O 1
ATOM 2481 N N . LYS A 1 346 ? -5.042 -0.353 -18.274 1.00 57.94 346 LYS A N 1
ATOM 2482 C CA . LYS A 1 346 ? -3.784 0.364 -18.049 1.00 57.94 346 LYS A CA 1
ATOM 2483 C C . LYS A 1 346 ? -4.111 1.831 -17.749 1.00 57.94 346 LYS A C 1
ATOM 2485 O O . LYS A 1 346 ? -4.617 2.533 -18.617 1.00 57.94 346 LYS A O 1
ATOM 2490 N N . LYS A 1 347 ? -3.847 2.297 -16.525 1.00 49.12 347 LYS A N 1
ATOM 2491 C CA . LYS A 1 347 ? -3.728 3.734 -16.238 1.00 49.12 347 LYS A CA 1
ATOM 2492 C C . LYS A 1 347 ? -2.250 4.096 -16.269 1.00 49.12 347 LYS A C 1
ATOM 2494 O O . LYS A 1 347 ? -1.455 3.396 -15.644 1.00 49.12 347 LYS A O 1
ATOM 2499 N N . SER A 1 348 ? -1.891 5.140 -17.015 1.00 41.75 348 SER A N 1
ATOM 2500 C CA . SER A 1 348 ? -0.528 5.668 -17.028 1.00 41.75 348 SER A CA 1
ATOM 2501 C C . SER A 1 348 ? -0.122 6.032 -15.600 1.00 41.75 348 SER A C 1
ATOM 2503 O O . SER A 1 348 ? -0.825 6.751 -14.890 1.00 41.75 348 SER A O 1
ATOM 2505 N N . THR A 1 349 ? 1.007 5.491 -15.151 1.00 43.59 349 THR A N 1
ATOM 2506 C CA . THR A 1 349 ? 1.704 5.995 -13.972 1.00 43.59 349 THR A CA 1
ATOM 2507 C C . THR A 1 349 ? 2.366 7.304 -14.389 1.00 43.59 349 THR A C 1
ATOM 2509 O O . THR A 1 349 ? 3.464 7.276 -14.942 1.00 43.59 349 THR A O 1
ATOM 2512 N N . GLU A 1 350 ? 1.709 8.447 -14.207 1.00 33.34 350 GLU A N 1
ATOM 2513 C CA . GLU A 1 350 ? 2.409 9.728 -14.327 1.00 33.34 350 GLU A CA 1
ATOM 2514 C C . GLU A 1 350 ? 3.354 9.853 -13.129 1.00 33.34 350 GLU A C 1
ATOM 2516 O O . GLU A 1 350 ? 2.945 10.087 -11.991 1.00 33.34 350 GLU A O 1
ATOM 2521 N N . ARG A 1 351 ? 4.633 9.563 -13.382 1.00 38.94 351 ARG A N 1
ATOM 2522 C CA . ARG A 1 351 ? 5.711 9.648 -12.401 1.00 38.94 351 ARG A CA 1
ATOM 2523 C C . ARG A 1 351 ? 6.326 11.041 -12.474 1.00 38.94 351 ARG A C 1
ATOM 2525 O O . ARG A 1 351 ? 7.084 11.328 -13.394 1.00 38.94 351 ARG A O 1
ATOM 2532 N N . HIS A 1 352 ? 6.101 11.854 -11.449 1.00 33.88 352 HIS A N 1
ATOM 2533 C CA . HIS A 1 352 ? 7.058 12.888 -11.070 1.00 33.88 352 HIS A CA 1
ATOM 2534 C C . HIS A 1 352 ? 7.695 12.479 -9.738 1.00 33.88 352 HIS A C 1
ATOM 2536 O O . HIS A 1 352 ? 7.070 12.562 -8.688 1.00 33.88 352 HIS A O 1
ATOM 2542 N N . GLY A 1 353 ? 8.940 11.995 -9.809 1.00 34.47 353 GLY A N 1
ATOM 2543 C CA . GLY A 1 353 ? 9.810 11.755 -8.652 1.00 34.47 353 GLY A CA 1
ATOM 2544 C C . GLY A 1 353 ? 9.519 10.475 -7.859 1.00 34.47 353 GLY A C 1
ATOM 2545 O O . GLY A 1 353 ? 8.899 10.523 -6.802 1.00 34.47 353 GLY A O 1
ATOM 2546 N N . GLY A 1 354 ? 10.020 9.325 -8.325 1.00 37.38 354 GLY A N 1
ATOM 2547 C CA . GLY A 1 354 ? 10.016 8.085 -7.538 1.00 37.38 354 GLY A CA 1
ATOM 2548 C C . GLY A 1 354 ? 10.454 6.849 -8.333 1.00 37.38 354 GLY A C 1
ATOM 2549 O O . GLY A 1 354 ? 9.801 6.467 -9.305 1.00 37.38 354 GLY A O 1
ATOM 2550 N N . ASN A 1 355 ? 11.563 6.246 -7.896 1.00 41.09 355 ASN A N 1
ATOM 2551 C CA . ASN A 1 355 ? 12.293 5.086 -8.434 1.00 41.09 355 ASN A CA 1
ATOM 2552 C C . ASN A 1 355 ? 11.414 4.089 -9.209 1.00 41.09 355 ASN A C 1
ATOM 2554 O O . ASN A 1 355 ? 10.523 3.452 -8.642 1.00 41.09 355 ASN A O 1
ATOM 2558 N N . SER A 1 356 ? 11.677 3.906 -10.502 1.00 42.84 356 SER A N 1
ATOM 2559 C CA . SER A 1 356 ? 11.157 2.764 -11.255 1.00 42.84 356 SER A CA 1
ATOM 2560 C C . SER A 1 356 ? 12.044 1.550 -11.048 1.00 42.84 356 SER A C 1
ATOM 2562 O O . SER A 1 356 ? 13.204 1.547 -11.437 1.00 42.84 356 SER A O 1
ATOM 2564 N N . VAL A 1 357 ? 11.466 0.500 -10.470 1.00 47.97 357 VAL A N 1
ATOM 2565 C CA . VAL A 1 357 ? 11.757 -0.857 -10.937 1.00 47.97 357 VAL A CA 1
ATOM 2566 C C . VAL A 1 357 ? 11.174 -0.926 -12.357 1.00 47.97 357 VAL A C 1
ATOM 2568 O O . VAL A 1 357 ? 9.973 -0.648 -12.492 1.00 47.97 357 VAL A O 1
ATOM 2571 N N . PRO A 1 358 ? 11.961 -1.190 -13.413 1.00 53.56 358 PRO A N 1
ATOM 2572 C CA . PRO A 1 358 ? 11.419 -1.484 -14.732 1.00 53.56 358 PRO A CA 1
ATOM 2573 C C . PRO A 1 358 ? 10.481 -2.680 -14.623 1.00 53.56 358 PRO A C 1
ATOM 2575 O O . PRO A 1 358 ? 10.777 -3.668 -13.948 1.00 53.56 358 PRO A O 1
ATOM 2578 N N . ARG A 1 359 ? 9.301 -2.572 -15.230 1.00 60.06 359 ARG A N 1
ATOM 2579 C CA . ARG A 1 359 ? 8.312 -3.649 -15.182 1.00 60.06 359 ARG A CA 1
ATOM 2580 C C . ARG A 1 359 ? 8.507 -4.507 -16.421 1.00 60.06 359 ARG A C 1
ATOM 2582 O O . ARG A 1 359 ? 8.017 -4.152 -17.489 1.00 60.06 359 ARG A O 1
ATOM 2589 N N . PHE A 1 360 ? 9.183 -5.639 -16.266 1.00 75.75 360 PHE A N 1
ATOM 2590 C CA . PHE A 1 360 ? 9.397 -6.604 -17.343 1.00 75.75 360 PHE A CA 1
ATOM 2591 C C . PHE A 1 360 ? 8.108 -7.379 -17.654 1.00 75.75 360 PHE A C 1
ATOM 2593 O O . PHE A 1 360 ? 7.946 -8.531 -17.285 1.00 75.75 360 PHE A O 1
ATOM 2600 N N . ASP A 1 361 ? 7.136 -6.726 -18.279 1.00 69.56 361 ASP A N 1
ATOM 2601 C CA . ASP A 1 361 ? 5.848 -7.318 -18.653 1.00 69.56 361 ASP A CA 1
ATOM 2602 C C . ASP A 1 361 ? 5.850 -7.631 -20.152 1.00 69.56 361 ASP A C 1
ATOM 2604 O O . ASP A 1 361 ? 6.084 -6.736 -20.965 1.00 69.56 361 ASP A O 1
ATOM 2608 N N . ALA A 1 362 ? 5.554 -8.882 -20.527 1.00 75.88 362 ALA A N 1
ATOM 2609 C CA . ALA A 1 362 ? 5.486 -9.339 -21.923 1.00 75.88 362 ALA A CA 1
ATOM 2610 C C . ALA A 1 362 ? 4.592 -8.473 -22.830 1.00 75.88 362 ALA A C 1
ATOM 2612 O O . ALA A 1 362 ? 4.780 -8.442 -24.043 1.00 75.88 362 ALA A O 1
ATOM 2613 N N . ASN A 1 363 ? 3.626 -7.750 -22.256 1.00 73.31 363 ASN A N 1
ATOM 2614 C CA . ASN A 1 363 ? 2.694 -6.880 -22.978 1.00 73.31 363 ASN A CA 1
ATOM 2615 C C . ASN A 1 363 ? 3.082 -5.394 -22.923 1.00 73.31 363 ASN A C 1
ATOM 2617 O O . ASN A 1 363 ? 2.264 -4.520 -23.251 1.00 73.31 363 ASN A O 1
ATOM 2621 N N . VAL A 1 364 ? 4.274 -5.084 -22.422 1.00 73.00 364 VAL A N 1
ATOM 2622 C CA . VAL A 1 364 ? 4.857 -3.745 -22.379 1.00 73.00 364 VAL A CA 1
ATOM 2623 C C . VAL A 1 364 ? 6.067 -3.751 -23.309 1.00 73.00 364 VAL A C 1
ATOM 2625 O O . VAL A 1 364 ? 6.977 -4.550 -23.098 1.00 73.00 364 VAL A O 1
ATOM 2628 N N . PRO A 1 365 ? 6.100 -2.887 -24.338 1.00 81.19 365 PRO A N 1
ATOM 2629 C CA . PRO A 1 365 ? 7.273 -2.766 -25.190 1.00 81.19 365 PRO A CA 1
ATOM 2630 C C . PRO A 1 365 ? 8.520 -2.433 -24.367 1.00 81.19 365 PRO A C 1
ATOM 2632 O O . PRO A 1 365 ? 8.468 -1.564 -23.497 1.00 81.19 365 PRO A O 1
ATOM 2635 N N . VAL A 1 366 ? 9.653 -3.063 -24.690 1.00 86.38 366 VAL A N 1
ATOM 2636 C CA . VAL A 1 366 ? 10.963 -2.755 -24.078 1.00 86.38 366 VAL A CA 1
ATOM 2637 C C . VAL A 1 366 ? 11.282 -1.256 -24.183 1.00 86.38 366 VAL A C 1
ATOM 2639 O O . VAL A 1 366 ? 11.871 -0.671 -23.278 1.00 86.38 366 VAL A O 1
ATOM 2642 N N . THR A 1 367 ? 10.789 -0.602 -25.239 1.00 83.88 367 THR A N 1
ATOM 2643 C CA . THR A 1 367 ? 10.991 0.826 -25.514 1.00 83.88 367 THR A CA 1
ATOM 2644 C C . THR A 1 367 ? 10.379 1.785 -24.487 1.00 83.88 367 THR A C 1
ATOM 2646 O O . THR A 1 367 ? 10.658 2.988 -24.526 1.00 83.88 367 THR A O 1
ATOM 2649 N N . VAL A 1 368 ? 9.536 1.284 -23.577 1.00 79.50 368 VAL A N 1
ATOM 2650 C CA . VAL A 1 368 ? 8.948 2.083 -22.492 1.00 79.50 368 VAL A CA 1
ATOM 2651 C C . VAL A 1 368 ? 10.009 2.513 -21.486 1.00 79.50 368 VAL A C 1
ATOM 2653 O O . VAL A 1 368 ? 10.036 3.682 -21.111 1.00 79.50 368 VAL A O 1
ATOM 2656 N N . ASP A 1 369 ? 10.893 1.598 -21.089 1.00 77.69 369 ASP A N 1
ATOM 2657 C CA . ASP A 1 369 ? 11.933 1.863 -20.088 1.00 77.69 369 ASP A CA 1
ATOM 2658 C C . ASP A 1 369 ? 13.312 2.112 -20.733 1.00 77.69 369 ASP A C 1
ATOM 2660 O O . ASP A 1 369 ? 14.183 2.740 -20.121 1.00 77.69 369 ASP A O 1
ATOM 2664 N N . TRP A 1 370 ? 13.489 1.686 -21.989 1.00 90.31 370 TRP A N 1
ATOM 2665 C CA . TRP A 1 370 ? 14.775 1.673 -22.685 1.00 90.31 370 TRP A CA 1
ATOM 2666 C C . TRP A 1 370 ? 14.717 2.355 -24.056 1.00 90.31 370 TRP A C 1
ATOM 2668 O O . TRP A 1 370 ? 13.724 2.272 -24.772 1.00 90.31 370 TRP A O 1
ATOM 2678 N N . ASP A 1 371 ? 15.810 2.989 -24.457 1.00 92.00 371 ASP A N 1
ATOM 2679 C CA . ASP A 1 371 ? 16.095 3.357 -25.839 1.00 92.00 371 ASP A CA 1
ATOM 2680 C C . ASP A 1 371 ? 17.050 2.323 -26.448 1.00 92.00 371 ASP A C 1
ATOM 2682 O O . ASP A 1 371 ? 18.054 1.954 -25.840 1.00 92.00 371 ASP A O 1
ATOM 2686 N N . ALA A 1 372 ? 16.742 1.844 -27.655 1.00 93.25 372 ALA A N 1
ATOM 2687 C CA . ALA A 1 372 ? 17.614 0.927 -28.384 1.00 93.25 372 ALA A CA 1
ATOM 2688 C C . ALA A 1 372 ? 18.621 1.719 -29.228 1.00 93.25 372 ALA A C 1
ATOM 2690 O O . ALA A 1 372 ? 18.233 2.555 -30.049 1.00 93.25 372 ALA A O 1
ATOM 2691 N N . LYS A 1 373 ? 19.914 1.436 -29.061 1.00 92.88 373 LYS A N 1
ATOM 2692 C CA . LYS A 1 373 ? 20.947 1.893 -29.996 1.00 92.88 373 LYS A CA 1
ATOM 2693 C C . LYS A 1 373 ? 20.978 0.941 -31.186 1.00 92.88 373 LYS A C 1
ATOM 2695 O O . LYS A 1 373 ? 20.950 -0.272 -31.013 1.00 92.88 373 LYS A O 1
ATOM 2700 N N . LEU A 1 374 ? 21.000 1.505 -32.390 1.00 93.31 374 LEU A N 1
ATOM 2701 C CA . LEU A 1 374 ? 20.846 0.756 -33.634 1.00 93.31 374 LEU A CA 1
ATOM 2702 C C . LEU A 1 374 ? 22.142 0.747 -34.440 1.00 93.31 374 LEU A C 1
ATOM 2704 O O . LEU A 1 374 ? 22.917 1.704 -34.412 1.00 93.31 374 LEU A O 1
ATOM 2708 N N . GLY A 1 375 ? 22.336 -0.321 -35.202 1.00 92.06 375 GLY A N 1
ATOM 2709 C CA . GLY A 1 375 ? 23.466 -0.489 -36.099 1.00 92.06 375 GLY A CA 1
ATOM 2710 C C . GLY A 1 375 ? 24.750 -0.955 -35.420 1.00 92.06 375 GLY A C 1
ATOM 2711 O O . GLY A 1 375 ? 24.760 -1.467 -34.302 1.00 92.06 375 GLY A O 1
ATOM 2712 N N . ASN A 1 376 ? 25.852 -0.790 -36.144 1.00 85.88 376 ASN A N 1
ATOM 2713 C CA . ASN A 1 376 ? 27.201 -1.206 -35.745 1.00 85.88 376 ASN A CA 1
ATOM 2714 C C . ASN A 1 376 ? 28.036 -0.035 -35.167 1.00 85.88 376 ASN A C 1
ATOM 2716 O O . ASN A 1 376 ? 29.163 -0.241 -34.732 1.00 85.88 376 ASN A O 1
ATOM 2720 N N . GLY A 1 377 ? 27.455 1.170 -35.070 1.00 80.12 377 GLY A N 1
ATOM 2721 C CA . GLY A 1 377 ? 28.139 2.359 -34.548 1.00 80.12 377 GLY A CA 1
ATOM 2722 C C . GLY A 1 377 ? 29.362 2.764 -35.389 1.00 80.12 377 GLY A C 1
ATOM 2723 O O . GLY A 1 377 ? 29.650 2.139 -36.407 1.00 80.12 377 GLY A O 1
ATOM 2724 N N . PRO A 1 378 ? 30.094 3.820 -35.003 1.00 73.62 378 PRO A N 1
ATOM 2725 C CA . PRO A 1 378 ? 31.399 4.113 -35.593 1.00 73.62 378 PRO A CA 1
ATOM 2726 C C . PRO A 1 378 ? 32.399 2.998 -35.237 1.00 73.62 378 PRO A C 1
ATOM 2728 O O . PRO A 1 378 ? 32.586 2.695 -34.058 1.00 73.62 378 PRO A O 1
ATOM 2731 N N . ASP A 1 379 ? 33.006 2.372 -36.249 1.00 73.88 379 ASP A N 1
ATOM 2732 C CA . ASP A 1 379 ? 34.048 1.337 -36.122 1.00 73.88 379 ASP A CA 1
ATOM 2733 C C . ASP A 1 379 ? 33.699 0.149 -35.194 1.00 73.88 379 ASP A C 1
ATOM 2735 O O . ASP A 1 379 ? 34.553 -0.371 -34.471 1.00 73.88 379 ASP A O 1
ATOM 2739 N N . GLY A 1 380 ? 32.438 -0.306 -35.192 1.00 76.69 380 GLY A N 1
ATOM 2740 C CA . GLY A 1 380 ? 32.006 -1.410 -34.323 1.00 76.69 380 GLY A CA 1
ATOM 2741 C C . GLY A 1 380 ? 31.926 -1.001 -32.853 1.00 76.69 380 GLY A C 1
ATOM 2742 O O . GLY A 1 380 ? 32.444 -1.713 -31.994 1.00 76.69 380 GLY A O 1
ATOM 2743 N N . TRP A 1 381 ? 31.344 0.173 -32.587 1.00 83.81 381 TRP A N 1
ATOM 2744 C CA . TRP A 1 381 ? 31.216 0.785 -31.256 1.00 83.81 381 TRP A CA 1
ATOM 2745 C C . TRP A 1 381 ? 32.549 0.957 -30.508 1.00 83.81 381 TRP A C 1
ATOM 2747 O O . TRP A 1 381 ? 32.594 0.890 -29.285 1.00 83.81 381 TRP A O 1
ATOM 2757 N N . GLY A 1 382 ? 33.640 1.196 -31.244 1.00 80.88 382 GLY A N 1
ATOM 2758 C CA . GLY A 1 382 ? 34.978 1.405 -30.678 1.00 80.88 382 GLY A CA 1
ATOM 2759 C C . GLY A 1 382 ? 35.751 0.127 -30.327 1.00 80.88 382 GLY A C 1
ATOM 2760 O O . GLY A 1 382 ? 36.936 0.212 -30.011 1.00 80.88 382 GLY A O 1
ATOM 2761 N N . ASN A 1 383 ? 35.135 -1.056 -30.445 1.00 85.00 383 ASN A N 1
ATOM 2762 C CA . ASN A 1 383 ? 35.776 -2.353 -30.185 1.00 85.00 383 ASN A CA 1
ATOM 2763 C C . ASN A 1 383 ? 35.778 -3.292 -31.411 1.00 85.00 383 ASN A C 1
ATOM 2765 O O . ASN A 1 383 ? 36.151 -4.459 -31.299 1.00 85.00 383 ASN A O 1
ATOM 2769 N N . GLN A 1 384 ? 35.404 -2.807 -32.600 1.00 90.62 384 GLN A N 1
ATOM 2770 C CA . GLN A 1 384 ? 35.249 -3.645 -33.801 1.00 90.62 384 GLN A CA 1
ATOM 2771 C C . GLN A 1 384 ? 34.238 -4.788 -33.586 1.00 90.62 384 GLN A C 1
ATOM 2773 O O . GLN A 1 384 ? 34.419 -5.907 -34.071 1.00 90.62 384 GLN A O 1
ATOM 2778 N N . GLU A 1 385 ? 33.176 -4.514 -32.824 1.00 92.06 385 GLU A N 1
ATOM 2779 C CA . GLU A 1 385 ? 32.088 -5.459 -32.582 1.00 92.06 385 GLU A CA 1
ATOM 2780 C C . GLU A 1 385 ? 31.409 -5.880 -33.902 1.00 92.06 385 GLU A C 1
ATOM 2782 O O . GLU A 1 385 ? 31.205 -5.068 -34.812 1.00 92.06 385 GLU A O 1
ATOM 2787 N N . LEU A 1 386 ? 31.051 -7.162 -34.015 1.00 92.88 386 LEU A N 1
ATOM 2788 C CA . LEU A 1 386 ? 30.607 -7.775 -35.274 1.00 92.88 386 LEU A CA 1
ATOM 2789 C C . LEU A 1 386 ? 29.103 -7.659 -35.527 1.00 92.88 386 LEU A C 1
ATOM 2791 O O . LEU A 1 386 ? 28.655 -7.818 -36.662 1.00 92.88 386 LEU A O 1
ATOM 2795 N N . GLN A 1 387 ? 28.314 -7.446 -34.480 1.00 94.25 387 GLN A N 1
ATOM 2796 C CA . GLN A 1 387 ? 26.861 -7.441 -34.570 1.00 94.25 387 GLN A CA 1
ATOM 2797 C C . GLN A 1 387 ? 26.283 -6.123 -35.068 1.00 94.25 387 GLN A C 1
ATOM 2799 O O . GLN A 1 387 ? 26.795 -5.034 -34.813 1.00 94.25 387 GLN A O 1
ATOM 2804 N N . HIS A 1 388 ? 25.130 -6.238 -35.714 1.00 95.31 388 HIS A N 1
ATOM 2805 C CA . HIS A 1 388 ? 24.237 -5.124 -35.957 1.00 95.31 388 HIS A CA 1
ATOM 2806 C C . HIS A 1 388 ? 23.213 -5.057 -34.818 1.00 95.31 388 HIS A C 1
ATOM 2808 O O . HIS A 1 388 ? 22.407 -5.978 -34.652 1.00 95.31 388 HIS A O 1
ATOM 2814 N N . TYR A 1 389 ? 23.235 -3.998 -34.005 1.00 96.50 389 TYR A N 1
ATOM 2815 C CA . TYR A 1 389 ? 22.211 -3.827 -32.976 1.00 96.50 389 TYR A CA 1
ATOM 2816 C C . TYR A 1 389 ? 20.872 -3.436 -33.605 1.00 96.50 389 TYR A C 1
ATOM 2818 O O . TYR A 1 389 ? 20.814 -2.592 -34.504 1.00 96.50 389 TYR A O 1
ATOM 2826 N N . THR A 1 390 ? 19.786 -4.040 -33.135 1.00 95.00 390 THR A N 1
ATOM 2827 C CA . THR A 1 390 ? 18.436 -3.813 -33.660 1.00 95.00 390 THR A CA 1
ATOM 2828 C C . THR A 1 390 ? 17.460 -3.472 -32.528 1.00 95.00 390 THR A C 1
ATOM 2830 O O . THR A 1 390 ? 17.743 -3.683 -31.349 1.00 95.00 390 THR A O 1
ATOM 2833 N N . ALA A 1 391 ? 16.284 -2.957 -32.897 1.00 92.62 391 ALA A N 1
ATOM 2834 C CA . ALA A 1 391 ? 15.115 -2.885 -32.017 1.00 92.62 391 ALA A CA 1
ATOM 2835 C C . ALA A 1 391 ? 14.127 -4.040 -32.281 1.00 92.62 391 ALA A C 1
ATOM 2837 O O . ALA A 1 391 ? 12.953 -3.942 -31.922 1.00 92.62 391 ALA A O 1
ATOM 2838 N N . ASP A 1 392 ? 14.570 -5.102 -32.961 1.00 93.88 392 ASP A N 1
ATOM 2839 C CA . ASP A 1 392 ? 13.729 -6.251 -33.275 1.00 93.88 392 ASP A CA 1
ATOM 2840 C C . ASP A 1 392 ? 13.356 -6.993 -31.975 1.00 93.88 392 ASP A C 1
ATOM 2842 O O . ASP A 1 392 ? 14.237 -7.265 -31.148 1.00 93.88 392 ASP A O 1
ATOM 2846 N N . PRO A 1 393 ? 12.076 -7.358 -31.771 1.00 93.44 393 PRO A N 1
ATOM 2847 C CA . PRO A 1 393 ? 11.655 -8.190 -30.644 1.00 93.44 393 PRO A CA 1
ATOM 2848 C C . PRO A 1 393 ? 12.376 -9.541 -30.549 1.00 93.44 393 PRO A C 1
ATOM 2850 O O . PRO A 1 393 ? 12.356 -10.161 -29.490 1.00 93.44 393 PRO A O 1
ATOM 2853 N N . ALA A 1 394 ? 13.024 -10.012 -31.617 1.00 95.31 394 ALA A N 1
ATOM 2854 C CA . ALA A 1 394 ? 13.893 -11.183 -31.577 1.00 95.31 394 ALA A CA 1
ATOM 2855 C C . ALA A 1 394 ? 15.186 -10.954 -30.773 1.00 95.31 394 ALA A C 1
ATOM 2857 O O . ALA A 1 394 ? 15.773 -11.928 -30.303 1.00 95.31 394 ALA A O 1
ATOM 2858 N N . ASN A 1 395 ? 15.622 -9.698 -30.608 1.00 97.94 395 ASN A N 1
ATOM 2859 C CA . ASN A 1 395 ? 16.841 -9.331 -29.886 1.00 97.94 395 ASN A CA 1
ATOM 2860 C C . ASN A 1 395 ? 16.582 -8.734 -28.497 1.00 97.94 395 ASN A C 1
ATOM 2862 O O . ASN A 1 395 ? 17.440 -8.869 -27.631 1.00 97.94 395 ASN A O 1
ATOM 2866 N N . ALA A 1 396 ? 15.435 -8.095 -28.252 1.00 97.50 396 ALA A N 1
ATOM 2867 C CA . ALA A 1 396 ? 15.059 -7.638 -26.912 1.00 97.50 396 ALA A CA 1
ATOM 2868 C C . ALA A 1 396 ? 13.558 -7.790 -26.658 1.00 97.50 396 ALA A C 1
ATOM 2870 O O . ALA A 1 396 ? 12.736 -7.209 -27.369 1.00 97.50 396 ALA A O 1
ATOM 2871 N N . PHE A 1 397 ? 13.192 -8.528 -25.611 1.00 95.94 397 PHE A N 1
ATOM 2872 C CA . PHE A 1 397 ? 11.790 -8.772 -25.275 1.00 95.94 397 PHE A CA 1
ATOM 2873 C C . PHE A 1 397 ? 11.582 -9.057 -23.788 1.00 95.94 397 PHE A C 1
ATOM 2875 O O . PHE A 1 397 ? 12.477 -9.518 -23.081 1.00 95.94 397 PHE A O 1
ATOM 2882 N N . HIS A 1 398 ? 10.362 -8.803 -23.318 1.00 92.00 398 HIS A N 1
ATOM 2883 C CA . HIS A 1 398 ? 9.916 -9.250 -22.006 1.00 92.00 398 HIS A CA 1
ATOM 2884 C C . HIS A 1 398 ? 9.265 -10.630 -22.113 1.00 92.00 398 HIS A C 1
ATOM 2886 O O . HIS A 1 398 ? 8.485 -10.908 -23.025 1.00 92.00 398 HIS A O 1
ATOM 2892 N N . THR A 1 399 ? 9.572 -11.493 -21.157 1.00 84.25 399 THR A N 1
ATOM 2893 C CA . THR A 1 399 ? 9.008 -12.840 -21.046 1.00 84.25 399 THR A CA 1
ATOM 2894 C C . THR A 1 399 ? 7.695 -12.828 -20.252 1.00 84.25 399 THR A C 1
ATOM 2896 O O . THR A 1 399 ? 7.482 -11.937 -19.423 1.00 84.25 399 THR A O 1
ATOM 2899 N N . PRO A 1 400 ? 6.788 -13.803 -20.468 1.00 77.38 400 PRO A N 1
ATOM 2900 C CA . PRO A 1 400 ? 5.528 -13.889 -19.722 1.00 77.38 400 PRO A CA 1
ATOM 2901 C C . PRO A 1 400 ? 5.693 -14.010 -18.202 1.00 77.38 400 PRO A C 1
ATOM 2903 O O . PRO A 1 400 ? 4.788 -13.635 -17.461 1.00 77.38 400 PRO A O 1
ATOM 2906 N N . ASP A 1 401 ? 6.829 -14.530 -17.740 1.00 75.94 401 ASP A N 1
ATOM 2907 C CA . ASP A 1 401 ? 7.145 -14.743 -16.330 1.00 75.94 401 ASP A CA 1
ATOM 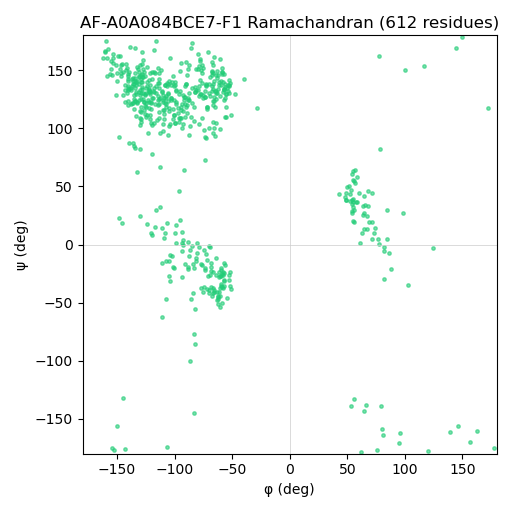2908 C C . ASP A 1 401 ? 7.917 -13.587 -15.681 1.00 75.94 401 ASP A C 1
ATOM 2910 O O . ASP A 1 401 ? 8.346 -13.706 -14.536 1.00 75.94 401 ASP A O 1
ATOM 2914 N N . GLY A 1 402 ? 8.034 -12.441 -16.356 1.00 80.31 402 GLY A N 1
ATOM 2915 C CA . GLY A 1 402 ? 8.473 -11.217 -15.695 1.00 80.31 402 GLY A CA 1
ATOM 2916 C C . GLY A 1 402 ? 9.953 -10.873 -15.854 1.00 80.31 402 GLY A C 1
ATOM 2917 O O . GLY A 1 402 ? 10.503 -10.237 -14.961 1.00 80.31 402 GLY A O 1
ATOM 2918 N N . ARG A 1 403 ? 10.618 -11.304 -16.935 1.00 87.62 403 ARG A N 1
ATOM 2919 C CA . ARG A 1 403 ? 12.064 -11.083 -17.167 1.00 87.62 403 ARG A CA 1
ATOM 2920 C C . ARG A 1 403 ? 12.323 -10.329 -18.465 1.00 87.62 403 ARG A C 1
ATOM 2922 O O . ARG A 1 403 ? 11.591 -10.534 -19.435 1.00 87.62 403 ARG A O 1
ATOM 2929 N N . LEU A 1 404 ? 13.374 -9.513 -18.510 1.00 95.88 404 LEU A N 1
ATOM 2930 C CA . LEU A 1 404 ? 13.888 -8.904 -19.741 1.00 95.88 404 LEU A CA 1
ATOM 2931 C C . LEU A 1 404 ? 14.982 -9.797 -20.330 1.00 95.88 404 LEU A C 1
ATOM 2933 O O . LEU A 1 404 ? 15.917 -10.171 -19.631 1.00 95.88 404 LEU A O 1
ATOM 2937 N N . VAL A 1 405 ? 14.873 -10.123 -21.614 1.00 98.12 405 VAL A N 1
ATOM 2938 C CA . VAL A 1 405 ? 15.867 -10.915 -22.344 1.00 98.12 405 VAL A CA 1
ATOM 2939 C C . VAL A 1 405 ? 16.503 -10.049 -23.418 1.00 98.12 405 VAL A C 1
ATOM 2941 O O . VAL A 1 405 ? 15.787 -9.462 -24.230 1.00 98.12 405 VAL A O 1
ATOM 2944 N N . LEU A 1 406 ? 17.836 -10.000 -23.433 1.00 98.56 406 LEU A N 1
ATOM 2945 C CA . LEU A 1 406 ? 18.630 -9.521 -24.560 1.00 98.56 406 LEU A CA 1
ATOM 2946 C C . LEU A 1 406 ? 19.239 -10.741 -25.249 1.00 98.56 406 LEU A C 1
ATOM 2948 O O . LEU A 1 406 ? 20.049 -11.457 -24.661 1.00 98.56 406 LEU A O 1
ATOM 2952 N N . ARG A 1 407 ? 18.824 -10.980 -26.488 1.00 98.50 407 ARG A N 1
ATOM 2953 C CA . ARG A 1 407 ? 19.195 -12.142 -27.289 1.00 98.50 407 ARG A CA 1
ATOM 2954 C C . ARG A 1 407 ? 20.121 -11.731 -28.425 1.00 98.50 407 ARG A C 1
ATOM 2956 O O . ARG A 1 407 ? 19.702 -11.076 -29.384 1.00 98.50 407 ARG A O 1
ATOM 2963 N N . ALA A 1 408 ? 21.365 -12.181 -28.350 1.00 98.06 408 ALA A N 1
ATOM 2964 C CA . ALA A 1 408 ? 22.272 -12.185 -29.488 1.00 98.06 408 ALA A CA 1
ATOM 2965 C C . ALA A 1 408 ? 21.960 -13.389 -30.387 1.00 98.06 408 ALA A C 1
ATOM 2967 O O . ALA A 1 408 ? 21.810 -14.506 -29.897 1.00 98.06 408 ALA A O 1
ATOM 2968 N N . LEU A 1 409 ? 21.862 -13.170 -31.697 1.00 98.00 409 LEU A N 1
ATOM 2969 C CA . LEU A 1 409 ? 21.644 -14.208 -32.708 1.00 98.00 409 LEU A CA 1
ATOM 2970 C C . LEU A 1 409 ? 22.855 -14.282 -33.631 1.00 98.00 409 LEU A C 1
ATOM 2972 O O . LEU A 1 409 ? 23.267 -13.257 -34.179 1.00 98.00 409 LEU A O 1
ATOM 2976 N N . ALA A 1 410 ? 23.366 -15.491 -33.839 1.00 97.56 410 ALA A N 1
ATOM 2977 C CA . ALA A 1 410 ? 24.467 -15.785 -34.743 1.00 97.56 410 ALA A CA 1
ATOM 2978 C C . ALA A 1 410 ? 24.014 -16.748 -35.847 1.00 97.56 410 ALA A C 1
ATOM 2980 O O . ALA A 1 410 ? 23.473 -17.822 -35.578 1.00 97.56 410 ALA A O 1
ATOM 2981 N N . ASN A 1 411 ? 24.238 -16.342 -37.094 1.00 96.19 411 ASN A N 1
ATOM 2982 C CA . ASN A 1 411 ? 23.979 -17.116 -38.300 1.00 96.19 411 ASN A CA 1
ATOM 2983 C C . ASN A 1 411 ? 25.127 -16.895 -39.292 1.00 96.19 411 ASN A C 1
ATOM 2985 O O . ASN A 1 411 ? 25.076 -16.021 -40.160 1.00 96.19 411 ASN A O 1
ATOM 2989 N N . ASN A 1 412 ? 26.176 -17.698 -39.169 1.00 93.38 412 ASN A N 1
ATOM 2990 C CA . ASN A 1 412 ? 27.393 -17.638 -39.971 1.00 93.38 412 ASN A CA 1
ATOM 2991 C C . ASN A 1 412 ? 27.127 -17.874 -41.470 1.00 93.38 412 ASN A C 1
ATOM 2993 O O . ASN A 1 412 ? 27.887 -17.383 -42.305 1.00 93.38 412 ASN A O 1
ATOM 2997 N N . ALA A 1 413 ? 26.031 -18.558 -41.820 1.00 93.38 413 ALA A N 1
ATOM 2998 C CA . ALA A 1 413 ? 25.597 -18.769 -43.200 1.00 93.38 413 ALA A CA 1
ATOM 2999 C C . ALA A 1 413 ? 24.846 -17.566 -43.808 1.00 93.38 413 ALA A C 1
ATOM 3001 O O . ALA A 1 413 ? 24.538 -17.581 -45.003 1.00 93.38 413 ALA A O 1
ATOM 3002 N N . ALA A 1 414 ? 24.531 -16.527 -43.024 1.00 91.44 414 ALA A N 1
ATOM 3003 C CA . ALA A 1 414 ? 23.804 -15.368 -43.527 1.00 91.44 414 ALA A CA 1
ATOM 3004 C C . ALA A 1 414 ? 24.604 -14.644 -44.632 1.00 91.44 414 ALA A C 1
ATOM 3006 O O . ALA A 1 414 ? 25.799 -14.366 -44.464 1.00 91.44 414 ALA A O 1
ATOM 3007 N N . PRO A 1 415 ? 23.947 -14.288 -45.754 1.00 80.94 415 PRO A N 1
ATOM 3008 C CA . PRO A 1 415 ? 24.623 -13.708 -46.913 1.00 80.94 415 PRO A CA 1
ATOM 3009 C C . PRO A 1 415 ? 25.052 -12.255 -46.691 1.00 80.94 415 PRO A C 1
ATOM 3011 O O . PRO A 1 415 ? 25.953 -11.779 -47.378 1.00 80.94 415 PRO A O 1
ATOM 3014 N N . SER A 1 416 ? 24.423 -11.545 -45.749 1.00 84.56 416 SER A N 1
ATOM 3015 C CA . SER A 1 416 ? 24.722 -10.146 -45.453 1.00 84.56 416 SER A CA 1
ATOM 3016 C C . SER A 1 416 ? 25.332 -9.995 -44.047 1.00 84.56 416 SER A C 1
ATOM 3018 O O . SER A 1 416 ? 24.839 -10.622 -43.103 1.00 84.56 416 SER A O 1
ATOM 3020 N N . PRO A 1 417 ? 26.414 -9.203 -43.876 1.00 78.88 417 PRO A N 1
ATOM 3021 C CA . PRO A 1 417 ? 27.102 -9.058 -42.587 1.00 78.88 417 PRO A CA 1
ATOM 3022 C C . PRO A 1 417 ? 26.200 -8.571 -41.444 1.00 78.88 417 PRO A C 1
ATOM 3024 O O . PRO A 1 417 ? 26.318 -9.045 -40.321 1.00 78.88 417 PRO A O 1
ATOM 3027 N N . ASP A 1 418 ? 25.249 -7.691 -41.750 1.00 83.50 418 ASP A N 1
ATOM 3028 C CA . ASP A 1 418 ? 24.251 -7.134 -40.828 1.00 83.50 418 ASP A CA 1
ATOM 3029 C C . ASP A 1 418 ? 23.218 -8.157 -40.331 1.00 83.50 418 ASP A C 1
ATOM 3031 O O . ASP A 1 418 ? 22.581 -7.941 -39.304 1.00 83.50 418 ASP A O 1
ATOM 3035 N N . LYS A 1 419 ? 23.064 -9.286 -41.032 1.00 86.56 419 LYS A N 1
ATOM 3036 C CA . LYS A 1 419 ? 22.198 -10.406 -40.626 1.00 86.56 419 LYS A CA 1
ATOM 3037 C C . LYS A 1 419 ? 22.973 -11.595 -40.077 1.00 86.56 419 LYS A C 1
ATOM 3039 O O . LYS A 1 419 ? 22.362 -12.531 -39.566 1.00 86.56 419 LYS A O 1
ATOM 3044 N N . ARG A 1 420 ? 24.303 -11.575 -40.201 1.00 93.50 420 ARG A N 1
ATOM 3045 C CA . ARG A 1 420 ? 25.174 -12.619 -39.659 1.00 93.50 420 ARG A CA 1
ATOM 3046 C C . ARG A 1 420 ? 25.141 -12.620 -38.141 1.00 93.50 420 ARG A C 1
ATOM 3048 O O . ARG A 1 420 ? 25.061 -13.686 -37.541 1.00 93.50 420 ARG A O 1
ATOM 3055 N N . TYR A 1 421 ? 25.162 -11.433 -37.548 1.00 95.31 421 TYR A N 1
ATOM 3056 C CA . TYR A 1 421 ? 25.105 -11.247 -36.109 1.00 95.31 421 TYR A CA 1
ATOM 3057 C C . TYR A 1 421 ? 24.159 -10.092 -35.791 1.00 95.31 421 TYR A C 1
ATOM 3059 O O . TYR A 1 421 ? 24.384 -8.965 -36.228 1.00 95.31 421 TYR A O 1
ATOM 3067 N N . THR A 1 422 ? 23.116 -10.358 -35.010 1.00 97.31 422 THR A N 1
ATOM 3068 C CA . THR A 1 422 ? 22.190 -9.319 -34.522 1.00 97.31 422 THR A CA 1
ATOM 3069 C C . THR A 1 422 ? 22.091 -9.373 -33.013 1.00 97.31 422 THR A C 1
ATOM 3071 O O . THR A 1 422 ? 22.124 -10.463 -32.445 1.00 97.31 422 THR A O 1
ATOM 3074 N N . SER A 1 423 ? 21.949 -8.227 -32.359 1.00 97.81 423 SER A N 1
ATOM 3075 C CA . SER A 1 423 ? 21.791 -8.171 -30.905 1.00 97.81 423 SER A CA 1
ATOM 3076 C C . SER A 1 423 ? 21.007 -6.936 -30.472 1.00 97.81 423 SER A C 1
ATOM 3078 O O . SER A 1 423 ? 20.572 -6.144 -31.307 1.00 97.81 423 SER A O 1
ATOM 3080 N N . ALA A 1 424 ? 20.859 -6.745 -29.165 1.00 97.19 424 ALA A N 1
ATOM 3081 C CA . ALA A 1 424 ? 20.302 -5.542 -28.568 1.00 97.19 424 ALA A CA 1
ATOM 3082 C C . ALA A 1 424 ? 21.355 -4.778 -27.756 1.00 97.19 424 ALA A C 1
ATOM 3084 O O . ALA A 1 424 ? 22.183 -5.375 -27.065 1.00 97.19 424 ALA A O 1
ATOM 3085 N N . ARG A 1 425 ? 21.276 -3.445 -27.827 1.00 97.25 425 ARG A N 1
ATOM 3086 C CA . ARG A 1 425 ? 21.967 -2.502 -26.943 1.00 97.25 425 ARG A CA 1
ATOM 3087 C C . ARG A 1 425 ? 20.948 -1.500 -26.431 1.00 97.25 425 ARG A C 1
ATOM 3089 O O . ARG A 1 425 ? 20.439 -0.680 -27.195 1.00 97.25 425 ARG A O 1
ATOM 3096 N N . LEU A 1 426 ? 20.623 -1.611 -25.153 1.00 97.38 426 LEU A N 1
ATOM 3097 C CA . LEU A 1 426 ? 19.594 -0.831 -24.483 1.00 97.38 426 LEU A CA 1
ATOM 3098 C C . LEU A 1 426 ? 20.242 0.220 -23.587 1.00 97.38 426 LEU A C 1
ATOM 3100 O O . LEU A 1 426 ? 21.205 -0.079 -22.888 1.00 97.38 426 LEU A O 1
ATOM 3104 N N . VAL A 1 427 ? 19.687 1.429 -23.592 1.00 96.19 427 VAL A N 1
ATOM 3105 C CA . VAL A 1 427 ? 20.059 2.544 -22.713 1.00 96.19 427 VAL A CA 1
ATOM 3106 C C . VAL A 1 427 ? 18.824 2.952 -21.923 1.00 96.19 427 VAL A C 1
ATOM 3108 O O . VAL A 1 427 ? 17.758 3.138 -22.506 1.00 96.19 427 VAL A O 1
ATOM 3111 N N . SER A 1 428 ? 18.914 3.064 -20.603 1.00 91.75 428 SER A N 1
ATOM 3112 C CA . SER A 1 428 ? 17.760 3.443 -19.793 1.00 91.75 428 SER A CA 1
ATOM 3113 C C . SER A 1 428 ? 17.345 4.881 -20.088 1.00 91.75 428 SER A C 1
ATOM 3115 O O . SER A 1 428 ? 18.173 5.789 -20.154 1.00 91.75 428 SER A O 1
ATOM 3117 N N . ARG A 1 429 ? 16.034 5.121 -20.185 1.00 83.25 429 ARG A N 1
ATOM 3118 C CA . ARG A 1 429 ? 15.499 6.487 -20.341 1.00 83.25 429 ARG A CA 1
ATOM 3119 C C . ARG A 1 429 ? 15.726 7.364 -19.110 1.00 83.25 429 ARG A C 1
ATOM 3121 O O . ARG A 1 429 ? 15.691 8.587 -19.199 1.00 83.25 429 ARG A O 1
ATOM 3128 N N . GLN A 1 430 ? 15.896 6.738 -17.947 1.00 80.94 430 GLN A N 1
ATOM 3129 C CA . GLN A 1 430 ? 16.178 7.418 -16.688 1.00 80.94 430 GLN A CA 1
ATOM 3130 C C . GLN A 1 430 ? 17.660 7.329 -16.351 1.00 80.94 430 GLN A C 1
ATOM 3132 O O . GLN A 1 430 ? 18.292 6.299 -16.585 1.00 80.94 430 GLN A O 1
ATOM 3137 N N . THR A 1 431 ? 18.185 8.388 -15.744 1.00 87.31 431 THR A N 1
ATOM 3138 C CA . THR A 1 431 ? 19.497 8.368 -15.101 1.00 87.31 431 THR A CA 1
ATOM 3139 C C . THR A 1 431 ? 19.389 7.829 -13.671 1.00 87.31 431 THR A C 1
ATOM 3141 O O . THR A 1 431 ? 18.285 7.636 -13.148 1.00 87.31 431 THR A O 1
ATOM 3144 N N . LEU A 1 432 ? 20.516 7.623 -12.982 1.00 86.19 432 LEU A N 1
ATOM 3145 C CA . LEU A 1 432 ? 20.495 7.210 -11.570 1.00 86.19 432 LEU A CA 1
ATOM 3146 C C . LEU A 1 432 ? 19.787 8.243 -10.664 1.00 86.19 432 LEU A C 1
ATOM 3148 O O . LEU A 1 432 ? 19.233 7.892 -9.613 1.00 86.19 432 LEU A O 1
ATOM 3152 N N . ALA A 1 433 ? 19.799 9.515 -11.083 1.00 84.50 433 ALA A N 1
ATOM 3153 C CA . ALA A 1 433 ? 19.035 10.644 -10.551 1.00 84.50 433 ALA A CA 1
ATOM 3154 C C . ALA A 1 433 ? 19.213 10.923 -9.044 1.00 84.50 433 ALA A C 1
ATOM 3156 O O . ALA A 1 433 ? 18.399 11.614 -8.427 1.00 84.50 433 ALA A O 1
ATOM 3157 N N . ARG A 1 434 ? 20.284 10.418 -8.424 1.00 83.38 434 ARG A N 1
ATOM 3158 C CA . ARG A 1 434 ? 20.594 10.635 -7.004 1.00 83.38 434 ARG A CA 1
ATOM 3159 C C . ARG A 1 434 ? 22.090 10.671 -6.739 1.00 83.38 434 ARG A C 1
ATOM 3161 O O . ARG A 1 434 ? 22.874 9.978 -7.375 1.00 83.38 434 ARG A O 1
ATOM 3168 N N . ASP A 1 435 ? 22.434 11.427 -5.712 1.00 88.31 435 ASP A N 1
ATOM 3169 C CA . ASP A 1 435 ? 23.804 11.599 -5.229 1.00 88.31 435 ASP A CA 1
ATOM 3170 C C . ASP A 1 435 ? 24.294 10.403 -4.414 1.00 88.31 435 ASP A C 1
ATOM 3172 O O . ASP A 1 435 ? 25.485 10.238 -4.182 1.00 88.31 435 ASP A O 1
ATOM 3176 N N . ARG A 1 436 ? 23.368 9.562 -3.957 1.00 90.31 436 ARG A N 1
ATOM 3177 C CA . ARG A 1 436 ? 23.654 8.427 -3.093 1.00 90.31 436 ARG A CA 1
ATOM 3178 C C . ARG A 1 436 ? 22.635 7.321 -3.330 1.00 90.31 436 ARG A C 1
ATOM 3180 O O . ARG A 1 436 ? 21.432 7.594 -3.281 1.00 90.31 436 ARG A O 1
ATOM 3187 N N . GLY A 1 437 ? 23.086 6.096 -3.566 1.00 87.56 437 GLY A N 1
ATOM 3188 C CA . GLY A 1 437 ? 22.189 4.973 -3.824 1.00 87.56 437 GLY A CA 1
ATOM 3189 C C . GLY A 1 437 ? 22.888 3.661 -4.127 1.00 87.56 437 GLY A C 1
ATOM 3190 O O . GLY A 1 437 ? 24.110 3.560 -4.038 1.00 87.56 437 GLY A O 1
ATOM 3191 N N . VAL A 1 438 ? 22.072 2.665 -4.467 1.00 90.88 438 VAL A N 1
ATOM 3192 C CA . VAL A 1 438 ? 22.523 1.348 -4.915 1.00 90.88 438 VAL A CA 1
ATOM 3193 C C . VAL A 1 438 ? 21.715 0.939 -6.138 1.00 90.88 438 VAL A C 1
ATOM 3195 O O . VAL A 1 438 ? 20.487 0.894 -6.075 1.00 90.88 438 VAL A O 1
ATOM 3198 N N . LEU A 1 439 ? 22.395 0.645 -7.240 1.00 95.06 439 LEU A N 1
ATOM 3199 C CA . LEU A 1 439 ? 21.797 0.025 -8.414 1.00 95.06 439 LEU A CA 1
ATOM 3200 C C . LEU A 1 439 ? 21.992 -1.486 -8.304 1.00 95.06 439 LEU A C 1
ATOM 3202 O O . LEU A 1 439 ? 23.128 -1.947 -8.240 1.00 95.06 439 LEU A O 1
ATOM 3206 N N . THR A 1 440 ? 20.898 -2.240 -8.295 1.00 90.88 440 THR A N 1
ATOM 3207 C CA . THR A 1 440 ? 20.922 -3.701 -8.168 1.00 90.88 440 THR A CA 1
ATOM 3208 C C . THR A 1 440 ? 20.367 -4.346 -9.426 1.00 90.88 440 THR A C 1
ATOM 3210 O O . THR A 1 440 ? 19.312 -3.924 -9.902 1.00 90.88 440 THR A O 1
ATOM 3213 N N . ALA A 1 441 ? 21.022 -5.396 -9.922 1.00 92.94 441 ALA A N 1
ATOM 3214 C CA . ALA A 1 441 ? 20.512 -6.262 -10.981 1.00 92.94 441 ALA A CA 1
ATOM 3215 C C . ALA A 1 441 ? 20.726 -7.746 -10.644 1.00 92.94 441 ALA A C 1
ATOM 3217 O O . ALA A 1 441 ? 21.750 -8.113 -10.072 1.00 92.94 441 ALA A O 1
ATOM 3218 N N . LEU A 1 442 ? 19.768 -8.600 -11.011 1.00 92.06 442 LEU A N 1
ATOM 3219 C CA . LEU A 1 442 ? 19.927 -10.058 -11.018 1.00 92.06 442 LEU A CA 1
ATOM 3220 C C . LEU A 1 442 ? 19.957 -10.523 -12.471 1.00 92.06 442 LEU A C 1
ATOM 3222 O O . LEU A 1 442 ? 18.969 -10.349 -13.190 1.00 92.06 442 LEU A O 1
ATOM 3226 N N . ILE A 1 443 ? 21.091 -11.072 -12.899 1.00 98.19 443 ILE A N 1
ATOM 3227 C CA . ILE A 1 443 ? 21.367 -11.355 -14.310 1.00 98.19 443 ILE A CA 1
ATOM 3228 C C . ILE A 1 443 ? 21.883 -12.785 -14.465 1.00 98.19 443 ILE A C 1
ATOM 3230 O O . ILE A 1 443 ? 22.809 -13.190 -13.767 1.00 98.19 443 ILE A O 1
ATOM 3234 N N . VAL A 1 444 ? 21.302 -13.533 -15.402 1.00 97.50 444 VAL A N 1
ATOM 3235 C CA . VAL A 1 444 ? 21.896 -14.757 -15.958 1.00 97.50 444 VAL A CA 1
ATOM 3236 C C . VAL A 1 444 ? 22.641 -14.365 -17.230 1.00 97.50 444 VAL A C 1
ATOM 3238 O O . VAL A 1 444 ? 22.021 -13.854 -18.169 1.00 97.50 444 VAL A O 1
ATOM 3241 N N . SER A 1 445 ? 23.954 -14.581 -17.260 1.00 96.25 445 SER A N 1
ATOM 3242 C CA . SER A 1 445 ? 24.807 -14.164 -18.380 1.00 96.25 445 SER A CA 1
ATOM 3243 C C . SER A 1 445 ? 25.097 -15.334 -19.324 1.00 96.25 445 SER A C 1
ATOM 3245 O O . SER A 1 445 ? 25.419 -16.427 -18.853 1.00 96.25 445 SER A O 1
ATOM 3247 N N . PRO A 1 446 ? 25.045 -15.141 -20.654 1.00 96.62 446 PRO A N 1
ATOM 3248 C CA . PRO A 1 446 ? 25.478 -16.164 -21.590 1.00 96.62 446 PRO A CA 1
ATOM 3249 C C . PRO A 1 446 ? 27.001 -16.322 -21.518 1.00 96.62 446 PRO A C 1
ATOM 3251 O O . PRO A 1 446 ? 27.738 -15.338 -21.501 1.00 96.62 446 PRO A O 1
ATOM 3254 N N . CYS A 1 447 ? 27.483 -17.564 -21.538 1.00 95.06 447 CYS A N 1
ATOM 3255 C CA . CYS A 1 447 ? 28.912 -17.869 -21.563 1.00 95.06 447 CYS A CA 1
ATOM 3256 C C . CYS A 1 447 ? 29.249 -18.674 -22.814 1.00 95.06 447 CYS A C 1
ATOM 3258 O O . CYS A 1 447 ? 28.946 -19.863 -22.900 1.00 95.06 447 CYS A O 1
ATOM 3260 N N . ALA A 1 448 ? 29.868 -18.021 -23.795 1.00 96.38 448 ALA A N 1
ATOM 3261 C CA . ALA A 1 448 ? 30.316 -18.671 -25.017 1.00 96.38 448 ALA A CA 1
ATOM 3262 C C . ALA A 1 448 ? 31.475 -17.914 -25.668 1.00 96.38 448 ALA A C 1
ATOM 3264 O O . ALA A 1 448 ? 31.664 -16.714 -25.464 1.00 96.38 448 ALA A O 1
ATOM 3265 N N . VAL A 1 449 ? 32.238 -18.630 -26.494 1.00 96.94 449 VAL A N 1
ATOM 3266 C CA . VAL A 1 449 ? 33.307 -18.054 -27.315 1.00 96.94 449 VAL A CA 1
ATOM 3267 C C . VAL A 1 449 ? 32.743 -16.947 -28.210 1.00 96.94 449 VAL A C 1
ATOM 3269 O O . VAL A 1 449 ? 31.718 -17.140 -28.858 1.00 96.94 449 VAL A O 1
ATOM 3272 N N . GLY A 1 450 ? 33.419 -15.796 -28.253 1.00 96.38 450 GLY A N 1
ATOM 3273 C CA . GLY A 1 450 ? 33.022 -14.652 -29.073 1.00 96.38 450 GLY A CA 1
ATOM 3274 C C . GLY A 1 450 ? 31.796 -13.884 -28.572 1.00 96.38 450 GLY A C 1
ATOM 3275 O O . GLY A 1 450 ? 31.305 -13.043 -29.318 1.00 96.38 450 GLY A O 1
ATOM 3276 N N . ILE A 1 451 ? 31.295 -14.153 -27.360 1.00 97.69 451 ILE A N 1
ATOM 3277 C CA . ILE A 1 451 ? 30.160 -13.446 -26.745 1.00 97.69 451 ILE A CA 1
ATOM 3278 C C . ILE A 1 451 ? 30.644 -12.553 -25.595 1.00 97.69 451 ILE A C 1
ATOM 3280 O O . ILE A 1 451 ? 31.485 -12.972 -24.794 1.00 97.69 451 ILE A O 1
ATOM 3284 N N . TRP A 1 452 ? 30.094 -11.336 -25.529 1.00 97.19 452 TRP A N 1
ATOM 3285 C CA . TRP A 1 452 ? 30.395 -10.308 -24.529 1.00 97.19 452 TRP A CA 1
ATOM 3286 C C . TRP A 1 452 ? 29.101 -9.644 -24.014 1.00 97.19 452 TRP A C 1
ATOM 3288 O O . TRP A 1 452 ? 28.645 -8.647 -24.576 1.00 97.19 452 TRP A O 1
ATOM 3298 N N . PRO A 1 453 ? 28.445 -10.206 -22.981 1.00 97.62 453 PRO A N 1
ATOM 3299 C CA . PRO A 1 453 ? 27.339 -9.550 -22.293 1.00 97.62 453 PRO A CA 1
ATOM 3300 C C . PRO A 1 453 ? 27.865 -8.482 -21.325 1.00 97.62 453 PRO A C 1
ATOM 3302 O O . PRO A 1 453 ? 28.876 -8.710 -20.655 1.00 97.62 453 PRO A O 1
ATOM 3305 N N . ALA A 1 454 ? 27.156 -7.355 -21.228 1.00 97.88 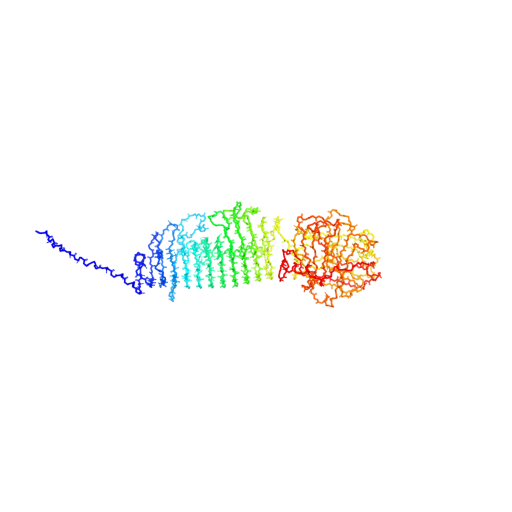454 ALA A N 1
ATOM 3306 C CA . ALA A 1 454 ? 27.536 -6.235 -20.373 1.00 97.88 454 ALA A CA 1
ATOM 3307 C C . ALA A 1 454 ? 26.334 -5.576 -19.672 1.00 97.88 454 ALA A C 1
ATOM 3309 O O . ALA A 1 454 ? 25.266 -5.379 -20.261 1.00 97.88 454 ALA A O 1
ATOM 3310 N N . PHE A 1 455 ? 26.546 -5.197 -18.410 1.00 98.50 455 PHE A N 1
ATOM 3311 C CA . PHE A 1 455 ? 25.702 -4.337 -17.583 1.00 98.50 455 PHE A CA 1
ATOM 3312 C C . PHE A 1 455 ? 26.573 -3.240 -16.969 1.00 98.50 455 PHE A C 1
ATOM 3314 O O . PHE A 1 455 ? 27.465 -3.507 -16.160 1.00 98.50 455 PHE A O 1
ATOM 3321 N N . TRP A 1 456 ? 26.320 -2.004 -17.379 1.00 98.38 456 TRP A N 1
ATOM 3322 C CA . TRP A 1 456 ? 27.282 -0.916 -17.233 1.00 98.38 456 TRP A CA 1
ATOM 3323 C C . TRP A 1 456 ? 26.606 0.449 -17.312 1.00 98.38 456 TRP A C 1
ATOM 3325 O O . TRP A 1 456 ? 25.391 0.538 -17.515 1.00 98.38 456 TRP A O 1
ATOM 3335 N N . LEU A 1 457 ? 27.372 1.515 -17.097 1.00 98.38 457 LEU A N 1
ATOM 3336 C CA . LEU A 1 457 ? 26.880 2.881 -17.009 1.00 98.38 457 LEU A CA 1
ATOM 3337 C C . LEU A 1 457 ? 27.687 3.832 -17.891 1.00 98.38 457 LEU A C 1
ATOM 3339 O O . LEU A 1 457 ? 28.917 3.824 -17.867 1.00 98.38 457 LEU A O 1
ATOM 3343 N N . LEU A 1 458 ? 26.971 4.732 -18.567 1.00 97.00 458 LEU A N 1
ATOM 3344 C CA . LEU A 1 458 ? 27.538 5.882 -19.273 1.00 97.00 458 LEU A CA 1
ATOM 3345 C C . LEU A 1 458 ? 26.764 7.156 -18.936 1.00 97.00 458 LEU A C 1
ATOM 3347 O O . LEU A 1 458 ? 25.558 7.080 -18.668 1.00 97.00 458 LEU A O 1
ATOM 3351 N N . PRO A 1 459 ? 27.398 8.338 -19.001 1.00 95.94 459 PRO A N 1
ATOM 3352 C CA . PRO A 1 459 ? 26.704 9.596 -18.799 1.00 95.94 459 PRO A CA 1
ATOM 3353 C C . PRO A 1 459 ? 25.579 9.773 -19.817 1.00 95.94 459 PRO A C 1
ATOM 3355 O O . PRO A 1 459 ? 25.678 9.347 -20.967 1.00 95.94 459 PRO A O 1
ATOM 3358 N N . GLN A 1 460 ? 24.498 10.431 -19.406 1.00 93.62 460 GLN A N 1
ATOM 3359 C CA . GLN A 1 460 ? 23.438 10.802 -20.333 1.00 93.62 460 GLN A CA 1
ATOM 3360 C C . GLN A 1 460 ? 24.000 11.673 -21.464 1.00 93.62 460 GLN A C 1
ATOM 3362 O O . GLN A 1 460 ? 24.692 12.663 -21.214 1.00 93.62 460 GLN A O 1
ATOM 3367 N N . GLU A 1 461 ? 23.661 11.310 -22.702 1.00 90.31 461 GLU A N 1
ATOM 3368 C CA . GLU A 1 461 ? 24.067 12.047 -23.897 1.00 90.31 461 GLU A CA 1
ATOM 3369 C C . GLU A 1 461 ? 23.611 13.519 -23.870 1.00 90.31 461 GLU A C 1
ATOM 3371 O O . GLU A 1 461 ? 22.515 13.822 -23.387 1.00 90.31 461 GLU A O 1
ATOM 3376 N N . PRO A 1 462 ? 24.409 14.438 -24.447 1.00 93.12 462 PRO A N 1
ATOM 3377 C CA . PRO A 1 462 ? 25.745 14.211 -25.010 1.00 93.12 462 PRO A CA 1
ATOM 3378 C C . PRO A 1 462 ? 26.829 14.084 -23.921 1.00 93.12 462 PRO A C 1
ATOM 3380 O O . PRO A 1 462 ? 26.733 14.701 -22.860 1.00 93.12 462 PRO A O 1
ATOM 3383 N N . PHE A 1 463 ? 27.877 13.306 -24.203 1.00 92.19 463 PHE A N 1
ATOM 3384 C CA . PHE A 1 463 ? 29.057 13.154 -23.343 1.00 92.19 463 PHE A CA 1
ATOM 3385 C C . PHE A 1 463 ? 30.314 12.869 -24.179 1.00 92.19 463 PHE A C 1
ATOM 3387 O O . PHE A 1 463 ? 30.216 12.482 -25.347 1.00 92.19 463 PHE A O 1
ATOM 3394 N N . SER A 1 464 ? 31.490 13.071 -23.585 1.00 91.62 464 SER A N 1
ATOM 3395 C CA . SER A 1 464 ? 32.798 12.817 -24.199 1.00 91.62 464 SER A CA 1
ATOM 3396 C C . SER A 1 464 ? 33.413 11.542 -23.630 1.00 91.62 464 SER A C 1
ATOM 3398 O O . SER A 1 464 ? 33.947 11.532 -22.520 1.00 91.62 464 SER A O 1
ATOM 3400 N N . TRP A 1 465 ? 33.336 10.452 -24.391 1.00 89.81 465 TRP A N 1
ATOM 3401 C CA . TRP A 1 465 ? 33.953 9.186 -24.005 1.00 89.81 465 TRP A CA 1
ATOM 3402 C C . TRP A 1 465 ? 35.475 9.209 -24.224 1.00 89.81 465 TRP A C 1
ATOM 3404 O O . TRP A 1 465 ? 35.918 9.676 -25.279 1.00 89.81 465 TRP A O 1
ATOM 3414 N N . PRO A 1 466 ? 36.290 8.664 -23.303 1.00 88.31 466 PRO A N 1
ATOM 3415 C CA . PRO A 1 466 ? 35.941 8.103 -21.991 1.00 88.31 466 PRO A CA 1
ATOM 3416 C C . PRO A 1 466 ? 36.067 9.118 -20.841 1.00 88.31 466 PRO A C 1
ATOM 3418 O O . PRO A 1 466 ? 35.855 8.758 -19.691 1.00 88.31 466 PRO A O 1
ATOM 3421 N N . THR A 1 467 ? 36.435 10.375 -21.112 1.00 89.88 467 THR A N 1
ATOM 3422 C CA . THR A 1 467 ? 36.753 11.382 -20.080 1.00 89.88 467 THR A CA 1
ATOM 3423 C C . THR A 1 467 ? 35.600 11.666 -19.117 1.00 89.88 467 THR A C 1
ATOM 3425 O O . THR A 1 467 ? 35.843 11.848 -17.926 1.00 89.88 467 THR A O 1
ATOM 3428 N N . ASP A 1 468 ? 34.355 11.650 -19.600 1.00 94.12 468 ASP A N 1
ATOM 3429 C CA . ASP A 1 468 ? 33.175 11.857 -18.749 1.00 94.12 468 ASP A CA 1
ATOM 3430 C C . ASP A 1 468 ? 32.840 10.633 -17.867 1.00 94.12 468 ASP A C 1
ATOM 3432 O O . ASP A 1 468 ? 31.961 10.728 -17.005 1.00 94.12 468 ASP A O 1
ATOM 3436 N N . GLY A 1 469 ? 33.570 9.526 -18.036 1.00 94.81 469 GLY A N 1
ATOM 3437 C CA . GLY A 1 469 ? 33.514 8.310 -17.230 1.00 94.81 469 GLY A CA 1
ATOM 3438 C C . GLY A 1 469 ? 32.697 7.172 -17.845 1.00 94.81 469 GLY A C 1
ATOM 3439 O O . GLY A 1 469 ? 31.718 7.396 -18.552 1.00 94.81 469 GLY A O 1
ATOM 3440 N N . GLU A 1 470 ? 33.089 5.945 -17.517 1.00 96.94 470 GLU A N 1
ATOM 3441 C CA . GLU A 1 470 ? 32.405 4.684 -17.831 1.00 96.94 470 GLU A CA 1
ATOM 3442 C C . GLU A 1 470 ? 32.562 3.735 -16.640 1.00 96.94 470 GLU A C 1
ATOM 3444 O O . GLU A 1 470 ? 33.654 3.626 -16.071 1.00 96.94 470 GLU A O 1
ATOM 3449 N N . VAL A 1 471 ? 31.461 3.105 -16.224 1.00 98.00 471 VAL A N 1
ATOM 3450 C CA . VAL A 1 471 ? 31.430 2.185 -15.080 1.00 98.00 471 VAL A CA 1
ATOM 3451 C C . VAL A 1 471 ? 30.845 0.851 -15.506 1.00 98.00 471 VAL A C 1
ATOM 3453 O O . VAL A 1 471 ? 29.634 0.736 -15.703 1.00 98.00 471 VAL A O 1
ATOM 3456 N N . ASP A 1 472 ? 31.680 -0.174 -15.517 1.00 97.69 472 ASP A N 1
ATOM 3457 C CA . ASP A 1 472 ? 31.289 -1.519 -15.904 1.00 97.69 472 ASP A CA 1
ATOM 3458 C C . ASP A 1 472 ? 31.055 -2.361 -14.662 1.00 97.69 472 ASP A C 1
ATOM 3460 O O . A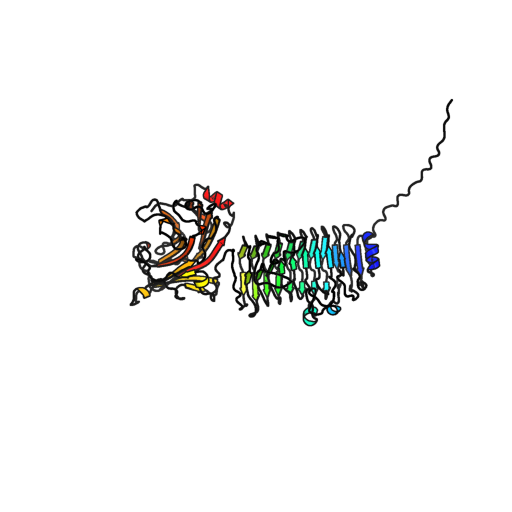SP A 1 472 ? 31.956 -2.643 -13.866 1.00 97.69 472 ASP A O 1
ATOM 3464 N N . ILE A 1 473 ? 29.790 -2.707 -14.435 1.00 98.50 473 ILE A N 1
ATOM 3465 C CA . ILE A 1 473 ? 29.381 -3.422 -13.228 1.00 98.50 473 ILE A CA 1
ATOM 3466 C C . ILE A 1 473 ? 29.566 -4.920 -13.448 1.00 98.50 473 ILE A C 1
ATOM 3468 O O . ILE A 1 473 ? 30.142 -5.608 -12.596 1.00 98.50 473 ILE A O 1
ATOM 3472 N N . ALA A 1 474 ? 29.101 -5.405 -14.599 1.00 97.19 474 ALA A N 1
ATOM 3473 C CA . ALA A 1 474 ? 29.247 -6.788 -14.999 1.00 97.19 474 ALA A CA 1
ATOM 3474 C C . ALA A 1 474 ? 29.562 -6.923 -16.484 1.00 97.19 474 ALA A C 1
ATOM 3476 O O . ALA A 1 474 ? 28.746 -6.546 -17.321 1.00 97.19 474 ALA A O 1
ATOM 3477 N N . GLU A 1 475 ? 30.703 -7.530 -16.791 1.00 94.62 475 GLU A N 1
ATOM 3478 C CA . GLU A 1 475 ? 31.122 -7.882 -18.143 1.00 94.62 475 GLU A CA 1
ATOM 3479 C C . GLU A 1 475 ? 31.807 -9.241 -18.139 1.00 94.62 475 GLU A C 1
ATOM 3481 O O . GLU A 1 475 ? 32.503 -9.589 -17.189 1.00 94.62 475 GLU A O 1
ATOM 3486 N N . THR A 1 476 ? 31.629 -10.024 -19.197 1.00 94.44 476 THR A N 1
ATOM 3487 C CA . THR A 1 476 ? 32.286 -11.336 -19.327 1.00 94.44 476 THR A CA 1
ATOM 3488 C C . THR A 1 476 ? 32.744 -11.518 -20.761 1.00 94.44 476 THR A C 1
ATOM 3490 O O . THR A 1 476 ? 32.084 -11.012 -21.671 1.00 94.44 476 THR A O 1
ATOM 3493 N N . TRP A 1 477 ? 33.844 -12.234 -20.991 1.00 94.00 477 TRP A N 1
ATOM 3494 C CA . TRP A 1 477 ? 34.412 -12.366 -22.333 1.00 94.00 477 TRP A CA 1
ATOM 3495 C C . TRP A 1 477 ? 34.633 -13.828 -22.680 1.00 94.00 477 TRP A C 1
ATOM 3497 O O . TRP A 1 477 ? 35.175 -14.598 -21.891 1.00 94.00 477 TRP A O 1
ATOM 3507 N N . ASN A 1 478 ? 34.263 -14.230 -23.897 1.00 95.62 478 ASN A N 1
ATOM 3508 C CA . ASN A 1 478 ? 34.553 -15.572 -24.415 1.00 95.62 478 ASN A CA 1
ATOM 3509 C C . ASN A 1 478 ? 34.051 -16.738 -23.532 1.00 95.62 478 ASN A C 1
ATOM 3511 O O . ASN A 1 478 ? 34.550 -17.857 -23.668 1.00 95.62 478 ASN A O 1
ATOM 3515 N N . GLY A 1 479 ? 33.080 -16.495 -22.644 1.00 91.81 479 GLY A N 1
ATOM 3516 C CA . GLY A 1 479 ? 32.590 -17.493 -21.694 1.00 91.81 479 GLY A CA 1
ATOM 3517 C C . GLY A 1 479 ? 33.642 -17.958 -20.684 1.00 91.81 479 GLY A C 1
ATOM 3518 O O . GLY A 1 479 ? 33.626 -19.115 -20.283 1.00 91.81 479 GLY A O 1
ATOM 3519 N N . ASP A 1 480 ? 34.560 -17.084 -20.274 1.00 94.81 480 ASP A N 1
ATOM 3520 C CA . ASP A 1 480 ? 35.631 -17.368 -19.304 1.00 94.81 480 ASP A CA 1
ATOM 3521 C C . ASP A 1 480 ? 35.161 -17.570 -17.845 1.00 94.81 480 ASP A C 1
ATOM 3523 O O . ASP A 1 480 ? 35.980 -17.850 -16.956 1.00 94.81 480 ASP A O 1
ATOM 3527 N N . HIS A 1 481 ? 33.849 -17.443 -17.614 1.00 96.56 481 HIS A N 1
ATOM 3528 C CA . HIS A 1 481 ? 33.186 -17.512 -16.310 1.00 96.56 481 HIS A CA 1
ATOM 3529 C C . HIS A 1 481 ? 33.795 -16.532 -15.300 1.00 96.56 481 HIS A C 1
ATOM 3531 O O . HIS A 1 481 ? 33.915 -16.824 -14.103 1.00 96.56 481 HIS A O 1
ATOM 3537 N N . GLU A 1 482 ? 34.223 -15.372 -15.786 1.00 96.94 482 GLU A N 1
ATOM 3538 C CA . GLU A 1 482 ? 34.796 -14.300 -14.996 1.00 96.94 482 GLU A CA 1
ATOM 3539 C C . GLU A 1 482 ? 34.031 -13.011 -15.249 1.00 96.94 482 GLU A C 1
ATOM 3541 O O . GLU A 1 482 ? 33.786 -12.627 -16.388 1.00 96.94 482 GLU A O 1
ATOM 3546 N N . ASN A 1 483 ? 33.634 -12.353 -14.164 1.00 97.69 483 ASN A N 1
ATOM 3547 C CA . ASN A 1 483 ? 33.136 -10.997 -14.235 1.00 97.69 483 ASN A CA 1
ATOM 3548 C C . ASN A 1 483 ? 34.315 -10.032 -14.207 1.00 97.69 483 ASN A C 1
ATOM 3550 O O . ASN A 1 483 ? 35.059 -10.020 -13.225 1.00 97.69 483 ASN A O 1
ATOM 3554 N N . HIS A 1 484 ? 34.438 -9.202 -15.229 1.00 95.75 484 HIS A N 1
ATOM 3555 C CA . HIS A 1 484 ? 35.369 -8.088 -15.280 1.00 95.75 484 HIS A CA 1
ATOM 3556 C C . HIS A 1 484 ? 34.608 -6.837 -14.846 1.00 95.75 484 HIS A C 1
ATOM 3558 O O . HIS A 1 484 ? 33.683 -6.391 -15.515 1.00 95.75 484 HIS A O 1
ATOM 3564 N N . THR A 1 485 ? 34.929 -6.332 -13.658 1.00 96.50 485 THR A N 1
ATOM 3565 C CA . THR A 1 485 ? 34.424 -5.041 -13.181 1.00 96.50 485 THR A CA 1
ATOM 3566 C C . THR A 1 485 ? 35.427 -3.974 -13.580 1.00 96.50 485 THR A C 1
ATOM 3568 O O . THR A 1 485 ? 36.597 -4.083 -13.192 1.00 96.50 485 THR A O 1
ATOM 3571 N N . CYS A 1 486 ? 34.975 -2.951 -14.305 1.00 95.62 486 CYS A N 1
ATOM 3572 C CA . CYS A 1 486 ? 35.855 -1.948 -14.888 1.00 95.62 486 CYS A CA 1
ATOM 3573 C C . CYS A 1 486 ? 35.429 -0.506 -14.558 1.00 95.62 486 CYS A C 1
ATOM 3575 O O . CYS A 1 486 ? 34.282 -0.211 -14.215 1.00 95.62 486 CYS A O 1
ATOM 3577 N N . LEU A 1 487 ? 36.403 0.402 -14.595 1.00 96.56 487 LEU A N 1
ATOM 3578 C CA . LEU A 1 487 ? 36.211 1.847 -14.492 1.00 96.56 487 LEU A CA 1
ATOM 3579 C C . LEU A 1 487 ? 37.165 2.529 -15.473 1.00 96.56 487 LEU A C 1
ATOM 3581 O O . LEU A 1 487 ? 38.383 2.348 -15.356 1.00 96.56 487 LEU A O 1
ATOM 3585 N N . HIS A 1 488 ? 36.635 3.352 -16.379 1.00 95.19 488 HIS A N 1
ATOM 3586 C CA . HIS A 1 488 ? 37.420 4.072 -17.388 1.00 95.19 488 HIS A CA 1
ATOM 3587 C C . HIS A 1 488 ? 37.162 5.581 -17.326 1.00 95.19 488 HIS A C 1
ATOM 3589 O O . HIS A 1 488 ? 36.022 6.025 -17.217 1.00 95.19 488 HIS A O 1
ATOM 3595 N N . TRP A 1 489 ? 38.236 6.376 -17.383 1.00 94.81 489 TRP A N 1
ATOM 3596 C CA . TRP A 1 489 ? 38.168 7.849 -17.447 1.00 94.81 489 TRP A CA 1
ATOM 3597 C C . TRP A 1 489 ? 39.290 8.471 -18.305 1.00 94.81 489 TRP A C 1
ATOM 3599 O O . TRP A 1 489 ? 39.629 9.651 -18.188 1.00 94.81 489 TRP A O 1
ATOM 3609 N N . GLY A 1 490 ? 39.908 7.659 -19.164 1.00 91.62 490 GLY A N 1
ATOM 3610 C CA . GLY A 1 490 ? 41.005 8.023 -20.063 1.00 91.62 490 GLY A CA 1
ATOM 3611 C C . GLY A 1 490 ? 41.089 7.063 -21.238 1.00 91.62 490 GLY A C 1
ATOM 3612 O O . GLY A 1 490 ? 40.398 6.051 -21.245 1.00 91.62 490 GLY A O 1
ATOM 3613 N N . HIS A 1 491 ? 41.866 7.395 -22.263 1.00 89.69 491 HIS A N 1
ATOM 3614 C CA . HIS A 1 491 ? 41.984 6.546 -23.452 1.00 89.69 491 HIS A CA 1
ATOM 3615 C C . HIS A 1 491 ? 42.946 5.373 -23.218 1.00 89.69 491 HIS A C 1
ATOM 3617 O O . HIS A 1 491 ? 43.788 5.436 -22.334 1.00 89.69 491 HIS A O 1
ATOM 3623 N N . HIS A 1 492 ? 42.910 4.345 -24.080 1.00 82.69 492 HIS A N 1
ATOM 3624 C CA . HIS A 1 492 ? 43.690 3.103 -23.899 1.00 82.69 492 HIS A CA 1
ATOM 3625 C C . HIS A 1 492 ? 45.208 3.301 -23.676 1.00 82.69 492 HIS A C 1
ATOM 3627 O O . HIS A 1 492 ? 45.860 2.459 -23.068 1.00 82.69 492 HIS A O 1
ATOM 3633 N N . HIS A 1 493 ? 45.783 4.401 -24.178 1.00 86.75 493 HIS A N 1
ATOM 3634 C CA . HIS A 1 493 ? 47.202 4.734 -24.010 1.00 86.75 493 HIS A CA 1
ATOM 3635 C C . HIS A 1 493 ? 47.522 5.337 -22.628 1.00 86.75 493 HIS A C 1
ATOM 3637 O O . HIS A 1 493 ? 48.680 5.624 -22.326 1.00 86.75 493 HIS A O 1
ATOM 3643 N N . GLU A 1 494 ? 46.509 5.524 -21.780 1.00 91.00 494 GLU A N 1
ATOM 3644 C CA . GLU A 1 494 ? 46.579 6.047 -20.420 1.00 91.00 494 GLU A CA 1
ATOM 3645 C C . GLU A 1 494 ? 46.212 4.937 -19.405 1.00 91.00 494 GLU A C 1
ATOM 3647 O O . GLU A 1 494 ? 45.206 5.051 -18.709 1.00 91.00 494 GLU A O 1
ATOM 3652 N N . PRO A 1 495 ? 47.014 3.862 -19.248 1.00 89.25 495 PRO A N 1
ATOM 3653 C CA . PRO A 1 495 ? 46.648 2.675 -18.451 1.00 89.25 495 PRO A CA 1
ATOM 3654 C C . PRO A 1 495 ? 46.315 2.983 -16.980 1.00 89.25 495 PRO A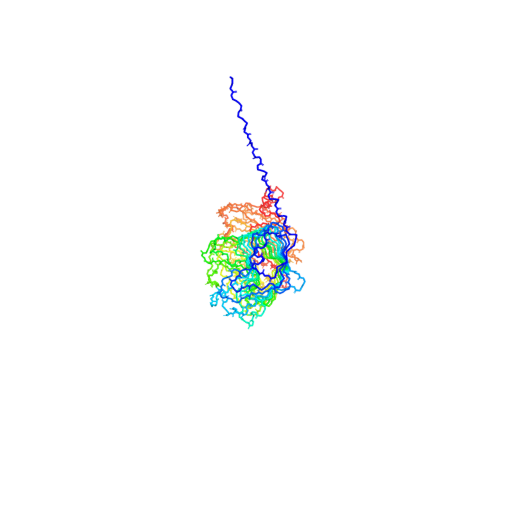 C 1
ATOM 3656 O O . PRO A 1 495 ? 45.516 2.302 -16.342 1.00 89.25 495 PRO A O 1
ATOM 3659 N N . HIS A 1 496 ? 46.879 4.066 -16.440 1.00 91.25 496 HIS A N 1
ATOM 3660 C CA . HIS A 1 496 ? 46.596 4.557 -15.093 1.00 91.25 496 HIS A CA 1
ATOM 3661 C C . HIS A 1 496 ? 45.175 5.125 -14.923 1.00 91.25 496 HIS A C 1
ATOM 3663 O O . HIS A 1 496 ? 44.732 5.270 -13.780 1.00 91.25 496 HIS A O 1
ATOM 3669 N N . LYS A 1 497 ? 44.465 5.418 -16.023 1.00 93.50 497 LYS A N 1
ATOM 3670 C CA . LYS A 1 497 ? 43.072 5.893 -16.064 1.00 93.50 497 LYS A CA 1
ATOM 3671 C C . LYS A 1 497 ? 42.040 4.782 -16.269 1.00 93.50 497 LYS A C 1
ATOM 3673 O O . LYS A 1 497 ? 40.915 5.023 -16.711 1.00 93.50 497 LYS A O 1
ATOM 3678 N N . HIS A 1 498 ? 42.449 3.563 -15.946 1.00 94.31 498 HIS A N 1
ATOM 3679 C CA . HIS A 1 498 ? 41.612 2.387 -16.017 1.00 94.31 498 HIS A CA 1
ATOM 3680 C C . HIS A 1 498 ? 41.814 1.522 -14.777 1.00 94.31 498 HIS A C 1
ATOM 3682 O O . HIS A 1 498 ? 42.930 1.419 -14.253 1.00 94.31 498 HIS A O 1
ATOM 3688 N N . ARG A 1 499 ? 40.736 0.925 -14.277 1.00 95.81 499 ARG A N 1
ATOM 3689 C CA . ARG A 1 499 ? 40.785 -0.087 -13.217 1.00 95.81 499 ARG A CA 1
ATOM 3690 C C . ARG A 1 499 ? 39.965 -1.283 -13.634 1.00 95.81 499 ARG A C 1
ATOM 3692 O O . ARG A 1 499 ? 38.842 -1.093 -14.076 1.00 95.81 499 ARG A O 1
ATOM 3699 N N . VAL A 1 500 ? 40.526 -2.475 -13.469 1.00 95.12 500 VAL A N 1
ATOM 3700 C CA . VAL A 1 500 ? 39.866 -3.741 -13.784 1.00 95.12 500 VAL A CA 1
ATOM 3701 C C . VAL A 1 500 ? 40.086 -4.742 -12.664 1.00 95.12 500 VAL A C 1
ATOM 3703 O O . VAL A 1 500 ? 41.190 -4.875 -12.125 1.00 95.12 500 VAL A O 1
ATOM 3706 N N . LEU A 1 501 ? 39.035 -5.476 -12.324 1.00 96.69 501 LEU A N 1
ATOM 3707 C CA . LEU A 1 501 ? 39.116 -6.615 -11.426 1.00 96.69 501 LEU A CA 1
ATOM 3708 C C . LEU A 1 501 ? 38.303 -7.788 -11.969 1.00 96.69 501 LEU A C 1
ATOM 3710 O O . LEU A 1 501 ? 37.088 -7.687 -12.131 1.00 96.69 501 LEU A O 1
ATOM 3714 N N . GLY A 1 502 ? 38.984 -8.913 -12.174 1.00 96.94 502 GLY A N 1
ATOM 3715 C CA . GLY A 1 502 ? 38.365 -10.188 -12.504 1.00 96.94 502 GLY A CA 1
ATOM 3716 C C . GLY A 1 502 ? 37.850 -10.915 -11.259 1.00 96.94 502 GLY A C 1
ATOM 3717 O O . GLY A 1 502 ? 38.557 -11.040 -10.255 1.00 96.94 502 GLY A O 1
ATOM 3718 N N . THR A 1 503 ? 36.603 -11.384 -11.303 1.00 97.81 503 THR A N 1
ATOM 3719 C CA . THR A 1 503 ? 35.984 -12.218 -10.263 1.00 97.81 503 THR A CA 1
ATOM 3720 C C . THR A 1 503 ? 35.422 -13.490 -10.885 1.00 97.81 503 THR A C 1
ATOM 3722 O O . THR A 1 503 ? 34.479 -13.436 -11.671 1.00 97.81 503 THR A O 1
ATOM 3725 N N . LYS A 1 504 ? 35.963 -14.657 -10.516 1.00 97.94 504 LYS A N 1
ATOM 3726 C CA . LYS A 1 504 ? 35.475 -15.952 -11.016 1.00 97.94 504 LYS A CA 1
ATOM 3727 C C . LYS A 1 504 ? 34.085 -16.284 -10.469 1.00 97.94 504 LYS A C 1
ATOM 3729 O O . LYS A 1 504 ? 33.886 -16.318 -9.255 1.00 97.94 504 LYS A O 1
ATOM 3734 N N . ILE A 1 505 ? 33.155 -16.606 -11.368 1.00 97.75 505 ILE A N 1
ATOM 3735 C CA . ILE A 1 505 ? 31.785 -17.038 -11.062 1.00 97.75 505 ILE A CA 1
ATOM 3736 C C . ILE A 1 505 ? 31.465 -18.256 -11.945 1.00 97.75 505 ILE A C 1
ATOM 3738 O O . ILE A 1 505 ? 30.885 -18.107 -13.021 1.00 97.75 505 ILE A O 1
ATOM 3742 N N . PRO A 1 506 ? 31.866 -19.474 -11.533 1.00 96.62 506 PRO A N 1
ATOM 3743 C CA . PRO A 1 506 ? 31.776 -20.669 -12.379 1.00 96.62 506 PRO A CA 1
ATOM 3744 C C . PRO A 1 506 ? 30.367 -20.999 -12.896 1.00 96.62 506 PRO A C 1
ATOM 3746 O O . PRO A 1 506 ? 30.235 -21.672 -13.916 1.00 96.62 506 PRO A O 1
ATOM 3749 N N . ASP A 1 507 ? 29.329 -20.549 -12.190 1.00 95.12 507 ASP A N 1
ATOM 3750 C CA . ASP A 1 507 ? 27.923 -20.876 -12.419 1.00 95.12 507 ASP A CA 1
ATOM 3751 C C . ASP A 1 507 ? 27.076 -19.699 -12.941 1.00 95.12 507 ASP A C 1
ATOM 3753 O O . ASP A 1 507 ? 25.850 -19.798 -12.966 1.00 95.12 507 ASP A O 1
ATOM 3757 N N . MET A 1 508 ? 27.692 -18.606 -13.414 1.00 95.38 508 MET A N 1
ATOM 3758 C CA . MET A 1 508 ? 26.968 -17.406 -13.888 1.00 95.38 508 MET A CA 1
ATOM 3759 C C . MET A 1 508 ? 25.996 -17.645 -15.060 1.00 95.38 508 MET A C 1
ATOM 3761 O O . MET A 1 508 ? 25.061 -16.872 -15.255 1.00 95.38 508 MET A O 1
ATOM 3765 N N . HIS A 1 509 ? 26.201 -18.719 -15.828 1.00 94.19 509 HIS A N 1
ATOM 3766 C CA . HIS A 1 509 ? 25.316 -19.135 -16.921 1.00 94.19 509 HIS A CA 1
ATOM 3767 C C . HIS A 1 509 ? 24.130 -19.983 -16.443 1.00 94.19 509 HIS A C 1
ATOM 3769 O O . HIS A 1 509 ? 23.170 -20.185 -17.184 1.00 94.19 509 HIS A O 1
ATOM 3775 N N . ALA A 1 510 ? 24.209 -20.525 -15.226 1.00 92.75 510 ALA A N 1
ATOM 3776 C CA . ALA A 1 510 ? 23.254 -21.491 -14.692 1.00 92.75 510 ALA A CA 1
ATOM 3777 C C . ALA A 1 510 ? 22.302 -20.882 -13.654 1.00 92.75 510 ALA A C 1
ATOM 3779 O O . ALA A 1 510 ? 21.289 -21.499 -13.320 1.00 92.75 510 ALA A O 1
ATOM 3780 N N . ARG A 1 511 ? 22.609 -19.689 -13.136 1.00 96.00 511 ARG A N 1
ATOM 3781 C CA . ARG A 1 511 ? 21.773 -18.991 -12.157 1.00 96.00 511 ARG A CA 1
ATOM 3782 C C . ARG A 1 511 ? 21.852 -17.473 -12.308 1.00 96.00 511 ARG A C 1
ATOM 3784 O O . ARG A 1 511 ? 22.828 -16.967 -12.857 1.00 96.00 511 ARG A O 1
ATOM 3791 N N . PRO A 1 512 ? 20.881 -16.740 -11.744 1.00 93.69 512 PRO A N 1
ATOM 3792 C CA . PRO A 1 512 ? 20.990 -15.298 -11.603 1.00 93.69 512 PRO A CA 1
ATOM 3793 C C . PRO A 1 512 ? 22.128 -14.956 -10.643 1.00 93.69 512 PRO A C 1
ATOM 3795 O O . PRO A 1 512 ? 22.186 -15.448 -9.509 1.00 93.69 512 PRO A O 1
ATOM 3798 N N . VAL A 1 513 ? 23.033 -14.105 -11.103 1.00 97.88 513 VAL A N 1
ATOM 3799 C CA . VAL A 1 513 ? 24.066 -13.473 -10.288 1.00 97.88 513 VAL A CA 1
ATOM 3800 C C . VAL A 1 513 ? 23.554 -12.109 -9.866 1.00 97.88 513 VAL A C 1
ATOM 3802 O O . VAL A 1 513 ? 23.030 -11.351 -10.687 1.00 97.88 513 VAL A O 1
ATOM 3805 N N . ARG A 1 514 ? 23.680 -11.799 -8.576 1.00 96.00 514 ARG A N 1
ATOM 3806 C CA . ARG A 1 514 ? 23.319 -10.483 -8.059 1.00 96.00 514 ARG A CA 1
ATOM 3807 C C . ARG A 1 514 ? 24.505 -9.538 -8.183 1.00 96.00 514 ARG A C 1
ATOM 3809 O O . ARG A 1 514 ? 25.556 -9.788 -7.598 1.00 96.00 514 ARG A O 1
ATOM 3816 N N . TYR A 1 515 ? 24.282 -8.416 -8.846 1.00 98.38 515 TYR A N 1
ATOM 3817 C CA . TYR A 1 515 ? 25.218 -7.309 -8.947 1.00 98.38 515 TYR A CA 1
ATOM 3818 C C . TYR A 1 515 ? 24.645 -6.103 -8.214 1.00 98.38 515 TYR A C 1
ATOM 3820 O O . TYR A 1 515 ? 23.527 -5.684 -8.516 1.00 98.38 515 TYR A O 1
ATOM 3828 N N . ASP A 1 516 ? 25.395 -5.537 -7.269 1.00 96.94 516 ASP A N 1
ATOM 3829 C CA . ASP A 1 516 ? 25.057 -4.250 -6.659 1.00 96.94 516 ASP A CA 1
ATOM 3830 C C . ASP A 1 516 ? 26.181 -3.237 -6.924 1.00 96.94 516 ASP A C 1
ATOM 3832 O O . ASP A 1 516 ? 27.356 -3.512 -6.688 1.00 96.94 516 ASP A O 1
ATOM 3836 N N . PHE A 1 517 ? 25.818 -2.040 -7.376 1.00 98.38 517 PHE A N 1
ATOM 3837 C CA . PHE A 1 517 ? 26.716 -0.897 -7.510 1.00 98.38 517 PHE A CA 1
ATOM 3838 C C . PHE A 1 517 ? 26.257 0.205 -6.560 1.00 98.38 517 PHE A C 1
ATOM 3840 O O . PHE A 1 517 ? 25.215 0.831 -6.775 1.00 98.38 517 PHE A O 1
ATOM 3847 N N . ALA A 1 518 ? 27.008 0.416 -5.481 1.00 97.75 518 ALA A N 1
ATOM 3848 C CA . ALA A 1 518 ? 26.699 1.405 -4.458 1.00 97.75 518 ALA A CA 1
ATOM 3849 C C . ALA A 1 518 ? 27.589 2.634 -4.610 1.00 97.75 518 ALA A C 1
ATOM 3851 O O . ALA A 1 518 ? 28.802 2.507 -4.780 1.00 97.75 518 ALA A O 1
ATOM 3852 N N . TRP A 1 519 ? 27.009 3.825 -4.472 1.00 97.75 519 TRP A N 1
ATOM 3853 C CA . TRP A 1 519 ? 27.776 5.063 -4.517 1.00 97.75 519 TRP A CA 1
ATOM 3854 C C . TRP A 1 519 ? 27.303 6.104 -3.516 1.00 97.75 519 TRP A C 1
ATOM 3856 O O . TRP A 1 519 ? 26.122 6.209 -3.178 1.00 97.75 519 TRP A O 1
ATOM 3866 N N . GLU A 1 520 ? 28.247 6.941 -3.109 1.00 96.12 520 GLU A N 1
ATOM 3867 C CA . GLU A 1 520 ? 27.986 8.177 -2.394 1.00 96.12 520 GLU A CA 1
ATOM 3868 C C . GLU A 1 520 ? 28.836 9.302 -2.989 1.00 96.12 520 GLU A C 1
ATOM 3870 O O . GLU A 1 520 ? 30.066 9.286 -2.930 1.00 96.12 520 GLU A O 1
ATOM 3875 N N . GLN A 1 521 ? 28.162 10.296 -3.552 1.00 93.94 521 GLN A N 1
ATOM 3876 C CA . GLN A 1 521 ? 28.728 11.489 -4.167 1.00 93.94 521 GLN A CA 1
ATOM 3877 C C . GLN A 1 521 ? 28.005 12.718 -3.599 1.00 93.94 521 GLN A C 1
ATOM 3879 O O . GLN A 1 521 ? 27.050 13.216 -4.198 1.00 93.94 521 GLN A O 1
ATOM 3884 N N . PRO A 1 522 ? 28.411 13.205 -2.414 1.00 82.62 522 PRO A N 1
ATOM 3885 C CA . PRO A 1 522 ? 27.757 14.338 -1.772 1.00 82.62 522 PRO A CA 1
ATOM 3886 C C . PRO A 1 522 ? 27.658 15.542 -2.717 1.00 82.62 522 PRO A C 1
ATOM 3888 O O . PRO A 1 522 ? 28.641 15.943 -3.335 1.00 82.62 522 PRO A O 1
ATOM 3891 N N . ASN A 1 523 ? 26.457 16.116 -2.820 1.00 82.19 523 ASN A N 1
ATOM 3892 C CA . ASN A 1 523 ? 26.133 17.268 -3.670 1.00 82.19 523 ASN A CA 1
ATOM 3893 C C . ASN A 1 523 ? 26.310 17.054 -5.187 1.00 82.19 523 ASN A C 1
ATOM 3895 O O . ASN A 1 523 ? 26.223 18.027 -5.934 1.00 82.19 523 ASN A O 1
ATOM 3899 N N . GLY A 1 524 ? 26.545 15.821 -5.655 1.00 83.38 524 GLY A N 1
ATOM 3900 C CA . GLY A 1 524 ? 26.636 15.524 -7.087 1.00 83.38 524 GLY A CA 1
ATOM 3901 C C . GLY A 1 524 ? 27.814 16.211 -7.778 1.00 83.38 524 GLY A C 1
ATOM 3902 O O . GLY A 1 524 ? 27.721 16.529 -8.959 1.00 83.38 524 GLY A O 1
ATOM 3903 N N . VAL A 1 525 ? 28.890 16.516 -7.046 1.00 89.75 525 VAL A N 1
ATOM 3904 C CA . VAL A 1 525 ? 30.035 17.244 -7.607 1.00 89.75 525 VAL A CA 1
ATOM 3905 C C . VAL A 1 525 ? 30.833 16.311 -8.531 1.00 89.75 525 VAL A C 1
ATOM 3907 O O . VAL A 1 525 ? 31.229 15.231 -8.080 1.00 89.75 525 VAL A O 1
ATOM 3910 N N . PRO A 1 526 ? 31.096 16.708 -9.795 1.00 90.56 526 PRO A N 1
ATOM 3911 C CA . PRO A 1 526 ? 31.934 15.939 -10.713 1.00 90.56 526 PRO A CA 1
ATOM 3912 C C . PRO A 1 526 ? 33.294 15.593 -10.100 1.00 90.56 526 PRO A C 1
ATOM 3914 O O . PRO A 1 526 ? 33.884 16.401 -9.380 1.00 90.56 526 PRO A O 1
ATOM 3917 N N . GLY A 1 527 ? 33.790 14.389 -10.376 1.00 87.94 527 GLY A N 1
ATOM 3918 C CA . GLY A 1 527 ? 35.092 13.929 -9.883 1.00 87.94 527 GLY A CA 1
ATOM 3919 C C . GLY A 1 527 ? 35.233 13.764 -8.368 1.00 87.94 527 GLY A C 1
ATOM 3920 O O . GLY A 1 527 ? 36.347 13.644 -7.864 1.00 87.94 527 GLY A O 1
ATOM 3921 N N . GLN A 1 528 ? 34.129 13.774 -7.618 1.00 91.81 528 GLN A N 1
ATOM 3922 C CA . GLN A 1 528 ? 34.127 13.509 -6.179 1.00 91.81 528 GLN A CA 1
ATOM 3923 C C . GLN A 1 528 ? 33.181 12.363 -5.845 1.00 91.81 528 GLN A C 1
ATOM 3925 O O . GLN A 1 528 ? 32.203 12.132 -6.544 1.00 91.81 528 GLN A O 1
ATOM 3930 N N . GLY A 1 529 ? 33.454 11.643 -4.761 1.00 96.12 529 GLY A N 1
ATOM 3931 C CA . GLY A 1 529 ? 32.602 10.555 -4.287 1.00 96.12 529 GLY A CA 1
ATOM 3932 C C . GLY A 1 529 ? 33.306 9.208 -4.225 1.00 96.12 529 GLY A C 1
ATOM 3933 O O . GLY A 1 529 ? 34.513 9.086 -4.455 1.00 96.12 529 GLY A O 1
ATOM 3934 N N . ARG A 1 530 ? 32.531 8.201 -3.840 1.00 97.88 530 ARG A N 1
ATOM 3935 C CA . ARG A 1 530 ? 32.979 6.849 -3.511 1.00 97.88 530 ARG A CA 1
ATOM 3936 C C . ARG A 1 530 ? 32.037 5.840 -4.141 1.00 97.88 530 ARG A C 1
ATOM 3938 O O . ARG A 1 530 ? 30.826 6.054 -4.133 1.00 97.88 530 ARG A O 1
ATOM 3945 N N . MET A 1 531 ? 32.597 4.753 -4.644 1.00 98.25 531 MET A N 1
ATOM 3946 C CA . MET A 1 531 ? 31.888 3.686 -5.339 1.00 98.25 531 MET A CA 1
ATOM 3947 C C . MET A 1 531 ? 32.368 2.332 -4.825 1.00 98.25 531 MET A C 1
ATOM 3949 O O . MET A 1 531 ? 33.566 2.153 -4.581 1.00 98.25 531 MET A O 1
ATOM 3953 N N . VAL A 1 532 ? 31.445 1.386 -4.676 1.00 98.50 532 VAL A N 1
ATOM 3954 C CA . VAL A 1 532 ? 31.742 -0.006 -4.324 1.00 98.50 532 VAL A CA 1
ATOM 3955 C C . VAL A 1 532 ? 30.879 -0.934 -5.174 1.00 98.50 532 VAL A C 1
ATOM 3957 O O . VAL A 1 532 ? 29.666 -0.741 -5.289 1.00 98.50 532 VAL A O 1
ATOM 3960 N N . TRP A 1 533 ? 31.517 -1.950 -5.745 1.00 98.50 533 TRP A N 1
ATOM 3961 C CA . TRP A 1 533 ? 30.890 -2.999 -6.536 1.00 98.50 533 TRP A CA 1
ATOM 3962 C C . TRP A 1 533 ? 30.751 -4.257 -5.698 1.00 98.50 533 TRP A C 1
ATOM 3964 O O . TRP A 1 533 ? 31.674 -4.641 -4.972 1.00 98.50 533 TRP A O 1
ATOM 3974 N N . TYR A 1 534 ? 29.614 -4.921 -5.847 1.00 98.00 534 TYR A N 1
ATOM 3975 C CA . TYR A 1 534 ? 29.284 -6.146 -5.146 1.00 98.00 534 TYR A CA 1
ATOM 3976 C C . TYR A 1 534 ? 28.822 -7.221 -6.116 1.00 98.00 534 TYR A C 1
ATOM 3978 O O . TYR A 1 534 ? 28.031 -6.955 -7.020 1.00 98.00 534 TYR A O 1
ATOM 3986 N N . ILE A 1 535 ? 29.263 -8.449 -5.857 1.00 98.00 535 ILE A N 1
ATOM 3987 C CA . ILE A 1 535 ? 28.832 -9.652 -6.571 1.00 98.00 535 ILE A CA 1
ATOM 3988 C C . ILE A 1 535 ? 28.347 -10.662 -5.537 1.00 98.00 535 ILE A C 1
ATOM 3990 O O . ILE A 1 535 ? 29.080 -10.995 -4.604 1.00 98.00 535 ILE A O 1
ATOM 3994 N N . ASP A 1 536 ? 27.098 -11.110 -5.662 1.00 93.12 536 ASP A N 1
ATOM 3995 C CA . ASP A 1 536 ? 26.410 -11.991 -4.707 1.00 93.12 536 ASP A CA 1
ATOM 3996 C C . ASP A 1 536 ? 26.564 -11.512 -3.253 1.00 93.12 536 ASP A C 1
ATOM 3998 O O . ASP A 1 536 ? 26.803 -12.277 -2.315 1.00 93.12 536 ASP A O 1
ATOM 4002 N N . GLY A 1 537 ? 26.467 -10.192 -3.072 1.00 91.81 537 GLY A N 1
ATOM 4003 C CA . GLY A 1 537 ? 26.617 -9.548 -1.777 1.00 91.81 537 GLY A CA 1
ATOM 4004 C C . GLY A 1 537 ? 28.039 -9.590 -1.213 1.00 91.81 537 GLY A C 1
ATOM 4005 O O . GLY A 1 537 ? 28.190 -9.395 -0.011 1.00 91.81 537 GLY A O 1
ATOM 4006 N N . ARG A 1 538 ? 29.086 -9.812 -2.009 1.00 95.69 538 ARG A N 1
ATOM 4007 C CA . ARG A 1 538 ? 30.487 -9.644 -1.587 1.00 95.69 538 ARG A CA 1
ATOM 4008 C C . ARG A 1 538 ? 31.081 -8.399 -2.246 1.00 95.69 538 ARG A C 1
ATOM 4010 O O . ARG A 1 538 ? 30.975 -8.303 -3.464 1.00 95.69 538 ARG A O 1
ATOM 4017 N N . PRO A 1 539 ? 31.683 -7.457 -1.495 1.00 97.56 539 PRO A N 1
ATOM 4018 C CA . PRO A 1 539 ? 32.408 -6.339 -2.099 1.00 97.56 539 PRO A CA 1
ATOM 4019 C C . PRO A 1 539 ? 33.611 -6.873 -2.883 1.00 97.56 539 PRO A C 1
ATOM 4021 O O . PRO A 1 539 ? 34.424 -7.612 -2.327 1.00 97.56 539 PRO A O 1
ATOM 4024 N N . VAL A 1 540 ? 33.714 -6.516 -4.162 1.00 97.56 540 VAL A N 1
ATOM 4025 C CA . VAL A 1 540 ? 34.805 -6.976 -5.039 1.00 97.56 540 VAL A CA 1
ATOM 4026 C C . VAL A 1 540 ? 35.794 -5.856 -5.335 1.00 97.56 540 VAL A C 1
ATOM 4028 O O . VAL A 1 540 ? 36.994 -6.036 -5.144 1.00 97.56 540 VAL A O 1
ATOM 4031 N N . MET A 1 541 ? 35.297 -4.673 -5.698 1.00 98.19 541 MET A N 1
ATOM 4032 C CA . MET A 1 541 ? 36.112 -3.507 -6.033 1.00 98.19 541 MET A CA 1
ATOM 4033 C C . MET A 1 541 ? 35.562 -2.261 -5.343 1.00 98.19 541 MET A C 1
ATOM 4035 O O . MET A 1 541 ? 34.348 -2.120 -5.177 1.00 98.19 541 MET A O 1
ATOM 4039 N N . LYS A 1 542 ? 36.444 -1.333 -4.973 1.00 98.12 542 LYS A N 1
ATOM 4040 C CA . LYS A 1 542 ? 36.080 0.021 -4.544 1.00 98.12 542 LYS A CA 1
ATOM 4041 C C . LYS A 1 542 ? 36.911 1.062 -5.281 1.00 98.12 542 LYS A C 1
ATOM 4043 O O . LYS A 1 542 ? 38.093 0.849 -5.527 1.00 98.12 542 LYS A O 1
ATOM 4048 N N . GLN A 1 543 ? 36.307 2.201 -5.598 1.00 97.44 543 GLN A N 1
ATOM 4049 C CA . GLN A 1 543 ? 37.003 3.314 -6.239 1.00 97.44 543 GLN A CA 1
ATOM 4050 C C . GLN A 1 543 ? 36.466 4.668 -5.793 1.00 97.44 543 GLN A C 1
ATOM 4052 O O . GLN A 1 543 ? 35.313 4.809 -5.378 1.00 97.44 543 GLN A O 1
ATOM 4057 N N . ARG A 1 544 ? 37.317 5.692 -5.887 1.00 96.88 544 ARG A N 1
ATOM 4058 C CA . ARG A 1 544 ? 36.844 7.081 -5.865 1.00 96.88 544 ARG A CA 1
ATOM 4059 C C . ARG A 1 544 ? 36.323 7.440 -7.246 1.00 96.88 544 ARG A C 1
ATOM 4061 O O . ARG A 1 544 ? 36.800 6.901 -8.237 1.00 96.88 544 ARG A O 1
ATOM 4068 N N . VAL A 1 545 ? 35.363 8.358 -7.309 1.00 96.56 545 VAL A N 1
ATOM 4069 C CA . VAL A 1 545 ? 34.945 8.929 -8.596 1.00 96.56 545 VAL A CA 1
ATOM 4070 C C . VAL A 1 545 ? 36.136 9.709 -9.171 1.00 96.56 545 VAL A C 1
ATOM 4072 O O . VAL A 1 545 ? 36.590 10.638 -8.499 1.00 96.56 545 VAL A O 1
ATOM 4075 N N . PRO A 1 546 ? 36.677 9.340 -10.346 1.00 95.00 546 PRO A N 1
ATOM 4076 C CA . PRO A 1 546 ? 37.858 9.996 -10.899 1.00 95.00 546 PRO A CA 1
ATOM 4077 C C . PRO A 1 546 ? 37.590 11.438 -11.324 1.00 95.00 546 PRO A C 1
ATOM 4079 O O . PRO A 1 546 ? 36.502 11.756 -11.804 1.00 95.00 546 PRO A O 1
ATOM 4082 N N . GLU A 1 547 ? 38.601 12.302 -11.219 1.00 91.12 547 GLU A N 1
ATOM 4083 C CA . GLU A 1 547 ? 38.531 13.676 -11.725 1.00 91.12 547 GLU A CA 1
ATOM 4084 C C . GLU A 1 547 ? 38.104 13.711 -13.204 1.00 91.12 547 GLU A C 1
ATOM 4086 O O . GLU A 1 547 ? 38.545 12.888 -14.004 1.00 91.12 547 GLU A O 1
ATOM 4091 N N . GLY A 1 548 ? 37.216 14.647 -13.554 1.00 88.12 548 GLY A N 1
ATOM 4092 C CA . GLY A 1 548 ? 36.626 14.757 -14.894 1.00 88.12 548 GLY A CA 1
ATOM 4093 C C . GLY A 1 548 ? 35.359 13.922 -15.106 1.00 88.12 548 GLY A C 1
ATOM 4094 O O . GLY A 1 548 ? 34.537 14.291 -15.939 1.00 88.12 548 GLY A O 1
ATOM 4095 N N . THR A 1 549 ? 35.128 12.883 -14.294 1.00 93.69 549 THR A N 1
ATOM 4096 C CA . THR A 1 549 ? 33.920 12.046 -14.397 1.00 93.69 549 THR A CA 1
ATOM 4097 C C . THR A 1 549 ? 32.668 12.861 -14.079 1.00 93.69 549 THR A C 1
ATOM 4099 O O . THR A 1 549 ? 32.610 13.555 -13.050 1.00 93.69 549 THR A O 1
ATOM 4102 N N . ARG A 1 550 ? 31.638 12.751 -14.928 1.00 94.50 550 ARG A N 1
ATOM 4103 C CA . ARG A 1 550 ? 30.339 13.399 -14.701 1.00 94.50 550 ARG A CA 1
ATOM 4104 C C . ARG A 1 550 ? 29.681 12.910 -13.404 1.00 94.50 550 ARG A C 1
ATOM 4106 O O . ARG A 1 550 ? 30.009 11.835 -12.896 1.00 94.50 550 ARG A O 1
ATOM 4113 N N . PRO A 1 551 ? 28.734 13.682 -12.842 1.00 96.00 551 PRO A N 1
ATOM 4114 C CA . PRO A 1 551 ? 27.997 13.249 -11.664 1.00 96.00 551 PRO A CA 1
ATOM 4115 C C . PRO A 1 551 ? 27.336 11.888 -11.897 1.00 96.00 551 PRO A C 1
ATOM 4117 O O . PRO A 1 551 ? 26.679 11.679 -12.914 1.00 96.00 551 PRO A O 1
ATOM 4120 N N . LEU A 1 552 ? 27.438 10.972 -10.932 1.00 96.31 552 LEU A N 1
ATOM 4121 C CA . LEU A 1 552 ? 26.850 9.634 -11.043 1.00 96.31 552 LEU A CA 1
ATOM 4122 C C . LEU A 1 552 ? 25.325 9.700 -11.196 1.00 96.31 552 LEU A C 1
ATOM 4124 O O . LEU A 1 552 ? 24.730 8.859 -11.863 1.00 96.31 552 LEU A O 1
ATOM 4128 N N . ARG A 1 553 ? 24.678 10.746 -10.661 1.00 93.44 553 ARG A N 1
ATOM 4129 C CA . ARG A 1 553 ? 23.246 10.997 -10.891 1.00 93.44 553 ARG A CA 1
ATOM 4130 C C . ARG A 1 553 ? 22.865 11.188 -12.362 1.00 93.44 553 ARG A C 1
ATOM 4132 O O . ARG A 1 553 ? 21.691 11.006 -12.678 1.00 93.44 553 ARG A O 1
ATOM 4139 N N . ASP A 1 554 ? 23.816 11.528 -13.225 1.00 94.25 554 ASP A N 1
ATOM 4140 C CA . ASP A 1 554 ? 23.601 11.747 -14.657 1.00 94.25 554 ASP A CA 1
ATOM 4141 C C . ASP A 1 554 ? 23.877 10.483 -15.480 1.00 94.25 554 ASP A C 1
ATOM 4143 O O . ASP A 1 554 ? 23.643 10.474 -16.686 1.00 94.25 554 ASP A O 1
ATOM 4147 N N . MET A 1 555 ? 24.362 9.411 -14.851 1.00 96.00 555 MET A N 1
ATOM 4148 C CA . MET A 1 555 ? 24.649 8.157 -15.535 1.00 96.00 555 MET A CA 1
ATOM 4149 C C . MET A 1 555 ? 23.351 7.432 -15.896 1.00 96.00 555 MET A C 1
ATOM 4151 O O . MET A 1 555 ? 22.422 7.341 -15.092 1.00 96.00 555 MET A O 1
ATOM 4155 N N . THR A 1 556 ? 23.298 6.913 -17.113 1.00 96.69 556 THR A N 1
ATOM 4156 C CA . THR A 1 556 ? 22.282 5.986 -17.616 1.00 96.69 556 THR A CA 1
ATOM 4157 C C . THR A 1 556 ? 22.772 4.554 -17.465 1.00 96.69 556 THR A C 1
ATOM 4159 O O . THR A 1 556 ? 23.973 4.306 -17.395 1.00 96.69 556 THR A O 1
ATOM 4162 N N . VAL A 1 557 ? 21.837 3.612 -17.402 1.00 97.69 557 VAL A N 1
ATOM 4163 C CA . VAL A 1 557 ? 22.119 2.180 -17.376 1.00 97.69 557 VAL A CA 1
ATOM 4164 C C . VAL A 1 557 ? 22.145 1.641 -18.794 1.00 97.69 557 VAL A C 1
ATOM 4166 O O . VAL A 1 557 ? 21.249 1.939 -19.582 1.00 97.69 557 VAL A O 1
ATOM 4169 N N . LEU A 1 558 ? 23.129 0.805 -19.094 1.00 98.06 558 LEU A N 1
ATOM 4170 C CA . LEU A 1 558 ? 23.259 0.105 -20.356 1.00 98.06 558 LEU A CA 1
ATOM 4171 C C . LEU A 1 558 ? 23.239 -1.407 -20.153 1.00 98.06 558 LEU A C 1
ATOM 4173 O O . LEU A 1 558 ? 23.779 -1.939 -19.181 1.00 98.06 558 LEU A O 1
ATOM 4177 N N . LEU A 1 559 ? 22.594 -2.083 -21.100 1.00 98.38 559 LEU A N 1
ATOM 4178 C CA . LEU A 1 559 ? 22.565 -3.536 -21.226 1.00 98.38 559 LEU A CA 1
ATOM 4179 C C . LEU A 1 559 ? 22.822 -3.901 -22.686 1.00 98.38 559 LEU A C 1
ATOM 4181 O O . LEU A 1 559 ? 22.145 -3.379 -23.578 1.00 98.38 559 LEU A O 1
ATOM 4185 N N . ASN A 1 560 ? 23.755 -4.809 -22.951 1.00 97.94 560 ASN A N 1
ATOM 4186 C CA . ASN A 1 560 ? 23.966 -5.343 -24.296 1.00 97.94 560 ASN A CA 1
ATOM 4187 C C . ASN A 1 560 ? 24.577 -6.740 -24.279 1.00 97.94 560 ASN A C 1
ATOM 4189 O O . ASN A 1 560 ? 25.150 -7.178 -23.287 1.00 97.94 560 ASN A O 1
ATOM 4193 N N . VAL A 1 561 ? 24.482 -7.411 -25.428 1.00 97.75 561 VAL A N 1
ATOM 4194 C CA . VAL A 1 561 ? 25.270 -8.610 -25.734 1.00 97.75 561 VAL A CA 1
ATOM 4195 C C . VAL A 1 561 ? 26.054 -8.348 -27.018 1.00 97.75 561 VAL A C 1
ATOM 4197 O O . VAL A 1 561 ? 25.513 -8.464 -28.118 1.00 97.75 561 VAL A O 1
ATOM 4200 N N . ALA A 1 562 ? 27.308 -7.932 -26.888 1.00 96.38 562 ALA A N 1
ATOM 4201 C CA . ALA A 1 562 ? 28.227 -7.751 -28.006 1.00 96.38 562 ALA A CA 1
ATOM 4202 C C . ALA A 1 562 ? 28.792 -9.098 -28.493 1.00 96.38 562 ALA A C 1
ATOM 4204 O O . ALA A 1 562 ? 28.770 -10.108 -27.780 1.00 96.38 562 ALA A O 1
ATOM 4205 N N . MET A 1 563 ? 29.290 -9.118 -29.729 1.00 95.38 563 MET A N 1
ATOM 4206 C CA . MET A 1 563 ? 29.862 -10.296 -30.377 1.00 95.38 563 MET A CA 1
ATOM 4207 C C . MET A 1 563 ? 31.196 -9.960 -31.050 1.00 95.38 563 MET A C 1
ATOM 4209 O O . MET A 1 563 ? 31.296 -9.014 -31.833 1.00 95.38 563 MET A O 1
ATOM 4213 N N . GLY A 1 564 ? 32.217 -10.774 -30.790 1.00 94.19 564 GLY A N 1
ATOM 4214 C CA . GLY A 1 564 ? 33.558 -10.616 -31.348 1.00 94.19 564 GLY A CA 1
ATOM 4215 C C . GLY A 1 564 ? 34.288 -9.358 -30.869 1.00 94.19 564 GLY A C 1
ATOM 4216 O O . GLY A 1 564 ? 34.282 -9.034 -29.682 1.00 94.19 564 GLY A O 1
ATOM 4217 N N . GL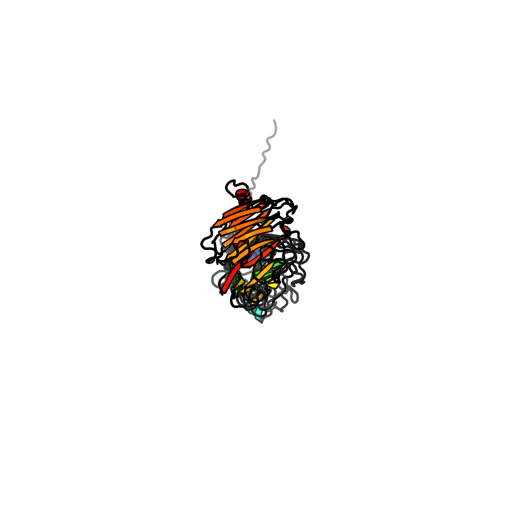Y A 1 565 ? 34.971 -8.684 -31.794 1.00 91.38 565 GLY A N 1
ATOM 4218 C CA . GLY A 1 565 ? 35.782 -7.505 -31.499 1.00 91.38 565 GLY A CA 1
ATOM 4219 C C . GLY A 1 565 ? 37.124 -7.802 -30.825 1.00 91.38 565 GLY A C 1
ATOM 4220 O O . GLY A 1 565 ? 37.517 -8.959 -30.616 1.00 91.38 565 GLY A O 1
ATOM 4221 N N . ASN A 1 566 ? 37.842 -6.728 -30.499 1.00 91.62 566 ASN A N 1
ATOM 4222 C CA . ASN A 1 566 ? 39.198 -6.798 -29.951 1.00 91.62 566 ASN A CA 1
ATOM 4223 C C . ASN A 1 566 ? 39.211 -7.441 -28.560 1.00 91.62 566 ASN A C 1
ATOM 4225 O O . ASN A 1 566 ? 40.055 -8.296 -28.297 1.00 91.62 566 ASN A O 1
ATOM 4229 N N . VAL A 1 567 ? 38.231 -7.111 -27.713 1.00 87.69 567 VAL A N 1
ATOM 4230 C CA . VAL A 1 567 ? 38.059 -7.700 -26.371 1.00 87.69 567 VAL A CA 1
ATOM 4231 C C . VAL A 1 567 ? 37.876 -9.225 -26.419 1.00 87.69 567 VAL A C 1
ATOM 4233 O O . VAL A 1 567 ? 38.445 -9.946 -25.601 1.00 87.69 567 VAL A O 1
ATOM 4236 N N . CYS A 1 568 ? 37.174 -9.763 -27.424 1.00 93.50 568 CYS A N 1
ATOM 4237 C CA . CYS A 1 568 ? 37.072 -11.218 -27.596 1.00 93.50 568 CYS A CA 1
ATOM 4238 C C . CYS A 1 568 ? 38.302 -11.843 -28.284 1.00 93.50 568 CYS A C 1
ATOM 4240 O O . CYS A 1 568 ? 38.318 -13.057 -28.513 1.00 93.50 568 CYS A O 1
ATOM 4242 N N . GLY A 1 569 ? 39.331 -11.062 -28.625 1.00 93.00 569 GLY A N 1
ATOM 4243 C CA . GLY A 1 569 ? 40.519 -11.529 -29.342 1.00 93.00 569 GLY A CA 1
ATOM 4244 C C . GLY A 1 569 ? 40.213 -11.999 -30.766 1.00 93.00 569 GLY A C 1
ATOM 4245 O O . GLY A 1 569 ? 40.796 -12.982 -31.222 1.00 93.00 569 GLY A O 1
ATOM 4246 N N . GLY A 1 570 ? 39.240 -11.371 -31.437 1.00 90.62 570 GLY A N 1
ATOM 4247 C CA . GLY A 1 570 ? 38.817 -11.727 -32.797 1.00 90.62 570 GLY A CA 1
ATOM 4248 C C . GLY A 1 570 ? 38.051 -13.052 -32.915 1.00 90.62 570 GLY A C 1
ATOM 4249 O O . GLY A 1 570 ? 37.733 -13.476 -34.026 1.00 90.62 570 GLY A O 1
ATOM 4250 N N . LYS A 1 571 ? 37.742 -13.719 -31.796 1.00 95.31 571 LYS A N 1
ATOM 4251 C CA . LYS A 1 571 ? 36.937 -14.947 -31.793 1.00 95.31 571 LYS A CA 1
ATOM 4252 C C . LYS A 1 571 ? 35.490 -14.643 -32.173 1.00 95.31 571 LYS A C 1
ATOM 4254 O O . LYS A 1 571 ? 34.938 -13.625 -31.767 1.00 95.31 571 LYS A O 1
ATOM 4259 N N . THR A 1 572 ? 34.866 -15.558 -32.905 1.00 94.50 572 THR A N 1
ATOM 4260 C CA . THR A 1 572 ? 33.478 -15.438 -33.364 1.00 94.50 572 THR A CA 1
ATOM 4261 C C . THR A 1 572 ? 32.579 -16.492 -32.713 1.00 94.50 572 THR A C 1
ATOM 4263 O O . THR A 1 572 ? 33.049 -17.598 -32.422 1.00 94.50 572 THR A O 1
ATOM 4266 N N . PRO A 1 573 ? 31.295 -16.174 -32.472 1.00 96.00 573 PRO A N 1
ATOM 4267 C CA . PRO A 1 573 ? 30.353 -17.132 -31.912 1.00 96.00 573 PRO A CA 1
ATOM 4268 C C . PRO A 1 573 ? 29.898 -18.181 -32.937 1.00 96.00 573 PRO A C 1
ATOM 4270 O O . PRO A 1 573 ? 29.854 -17.937 -34.148 1.00 96.00 573 PRO A O 1
ATOM 4273 N N . GLN A 1 574 ? 29.540 -19.363 -32.430 1.00 97.06 574 GLN A N 1
ATOM 4274 C CA . GLN A 1 574 ? 28.892 -20.414 -33.223 1.00 97.06 574 GLN A CA 1
ATOM 4275 C C . GLN A 1 574 ? 27.449 -20.022 -33.574 1.00 97.06 574 GLN A C 1
ATOM 4277 O O . GLN A 1 574 ? 26.892 -19.095 -32.993 1.00 97.06 574 GLN A O 1
ATOM 4282 N N . ASP A 1 575 ? 26.841 -20.729 -34.529 1.00 97.56 575 ASP A N 1
ATOM 4283 C CA . ASP A 1 575 ? 25.433 -20.513 -34.875 1.00 97.56 575 ASP A CA 1
ATOM 4284 C C . ASP A 1 575 ? 24.517 -20.801 -33.683 1.00 97.56 575 ASP A C 1
ATOM 4286 O O . ASP A 1 575 ? 24.677 -21.808 -32.990 1.00 97.56 575 ASP A O 1
ATOM 4290 N N . GLY A 1 576 ? 23.526 -19.936 -33.470 1.00 97.06 576 GLY A N 1
ATOM 4291 C CA . GLY A 1 576 ? 22.564 -20.090 -32.386 1.00 97.06 576 GLY A CA 1
ATOM 4292 C C . GLY A 1 576 ? 22.098 -18.766 -31.801 1.00 97.06 576 GLY A C 1
ATOM 4293 O O . GLY A 1 576 ? 22.123 -17.721 -32.455 1.00 97.06 576 GLY A O 1
ATOM 4294 N N . TYR A 1 577 ? 21.642 -18.835 -30.553 1.00 97.44 577 TYR A N 1
ATOM 4295 C CA . TYR A 1 577 ? 21.229 -17.676 -29.778 1.00 97.44 577 TYR A CA 1
ATOM 4296 C C . TYR A 1 577 ? 21.879 -17.685 -28.395 1.00 97.44 577 TYR A C 1
ATOM 4298 O O . TYR A 1 577 ? 22.127 -18.745 -27.819 1.00 97.44 577 TYR A O 1
ATOM 4306 N N . TYR A 1 578 ? 22.129 -16.491 -27.867 1.00 98.19 578 TYR A N 1
ATOM 4307 C CA . TYR A 1 578 ? 22.787 -16.273 -26.585 1.00 98.19 578 TYR A CA 1
ATOM 4308 C C . TYR A 1 578 ? 21.991 -15.240 -25.794 1.00 98.19 578 TYR A C 1
ATOM 4310 O O . TYR A 1 578 ? 21.948 -14.065 -26.165 1.00 98.19 578 TYR A O 1
ATOM 4318 N N . ASP A 1 579 ? 21.345 -15.699 -24.725 1.00 98.25 579 ASP A N 1
ATOM 4319 C CA . ASP A 1 579 ? 20.436 -14.885 -23.924 1.00 98.25 579 ASP A CA 1
ATOM 4320 C C . ASP A 1 579 ? 21.134 -14.364 -22.674 1.00 98.25 579 ASP A C 1
ATOM 4322 O O . ASP A 1 579 ? 21.579 -15.143 -21.832 1.00 98.25 579 ASP A O 1
ATOM 4326 N N . MET A 1 580 ? 21.156 -13.043 -22.527 1.00 98.50 580 MET A N 1
ATOM 4327 C CA . MET A 1 580 ? 21.307 -12.383 -21.236 1.00 98.50 580 MET A CA 1
ATOM 4328 C C . MET A 1 580 ? 19.914 -12.161 -20.656 1.00 98.50 580 MET A C 1
ATOM 4330 O O . MET A 1 580 ? 19.085 -11.469 -21.252 1.00 98.50 580 MET A O 1
ATOM 4334 N N . VAL A 1 581 ? 19.648 -12.766 -19.500 1.00 97.56 581 VAL A N 1
ATOM 4335 C CA . VAL A 1 581 ? 18.340 -12.707 -18.841 1.00 97.56 581 VAL A CA 1
ATOM 4336 C C . VAL A 1 581 ? 18.447 -11.837 -17.601 1.00 97.56 581 VAL A C 1
ATOM 4338 O O . VAL A 1 581 ? 19.134 -12.191 -16.648 1.00 97.56 581 VAL A O 1
ATOM 4341 N N . VAL A 1 582 ? 17.741 -10.712 -17.597 1.00 96.69 582 VAL A N 1
ATOM 4342 C CA . VAL A 1 582 ? 17.627 -9.810 -16.451 1.00 96.69 582 VAL A CA 1
ATOM 4343 C C . VAL A 1 582 ? 16.339 -10.146 -15.708 1.00 96.69 582 VAL A C 1
ATOM 4345 O O . VAL A 1 582 ? 15.236 -9.892 -16.199 1.00 96.69 582 VAL A O 1
ATOM 4348 N N . GLU A 1 583 ? 16.469 -10.736 -14.522 1.00 86.25 583 GLU A N 1
ATOM 4349 C CA . GLU A 1 583 ? 15.315 -11.084 -13.686 1.00 86.25 583 GLU A CA 1
ATOM 4350 C C . GLU A 1 583 ? 14.720 -9.859 -13.005 1.00 86.25 583 GLU A C 1
ATOM 4352 O O . GLU A 1 583 ? 13.507 -9.698 -12.920 1.00 86.25 583 GLU A O 1
ATOM 4357 N N . THR A 1 584 ? 15.585 -8.974 -12.524 1.00 82.62 584 THR A N 1
ATOM 4358 C CA . THR A 1 584 ? 15.185 -7.690 -11.963 1.00 82.62 584 THR A CA 1
ATOM 4359 C C . THR A 1 584 ? 16.332 -6.705 -12.079 1.00 82.62 584 THR A C 1
ATOM 4361 O O . THR A 1 584 ? 17.502 -7.088 -12.046 1.00 82.62 584 THR A O 1
ATOM 4364 N N . ILE A 1 585 ? 15.985 -5.431 -12.195 1.00 85.75 585 ILE A N 1
ATOM 4365 C CA . ILE A 1 585 ? 16.908 -4.318 -12.031 1.00 85.75 585 ILE A CA 1
ATOM 4366 C C . ILE A 1 585 ? 16.176 -3.212 -11.280 1.00 85.75 585 ILE A C 1
ATOM 4368 O O . ILE A 1 585 ? 15.012 -2.932 -11.558 1.00 85.75 585 ILE A O 1
ATOM 4372 N N . TYR A 1 586 ? 16.797 -2.600 -10.283 1.00 77.69 586 TYR A N 1
ATOM 4373 C CA . TYR A 1 586 ? 16.140 -1.547 -9.519 1.00 77.69 586 TYR A CA 1
ATOM 4374 C C . TYR A 1 586 ? 17.124 -0.645 -8.804 1.00 77.69 586 TYR A C 1
ATOM 4376 O O . TYR A 1 586 ? 18.272 -0.991 -8.542 1.00 77.69 586 TYR A O 1
ATOM 4384 N N . MET A 1 587 ? 16.613 0.531 -8.451 1.00 79.75 587 MET A N 1
ATOM 4385 C CA . MET A 1 587 ? 17.349 1.518 -7.692 1.00 79.75 587 MET A CA 1
ATOM 4386 C C . MET A 1 587 ? 16.934 1.517 -6.219 1.00 79.75 587 MET A C 1
ATOM 4388 O O . MET A 1 587 ? 15.851 2.005 -5.864 1.00 79.75 587 MET A O 1
ATOM 4392 N N . ALA A 1 588 ? 17.814 1.026 -5.354 1.00 70.25 588 ALA A N 1
ATOM 4393 C CA . ALA A 1 588 ? 17.661 1.038 -3.907 1.00 70.25 588 ALA A CA 1
ATOM 4394 C C . ALA A 1 588 ? 18.260 2.307 -3.268 1.00 70.25 588 ALA A C 1
ATOM 4396 O O . ALA A 1 588 ? 19.092 3.018 -3.841 1.00 70.25 588 ALA A O 1
ATOM 4397 N N . SER A 1 589 ? 17.781 2.640 -2.068 1.00 71.56 589 SER A N 1
ATOM 4398 C CA . SER A 1 589 ? 18.311 3.752 -1.266 1.00 71.56 589 SER A CA 1
ATOM 4399 C C . SER A 1 589 ? 19.549 3.370 -0.455 1.00 71.56 589 SER A C 1
ATOM 4401 O O . SER A 1 589 ? 20.277 4.260 -0.027 1.00 71.56 589 SER A O 1
ATOM 4403 N N . GLU A 1 590 ? 19.764 2.077 -0.212 1.00 75.81 590 GLU A N 1
ATOM 4404 C CA . GLU A 1 590 ? 20.873 1.532 0.572 1.00 75.81 590 GLU A CA 1
ATOM 4405 C C . GLU A 1 590 ? 21.094 0.043 0.254 1.00 75.81 590 GLU A C 1
ATOM 4407 O O . GLU A 1 590 ? 20.234 -0.587 -0.363 1.00 75.81 590 GLU A O 1
ATOM 4412 N N . LEU A 1 591 ? 22.242 -0.505 0.669 1.00 70.94 591 LEU A N 1
ATOM 4413 C CA . LEU A 1 591 ? 22.583 -1.922 0.503 1.00 70.94 591 LEU A CA 1
ATOM 4414 C C . LEU A 1 591 ? 21.691 -2.828 1.358 1.00 70.94 591 LEU A C 1
ATOM 4416 O O . LEU A 1 591 ? 21.366 -2.509 2.504 1.00 70.94 591 LEU A O 1
ATOM 4420 N N . GLU A 1 592 ? 21.387 -4.019 0.851 1.00 68.12 592 GLU A N 1
ATOM 4421 C CA . GLU A 1 592 ? 20.780 -5.062 1.676 1.00 68.12 592 GLU A CA 1
ATOM 4422 C C . GLU A 1 592 ? 21.747 -5.554 2.763 1.00 68.12 592 GLU A C 1
ATOM 4424 O O . GLU A 1 592 ? 22.968 -5.608 2.576 1.00 68.12 592 GLU A O 1
ATOM 4429 N N . TYR A 1 593 ? 21.176 -5.935 3.911 1.00 61.09 593 TYR A N 1
ATOM 4430 C CA . TYR A 1 593 ? 21.903 -6.458 5.071 1.00 61.09 593 TYR A CA 1
ATOM 4431 C C . TYR A 1 593 ? 22.985 -5.496 5.594 1.00 61.09 593 TYR A C 1
ATOM 4433 O O . TYR A 1 593 ? 24.175 -5.803 5.583 1.00 61.09 593 TYR A O 1
ATOM 4441 N N . GLY A 1 594 ? 22.564 -4.321 6.074 1.00 56.19 594 GLY A N 1
ATOM 4442 C CA . GLY A 1 594 ? 23.438 -3.378 6.789 1.00 56.19 594 GLY A CA 1
ATOM 4443 C C . GLY A 1 594 ? 23.504 -1.969 6.201 1.00 56.19 594 GLY A C 1
ATOM 4444 O O . GLY A 1 594 ? 24.146 -1.105 6.802 1.00 56.19 594 GLY A O 1
ATOM 4445 N N . GLY A 1 595 ? 22.835 -1.714 5.072 1.00 80.88 595 GLY A N 1
ATOM 4446 C CA . GLY A 1 595 ? 22.635 -0.372 4.529 1.00 80.88 595 GLY A CA 1
ATOM 4447 C C . GLY A 1 595 ? 23.935 0.408 4.356 1.00 80.88 595 GLY A C 1
ATOM 4448 O O . GLY A 1 595 ? 24.973 -0.126 3.964 1.00 80.88 595 GLY A O 1
ATOM 4449 N N . TRP A 1 596 ? 23.896 1.691 4.694 1.00 86.06 596 TRP A N 1
ATOM 4450 C CA . TRP A 1 596 ? 25.071 2.556 4.605 1.00 86.06 596 TRP A CA 1
ATOM 4451 C C . TRP A 1 596 ? 26.165 2.245 5.621 1.00 86.06 596 TRP A C 1
ATOM 4453 O O . TRP A 1 596 ? 27.331 2.479 5.333 1.00 86.06 596 TRP A O 1
ATOM 4463 N N . HIS A 1 597 ? 25.830 1.666 6.775 1.00 83.25 597 HIS A N 1
ATOM 4464 C CA . HIS A 1 597 ? 26.851 1.229 7.730 1.00 83.25 597 HIS A CA 1
ATOM 4465 C C . HIS A 1 597 ? 27.766 0.167 7.107 1.00 83.25 597 HIS A C 1
ATOM 4467 O O . HIS A 1 597 ? 28.984 0.212 7.265 1.00 83.25 597 HIS A O 1
ATOM 4473 N N . ARG A 1 598 ? 27.179 -0.767 6.352 1.00 90.69 598 ARG A N 1
ATOM 4474 C CA . ARG A 1 598 ? 27.934 -1.758 5.587 1.00 90.69 598 ARG A CA 1
ATOM 4475 C C . ARG A 1 598 ? 28.816 -1.102 4.523 1.00 90.69 598 ARG A C 1
ATOM 4477 O O . ARG A 1 598 ? 29.994 -1.424 4.459 1.00 90.69 598 ARG A O 1
ATOM 4484 N N . PHE A 1 599 ? 28.270 -0.161 3.749 1.00 95.00 599 PHE A N 1
ATOM 4485 C CA . PHE A 1 599 ? 29.048 0.591 2.759 1.00 95.00 599 PHE A CA 1
ATOM 4486 C C . PHE A 1 599 ? 30.278 1.265 3.387 1.00 95.00 599 PHE A C 1
ATOM 4488 O O . PHE A 1 599 ? 31.376 1.145 2.854 1.00 95.00 599 PHE A O 1
ATOM 4495 N N . GLU A 1 600 ? 30.122 1.925 4.541 1.00 96.56 600 GLU A N 1
ATOM 4496 C CA . GLU A 1 600 ? 31.250 2.550 5.243 1.00 96.56 600 GLU A CA 1
ATOM 4497 C C . GLU A 1 600 ? 32.293 1.524 5.705 1.00 96.56 600 GLU A C 1
ATOM 4499 O O . GLU A 1 600 ? 33.494 1.763 5.570 1.00 96.56 600 GLU A O 1
ATOM 4504 N N . GLY A 1 601 ? 31.846 0.372 6.213 1.00 96.31 601 GLY A N 1
ATOM 4505 C CA . GLY A 1 601 ? 32.733 -0.720 6.616 1.00 96.31 601 GLY A CA 1
ATOM 4506 C C . GLY A 1 601 ? 33.531 -1.295 5.444 1.00 96.31 601 GLY A C 1
ATOM 4507 O O . GLY A 1 601 ? 34.753 -1.420 5.530 1.00 96.31 601 GLY A O 1
ATOM 4508 N N . ASP A 1 602 ? 32.860 -1.586 4.329 1.00 97.12 602 ASP A N 1
ATOM 4509 C CA . ASP A 1 602 ? 33.491 -2.117 3.116 1.00 97.12 602 ASP A CA 1
ATOM 4510 C C . ASP A 1 602 ? 34.443 -1.087 2.488 1.00 97.12 602 ASP A C 1
ATOM 4512 O O . ASP A 1 602 ? 35.552 -1.425 2.070 1.00 97.12 602 ASP A O 1
ATOM 4516 N N . TRP A 1 603 ? 34.059 0.194 2.492 1.00 97.75 603 TRP A N 1
ATOM 4517 C CA . TRP A 1 603 ? 34.904 1.290 2.024 1.00 97.75 603 TRP A CA 1
ATOM 4518 C C . TRP A 1 603 ? 36.187 1.431 2.853 1.00 97.75 603 TRP A C 1
ATOM 4520 O O . TRP A 1 603 ? 37.278 1.592 2.295 1.00 97.75 603 TRP A O 1
ATOM 4530 N N . ALA A 1 604 ? 36.076 1.359 4.181 1.00 97.19 604 ALA A N 1
ATOM 4531 C CA . ALA A 1 604 ? 37.210 1.474 5.095 1.00 97.19 604 ALA A CA 1
ATOM 4532 C C . ALA A 1 604 ? 38.104 0.222 5.110 1.00 97.19 604 ALA A C 1
ATOM 4534 O O . ALA A 1 604 ? 39.269 0.308 5.500 1.00 97.19 604 ALA A O 1
ATOM 4535 N N . SER A 1 605 ? 37.590 -0.932 4.677 1.00 97.06 605 SER A N 1
ATOM 4536 C CA . SER A 1 605 ? 38.328 -2.194 4.701 1.00 97.06 605 SER A CA 1
ATOM 4537 C C . SER A 1 605 ? 39.528 -2.172 3.741 1.00 97.06 605 SER A C 1
ATOM 4539 O O . SER A 1 605 ? 39.343 -1.970 2.536 1.00 97.06 605 SER A O 1
ATOM 4541 N N . PRO A 1 606 ? 40.762 -2.428 4.216 1.00 94.38 606 PRO A N 1
ATOM 4542 C CA . PRO A 1 606 ? 41.947 -2.499 3.358 1.00 94.38 606 PRO A CA 1
ATOM 4543 C C . PRO A 1 606 ? 41.989 -3.774 2.499 1.00 94.38 606 PRO A C 1
ATOM 4545 O O . PRO A 1 606 ? 42.849 -3.899 1.636 1.00 94.38 606 PRO A O 1
ATOM 4548 N N . HIS A 1 607 ? 41.082 -4.727 2.735 1.00 94.56 607 HIS A N 1
ATOM 4549 C CA . HIS A 1 607 ? 41.030 -6.001 2.015 1.00 94.56 607 HIS A CA 1
ATOM 4550 C C . HIS A 1 607 ? 40.207 -5.944 0.723 1.00 94.56 607 HIS A C 1
ATOM 4552 O O . HIS A 1 607 ? 40.225 -6.903 -0.045 1.00 94.56 607 HIS A O 1
ATOM 4558 N N . ILE A 1 608 ? 39.477 -4.851 0.486 1.00 96.94 608 ILE A N 1
ATOM 4559 C CA . ILE A 1 608 ? 38.710 -4.663 -0.749 1.00 96.94 608 ILE A CA 1
ATOM 4560 C C . ILE A 1 608 ? 39.610 -4.004 -1.787 1.00 96.94 608 ILE A C 1
ATOM 4562 O O . ILE A 1 608 ? 40.176 -2.941 -1.529 1.00 96.94 608 ILE A O 1
ATOM 4566 N N . SER A 1 609 ? 39.736 -4.657 -2.942 1.00 96.00 609 SER A N 1
ATOM 4567 C CA . SER A 1 609 ? 40.628 -4.239 -4.021 1.00 96.00 609 SER A CA 1
ATOM 4568 C C . SER A 1 609 ? 40.219 -2.889 -4.609 1.00 96.00 609 SER A C 1
ATOM 4570 O O . SER A 1 609 ? 39.035 -2.580 -4.737 1.00 96.00 609 SER A O 1
ATOM 4572 N N . GLU A 1 610 ? 41.208 -2.105 -5.027 1.00 95.50 610 GLU A N 1
ATOM 4573 C CA . GLU A 1 610 ? 41.004 -0.908 -5.850 1.00 95.50 610 GLU A CA 1
ATOM 4574 C C . GLU A 1 610 ? 41.009 -1.233 -7.359 1.00 95.50 610 GLU A C 1
ATOM 4576 O O . GLU A 1 610 ? 40.875 -0.342 -8.194 1.00 95.50 610 GLU A O 1
ATOM 4581 N N . GLY A 1 611 ? 41.139 -2.510 -7.724 1.00 93.38 611 GLY A N 1
ATOM 4582 C CA . GLY A 1 611 ? 41.332 -2.945 -9.105 1.00 93.38 611 GLY A CA 1
ATOM 4583 C C . GLY A 1 611 ? 42.768 -2.726 -9.589 1.00 93.38 611 GLY A C 1
ATOM 4584 O O . GLY A 1 611 ? 43.546 -1.970 -9.004 1.00 93.38 611 GLY A O 1
ATOM 4585 N N . ASN A 1 612 ? 43.125 -3.406 -10.673 1.00 93.12 612 ASN A N 1
ATOM 4586 C CA . ASN A 1 612 ? 44.430 -3.298 -11.319 1.00 93.12 612 ASN A CA 1
ATOM 4587 C C . ASN A 1 612 ? 44.361 -2.296 -12.473 1.00 93.12 612 ASN A C 1
ATOM 4589 O O . ASN A 1 612 ? 43.318 -2.160 -13.108 1.00 93.12 612 ASN A O 1
ATOM 4593 N N . THR A 1 613 ? 45.458 -1.602 -12.768 1.00 90.31 613 THR A N 1
ATOM 4594 C CA . THR A 1 613 ? 45.593 -0.897 -14.053 1.00 90.31 613 THR A CA 1
ATOM 4595 C C . THR A 1 613 ? 45.661 -1.904 -15.198 1.00 90.31 613 THR A C 1
ATOM 4597 O O . THR A 1 613 ? 46.082 -3.041 -14.971 1.00 90.31 613 THR A O 1
ATOM 4600 N N . TYR A 1 614 ? 45.267 -1.477 -16.402 1.00 73.56 614 TYR A N 1
ATOM 4601 C CA . TYR A 1 614 ? 45.482 -2.263 -17.621 1.00 73.56 614 TYR A CA 1
ATOM 4602 C C . TYR A 1 614 ? 46.956 -2.567 -17.881 1.00 73.56 614 TYR A C 1
ATOM 4604 O O . TYR A 1 614 ? 47.811 -1.729 -17.497 1.00 73.56 614 TYR A O 1
#